Protein AF-A0AAV9SSV3-F1 (afdb_monomer_lite)

Foldseek 3Di:
DDDDDPDDPPPVPLFFKWQQDKPPPHGQAQWQGAQDRFFDLPLQDLCLFAHDPVGDDTDAHQHAAEDEAQDKMKTAMFSGNPQDDDDPPDDQGGGDPLQFFKKWKKKFDDPFLSPPPVRRFWKGIATFDMFGDDPQGGNVNVCVVVSRIDMGGRHQAADWFKMKMKIKRWGCSQQQAQRRIGIHIHIGIYTYDNRNNNDDDDMDGRSPQDDSPDCRRRDDQQDPQRDSHDPDHDHTGDDRDHDPPPDDPDDDDDDDDDDDDDDDDDDDDDDDDDPDDDDDDDAAEAPEDPPFCVNVLVQQVVCVVVVNNVVSVVVVCVVSVDQWYWYGHPNDIDIHGPPVVVVCCCPPDVVLVDDPDDLNLVLCCLQQNAFCRRDDDPLVVVLCVLCVVLVPPVNVPPVVLLVVLVVLLVVLQDDDPVRHGDDDDCVVSVVLSCQQSVCCSALVGGPSQSCVVVVVPPVVLVVLLVVLVVVLVSLSVSLVSNRVNSVVRDDPSNNVSSVSNQVVLLVSLVVLVVCVVVPPPCPPPDVHDHSSNSLVVQDDDPVLNVVCNVGSSSSSPDDD

Radius of gyration: 28.9 Å; chains: 1; bounding box: 74×70×73 Å

Organism: NCBI:txid1209068

Secondary structure (DSSP, 8-state):
----SSS----------EEEEETTPSTTTTB-B-SS-PPB--TTSTHHHH--TTS--PBP----EEEETTSEEEEEEESSTT---S-TT-SSSS--TT----EEEEEEE-S-GGGTTTTSSEEEEEEEEEE-EETTEEHHHHHHHTTTEEEEEPPTTSPSEEEEEEEEEEE-TT-SSTT--EEEEEEEEEEEES---------EEETTS--TT-TTTS-----TTS-S--S----SSPPPP--TT--PPP--------------PPPP-PPP-------PPP-EEP---TTTTHHHHHHHHHHHHTT-HHHHHHHHHHHHTSSEEEEEETTEEEEEE--HHHHHIIIIITGGG---HHHHHHHHHHHH-SSTTT--HHHHHHHHHHHGGGGSHHHHT-HHHHHHHHHHHHHTS---TTSPPPS---HHHHHHHHHHHHHHHHHS----TTTHHHHSSSHHHHHHHHHHHHHHHHHHHHHHHHGGGGGG---HHHHHHHHHHHHHHHHHHHHHHHHHHTT-----SS----HHHHHHHH---HHHHHHTTT-GGGGGG---

InterPro domains:
  IPR001128 Cytochrome P450 [PF00067] (307-539)
  IPR002402 Cytochrome P450, E-class, group II [PR00464] (377-397)
  IPR002402 Cytochrome P450, E-class, group II [PR00464] (432-450)
  IPR002974 Cytochrome P450, E-class, CYP52, ascomycetes [PR01239] (351-373)
  IPR002974 Cytochrome P450, E-class, CYP52, ascomycetes [PR01239] (389-407)
  IPR002974 Cytochrome P450, E-class, CYP52, ascomycetes [PR01239] (501-521)
  IPR005103 Auxiliary Activity family 9, catalytic domain [PF03443] (35-224)
  IPR005103 Auxiliary Activity family 9, catalytic domain [cd21175] (16-241)
  IPR036396 Cytochrome P450 superfamily [G3DSA:1.10.630.10] (296-554)
  IPR036396 Cytochrome P450 superfamily [SSF48264] (311-540)
  IPR049892 Auxiliary Activity family 9 [PTHR33353] (4-287)

pLDDT: mean 76.77, std 21.65, range [22.16, 98.88]

Sequence (560 aa):
MRLHLLLPLATVALAHTIMQSFNGHPQGSGIYMPADDSFISDVNSNSMACNGAPVGYFTSSSDVHTVEAGSEVTGAWLHTLTSTGPDEFADNKVIDSSHKGPVSVWMKKVSDATKNPSSGPGDGWFKISEDGYTNGKWGVDNLIAAGGIQKATVPKCIANGDYLVRFEILALHSASKPGDAQFYMECAQVRVTGGTGAETPTTVSIPGVYKANDPGVTVMIWNNFGKPYPSSYSVPGPRPFQCSGSSSEGNNTVVTSTPVKTNTPVKTNTPVKTNNPVKSGACSSSKGGKNGGIDHIARLLRADRKGQVPTEYLKIYKEQKDHTYEQTILGTKQIMTIDPLNIQAILAVQFHDFEIGSIRRDNFAPLLGGGIFTADGKFWEHSRALLRPQFARAQVADLELEEAHFKLMMQSLRTDSSGWTPVIDMKPLFFRFTIDTATEFLFGTSVHSQTQTSSGTGDSDLRSIVDAFDRCTAVLGIRTRLSGLYWLYNPKSFQEDILEIHKFVDRFVQDALQRKDTQDTTRNARNTYVFLYELVESMTDPIQRHHSRLTGLGILESVP

Structure (mmCIF, N/CA/C/O backbone):
data_AF-A0AAV9SSV3-F1
#
_entry.id   AF-A0AAV9SSV3-F1
#
loop_
_atom_site.group_PDB
_atom_site.id
_atom_site.type_symbol
_atom_site.label_atom_id
_atom_site.label_alt_id
_atom_site.label_comp_id
_atom_site.label_asym_id
_atom_site.label_entity_id
_atom_site.label_seq_id
_atom_site.pdbx_PDB_ins_code
_atom_site.Cartn_x
_atom_site.Cartn_y
_atom_site.Cartn_z
_atom_site.occupancy
_atom_site.B_iso_or_equiv
_atom_site.auth_seq_id
_atom_site.auth_comp_id
_atom_site.auth_asym_id
_atom_site.auth_atom_id
_atom_site.pdbx_PDB_model_num
ATOM 1 N N . MET A 1 1 ? 11.813 16.697 -15.314 1.00 24.39 1 MET A N 1
ATOM 2 C CA . MET A 1 1 ? 10.993 15.592 -14.775 1.00 24.39 1 MET A CA 1
ATOM 3 C C . MET A 1 1 ? 10.953 14.444 -15.786 1.00 24.39 1 MET A C 1
ATOM 5 O O . MET A 1 1 ? 10.009 14.349 -16.558 1.00 24.39 1 MET A O 1
ATOM 9 N N . ARG A 1 2 ? 12.033 13.654 -15.871 1.00 27.50 2 ARG A N 1
ATOM 10 C CA . ARG A 1 2 ? 12.154 12.434 -16.693 1.00 27.50 2 ARG A CA 1
ATOM 11 C C . ARG A 1 2 ? 13.234 11.557 -16.064 1.00 27.50 2 ARG A C 1
ATOM 13 O O . ARG A 1 2 ? 14.402 11.899 -16.176 1.00 27.50 2 ARG A O 1
ATOM 20 N N . LEU A 1 3 ? 12.811 10.527 -15.334 1.00 24.17 3 LEU A N 1
ATOM 21 C CA . LEU A 1 3 ? 13.626 9.406 -14.855 1.00 24.17 3 LEU A CA 1
ATOM 22 C C . LEU A 1 3 ? 12.663 8.286 -14.409 1.00 24.17 3 LEU A C 1
ATOM 24 O O . LEU A 1 3 ? 12.522 8.005 -13.229 1.00 24.17 3 LEU A O 1
ATOM 28 N N . HIS A 1 4 ? 11.896 7.727 -15.349 1.00 24.38 4 HIS A N 1
ATOM 29 C CA . HIS A 1 4 ? 10.888 6.692 -15.048 1.00 24.38 4 HIS A CA 1
ATOM 30 C C . HIS A 1 4 ? 10.957 5.480 -15.986 1.00 24.38 4 HIS A C 1
ATOM 32 O O . HIS A 1 4 ? 9.967 4.779 -16.139 1.00 24.38 4 HIS A O 1
ATOM 38 N N . LEU A 1 5 ? 12.087 5.227 -16.654 1.00 27.81 5 LEU A N 1
ATOM 39 C CA . LEU A 1 5 ? 12.136 4.179 -17.684 1.00 27.81 5 LEU A CA 1
ATOM 40 C C . LEU A 1 5 ? 13.244 3.130 -17.535 1.00 27.81 5 LEU A C 1
ATOM 42 O O . LEU A 1 5 ? 13.359 2.296 -18.423 1.00 27.81 5 LEU A O 1
ATOM 46 N N . LEU A 1 6 ? 13.993 3.104 -16.426 1.00 27.55 6 LEU A N 1
ATOM 47 C CA . LEU A 1 6 ? 14.966 2.028 -16.159 1.00 27.55 6 LEU A CA 1
ATOM 48 C C . LEU A 1 6 ? 15.117 1.606 -14.687 1.00 27.55 6 LEU A C 1
ATOM 50 O O . LEU A 1 6 ? 16.083 0.936 -14.340 1.00 27.55 6 LEU A O 1
ATOM 54 N N . LEU A 1 7 ? 14.145 1.903 -13.823 1.00 25.34 7 LEU A N 1
ATOM 55 C CA . LEU A 1 7 ? 13.961 1.018 -12.674 1.00 25.34 7 LEU A CA 1
ATOM 56 C C . LEU A 1 7 ? 13.293 -0.268 -13.200 1.00 25.34 7 LEU A C 1
ATOM 58 O O . LEU A 1 7 ? 12.428 -0.161 -14.081 1.00 25.34 7 LEU A O 1
ATOM 62 N N . PRO A 1 8 ? 13.606 -1.472 -12.672 1.00 28.91 8 PRO A N 1
ATOM 63 C CA . PRO A 1 8 ? 12.595 -2.523 -12.715 1.00 28.91 8 PRO A CA 1
ATOM 64 C C . PRO A 1 8 ? 11.314 -1.874 -12.189 1.00 28.91 8 PRO A C 1
ATOM 66 O O . PRO A 1 8 ? 11.383 -1.038 -11.292 1.00 28.91 8 PRO A O 1
ATOM 69 N N . LEU A 1 9 ? 10.152 -2.195 -12.742 1.00 28.88 9 LEU A N 1
ATOM 70 C CA . LEU A 1 9 ? 8.898 -1.874 -12.073 1.00 28.88 9 LEU A CA 1
ATOM 71 C C . LEU A 1 9 ? 8.865 -2.599 -10.705 1.00 28.88 9 LEU A C 1
ATOM 73 O O . LEU A 1 9 ? 8.118 -3.546 -10.518 1.00 28.88 9 LEU A O 1
ATOM 77 N N . ALA A 1 10 ? 9.624 -2.134 -9.712 1.00 26.14 10 ALA A N 1
ATOM 78 C CA . ALA A 1 10 ? 9.009 -1.694 -8.490 1.00 26.14 10 ALA A CA 1
ATOM 79 C C . ALA A 1 10 ? 8.110 -0.535 -8.921 1.00 26.14 10 ALA A C 1
ATOM 81 O O . ALA A 1 10 ? 8.480 0.638 -8.909 1.00 26.14 10 ALA A O 1
ATOM 82 N N . THR A 1 11 ? 6.906 -0.884 -9.374 1.00 25.81 11 THR A N 1
ATOM 83 C CA . THR A 1 11 ? 5.756 -0.085 -8.988 1.00 25.81 11 THR A CA 1
ATOM 84 C C . THR A 1 11 ? 5.996 0.249 -7.523 1.00 25.81 11 THR A C 1
ATOM 86 O O . THR A 1 11 ? 6.006 -0.662 -6.693 1.00 25.81 11 THR A O 1
ATOM 89 N N . VAL A 1 12 ? 6.292 1.511 -7.207 1.00 29.06 12 VAL A N 1
ATOM 90 C CA . VAL A 1 12 ? 6.030 2.008 -5.860 1.00 29.06 12 VAL A CA 1
ATOM 91 C C . VAL A 1 12 ? 4.559 1.678 -5.696 1.00 29.06 12 VAL A C 1
ATOM 93 O O . VAL A 1 12 ? 3.733 2.193 -6.452 1.00 29.06 12 VAL A O 1
ATOM 96 N N . ALA A 1 13 ? 4.273 0.626 -4.938 1.00 33.09 13 ALA A N 1
ATOM 97 C CA . ALA A 1 13 ? 2.957 0.037 -4.924 1.00 33.09 13 ALA A CA 1
ATOM 98 C C . ALA A 1 13 ? 2.034 1.110 -4.343 1.00 33.09 13 ALA A C 1
ATOM 100 O O . ALA A 1 13 ? 2.112 1.411 -3.154 1.00 33.09 13 ALA A O 1
ATOM 101 N N . LEU A 1 14 ? 1.221 1.727 -5.204 1.00 45.81 14 LEU A N 1
ATOM 102 C CA . LEU A 1 14 ? 0.109 2.605 -4.847 1.00 45.81 14 LEU A CA 1
ATOM 103 C C . LEU A 1 14 ? -0.955 1.742 -4.154 1.00 45.81 14 LEU A C 1
ATOM 105 O O . LEU A 1 14 ? -1.981 1.452 -4.748 1.00 45.81 14 LEU A O 1
ATOM 109 N N . ALA A 1 15 ? -0.641 1.146 -3.005 1.00 57.72 15 ALA A N 1
ATOM 110 C CA . ALA A 1 15 ? -1.302 -0.092 -2.588 1.00 57.72 15 ALA A CA 1
ATOM 111 C C . ALA A 1 15 ? -1.803 -0.123 -1.148 1.00 57.72 15 ALA A C 1
ATOM 113 O O . ALA A 1 15 ? -2.490 -1.063 -0.763 1.00 57.72 15 ALA A O 1
ATOM 114 N N . HIS A 1 16 ? -1.501 0.921 -0.394 1.00 85.69 16 HIS A N 1
ATOM 115 C CA . HIS A 1 16 ? -1.710 1.021 1.040 1.00 85.69 16 HIS A CA 1
ATOM 116 C C . HIS A 1 16 ? -2.937 1.902 1.350 1.00 85.69 16 HIS A C 1
ATOM 118 O O . HIS A 1 16 ? -3.529 2.465 0.430 1.00 85.69 16 HIS A O 1
ATOM 124 N N . THR A 1 17 ? -3.414 1.961 2.594 1.00 92.38 17 THR A N 1
ATOM 125 C CA . THR A 1 17 ? -4.696 2.620 2.910 1.00 92.38 17 THR A CA 1
ATOM 126 C C . THR A 1 17 ? -4.723 3.240 4.301 1.00 92.38 17 THR A C 1
ATOM 128 O O . THR A 1 17 ? -4.000 2.801 5.191 1.00 92.38 17 THR A O 1
ATOM 131 N N . ILE A 1 18 ? -5.587 4.241 4.486 1.00 94.06 18 ILE A N 1
ATOM 132 C CA . ILE A 1 18 ? -5.831 4.943 5.751 1.00 94.06 18 ILE A CA 1
ATOM 133 C C . ILE A 1 18 ? -7.342 5.091 5.944 1.00 94.06 18 ILE A C 1
ATOM 135 O O . ILE A 1 18 ? -8.046 5.496 5.011 1.00 94.06 18 ILE A O 1
ATOM 139 N N . MET A 1 19 ? -7.862 4.852 7.151 1.00 94.69 19 MET A N 1
ATOM 140 C CA . MET A 1 19 ? -9.213 5.294 7.496 1.00 94.69 19 MET A CA 1
ATOM 141 C C . MET A 1 19 ? -9.202 6.797 7.800 1.00 94.69 19 MET A C 1
ATOM 143 O O . MET A 1 19 ? -8.682 7.254 8.817 1.00 94.69 19 MET A O 1
ATOM 147 N N . GLN A 1 20 ? -9.799 7.588 6.915 1.00 91.56 20 GLN A N 1
ATOM 148 C CA . GLN A 1 20 ? -9.669 9.049 6.938 1.00 91.56 20 GLN A CA 1
ATOM 149 C C . GLN A 1 20 ? -10.809 9.743 7.666 1.00 91.56 20 GLN A C 1
ATOM 151 O O . GLN A 1 20 ? -10.625 10.831 8.211 1.00 91.56 20 GLN A O 1
ATOM 156 N N . SER A 1 21 ? -11.996 9.142 7.669 1.00 94.06 21 SER A N 1
ATOM 157 C CA . SER A 1 21 ? -13.168 9.711 8.324 1.00 94.06 21 SER A CA 1
ATOM 158 C C . SER A 1 21 ? -14.052 8.646 8.954 1.00 94.06 21 SER A C 1
ATOM 160 O O . SER A 1 21 ? -14.049 7.474 8.571 1.00 94.06 21 SER A O 1
ATOM 162 N N . PHE A 1 22 ? -14.815 9.090 9.948 1.00 96.88 22 PHE A N 1
ATOM 163 C CA . PHE A 1 22 ? -15.768 8.288 10.696 1.00 96.88 22 PHE A CA 1
ATOM 164 C C . PHE A 1 22 ? -17.156 8.917 10.559 1.00 96.88 22 PHE A C 1
ATOM 166 O O . PHE A 1 22 ? -17.295 10.124 10.743 1.00 96.88 22 PHE A O 1
ATOM 173 N N . ASN A 1 23 ? -18.183 8.131 10.229 1.00 95.56 23 ASN A N 1
ATOM 174 C CA . ASN A 1 23 ? -19.582 8.584 10.131 1.00 95.56 23 ASN A CA 1
ATOM 175 C C . ASN A 1 23 ? -19.820 9.831 9.255 1.00 95.56 23 ASN A C 1
ATOM 177 O O . ASN A 1 23 ? -20.743 10.604 9.499 1.00 95.56 23 ASN A O 1
ATOM 181 N N . GLY A 1 24 ? -18.993 10.036 8.226 1.00 90.50 24 GLY A N 1
ATOM 182 C CA . GLY A 1 24 ? -19.089 11.205 7.346 1.00 90.50 24 GLY A CA 1
ATOM 183 C C . GLY A 1 24 ? -18.653 12.528 7.990 1.00 90.50 24 GLY A C 1
ATOM 184 O O . GLY A 1 24 ? -18.830 13.582 7.379 1.00 90.50 24 GLY A O 1
ATOM 185 N N . HIS A 1 25 ? -18.075 12.499 9.195 1.00 94.75 25 HIS A N 1
ATOM 186 C CA . HIS A 1 25 ? -17.429 13.667 9.788 1.00 94.75 25 HIS A CA 1
ATOM 187 C C . HIS A 1 25 ? -16.198 14.093 8.970 1.00 94.75 25 HIS A C 1
ATOM 189 O O . HIS A 1 25 ? -15.658 13.292 8.200 1.00 94.75 25 HIS A O 1
ATOM 195 N N . PRO A 1 26 ? -15.732 15.349 9.116 1.00 94.00 26 PRO A N 1
ATOM 196 C CA . PRO A 1 26 ? -14.520 15.807 8.451 1.00 94.00 26 PRO A CA 1
ATOM 197 C C . PRO A 1 26 ? -13.325 14.889 8.722 1.00 94.00 26 PRO A C 1
ATOM 199 O O . PRO A 1 26 ? -13.216 14.282 9.788 1.00 94.00 26 PRO A O 1
ATOM 202 N N . GLN A 1 27 ? -12.418 14.824 7.753 1.00 92.62 27 GLN A N 1
ATOM 203 C CA . GLN A 1 27 ? -11.211 14.010 7.826 1.00 92.62 27 GLN A CA 1
ATOM 204 C C . GLN A 1 27 ? -10.435 14.241 9.135 1.00 92.62 27 GLN A C 1
ATOM 206 O O . GLN A 1 27 ? -10.192 15.381 9.530 1.00 92.62 27 GLN A O 1
ATOM 211 N N . GLY A 1 28 ? -10.070 13.151 9.812 1.00 93.06 28 GLY A N 1
ATOM 212 C CA . GLY A 1 28 ? -9.358 13.153 11.094 1.00 93.06 28 GLY A CA 1
ATOM 213 C C . GLY A 1 28 ? -10.202 13.506 12.326 1.00 93.06 28 GLY A C 1
ATOM 214 O O . GLY A 1 28 ? -9.727 13.342 13.449 1.00 93.06 28 GLY A O 1
ATOM 215 N N . SER A 1 29 ? -11.451 13.957 12.174 1.00 96.94 29 SER A N 1
ATOM 216 C CA . SER A 1 29 ? -12.308 14.292 13.317 1.00 96.94 29 SER A CA 1
ATOM 217 C C . SER A 1 29 ? -12.652 13.037 14.123 1.00 96.94 29 SER A C 1
ATOM 219 O O . SER A 1 29 ? -13.316 12.123 13.633 1.00 96.94 29 SER A O 1
ATOM 221 N N . GLY A 1 30 ? -12.209 13.000 15.378 1.00 96.75 30 GLY A N 1
ATOM 222 C CA . GLY A 1 30 ? -12.384 11.881 16.297 1.00 96.75 30 GLY A CA 1
ATOM 223 C C . GLY A 1 30 ? -11.491 10.678 15.998 1.00 96.75 30 GLY A C 1
ATOM 224 O O . GLY A 1 30 ? -11.776 9.602 16.508 1.00 96.75 30 GLY A O 1
ATOM 225 N N . ILE A 1 31 ? -10.437 10.820 15.190 1.00 96.62 31 ILE A N 1
ATOM 226 C CA . ILE A 1 31 ? -9.512 9.733 14.831 1.00 96.62 31 ILE A CA 1
ATOM 227 C C . ILE A 1 31 ? -8.084 10.156 15.190 1.00 96.62 31 ILE A C 1
ATOM 229 O O . ILE A 1 31 ? -7.697 11.302 14.968 1.00 96.62 31 ILE A O 1
ATOM 233 N N . TYR A 1 32 ? -7.283 9.233 15.728 1.00 93.00 32 TYR A N 1
ATOM 234 C CA . TYR A 1 32 ? -5.828 9.402 15.788 1.00 93.00 32 TYR A CA 1
ATOM 235 C C . TYR A 1 32 ? -5.250 9.027 14.420 1.00 93.00 32 TYR A C 1
ATOM 237 O O . TYR A 1 32 ? -4.993 7.858 14.147 1.00 93.00 32 TYR A O 1
ATOM 245 N N . MET A 1 33 ? -5.179 10.007 13.520 1.00 92.69 33 MET A N 1
ATOM 246 C CA . MET A 1 33 ? -5.033 9.760 12.082 1.00 92.69 33 MET A CA 1
ATOM 247 C C . MET A 1 33 ? -3.560 9.824 11.649 1.00 92.69 33 MET A C 1
ATOM 249 O O . MET A 1 33 ? -2.920 10.847 11.917 1.00 92.69 33 MET A O 1
ATOM 253 N N . PRO A 1 34 ? -3.012 8.793 10.979 1.00 91.88 34 PRO A N 1
ATOM 254 C CA . PRO A 1 34 ? -1.652 8.834 10.443 1.00 91.88 34 PRO A CA 1
ATOM 255 C C . PRO A 1 34 ? -1.567 9.734 9.201 1.00 91.88 34 PRO A C 1
ATOM 257 O O . PRO A 1 34 ? -2.560 9.932 8.501 1.00 91.88 34 PRO A O 1
ATOM 260 N N . ALA A 1 35 ? -0.377 10.262 8.900 1.00 83.31 35 ALA A N 1
ATOM 261 C CA . ALA A 1 35 ? -0.107 10.933 7.619 1.00 83.31 35 ALA A CA 1
ATOM 262 C C . ALA A 1 35 ? 0.516 10.010 6.559 1.00 83.31 35 ALA A C 1
ATOM 264 O O . ALA A 1 35 ? 0.705 10.430 5.418 1.00 83.31 35 ALA A O 1
ATOM 265 N N . ASP A 1 36 ? 0.832 8.779 6.949 1.00 83.62 36 ASP A N 1
ATOM 266 C CA . ASP A 1 36 ? 1.465 7.739 6.149 1.00 83.62 36 ASP A CA 1
ATOM 267 C C . ASP A 1 36 ? 0.558 6.503 6.125 1.00 83.62 36 ASP A C 1
ATOM 269 O O . ASP A 1 36 ? -0.111 6.208 7.114 1.00 83.62 36 ASP A O 1
ATOM 273 N N . ASP A 1 37 ? 0.501 5.812 4.991 1.00 87.75 37 ASP A N 1
ATOM 274 C CA . ASP A 1 37 ? -0.391 4.674 4.775 1.00 87.75 37 ASP A CA 1
ATOM 275 C C . ASP A 1 37 ? 0.270 3.321 5.096 1.00 87.75 37 ASP A C 1
ATOM 277 O O . ASP A 1 37 ? -0.309 2.273 4.821 1.00 87.75 37 ASP A O 1
ATOM 281 N N . SER A 1 38 ? 1.455 3.299 5.720 1.00 88.50 38 SER A N 1
ATOM 282 C CA . SER A 1 38 ? 2.131 2.052 6.093 1.00 88.50 38 SER A CA 1
ATOM 283 C C . SER A 1 38 ? 1.318 1.194 7.068 1.00 88.50 38 SER A C 1
ATOM 285 O O . SER A 1 38 ? 0.485 1.659 7.843 1.00 88.50 38 SER A O 1
ATOM 287 N N . PHE A 1 39 ? 1.614 -0.103 7.056 1.00 92.12 39 PHE A N 1
ATOM 288 C CA . PHE A 1 39 ? 0.969 -1.102 7.900 1.00 92.12 39 PHE A CA 1
ATOM 289 C C . PHE A 1 39 ? 1.753 -1.382 9.188 1.00 92.12 39 PHE A C 1
ATOM 291 O O . PHE A 1 39 ? 2.960 -1.149 9.292 1.00 92.12 39 PHE A O 1
ATOM 298 N N . ILE A 1 40 ? 1.075 -2.011 10.145 1.00 95.00 40 ILE A N 1
ATOM 299 C CA . ILE A 1 40 ? 1.692 -2.672 11.296 1.00 95.00 40 ILE A CA 1
ATOM 300 C C . ILE A 1 40 ? 1.807 -4.170 11.001 1.00 95.00 40 ILE A C 1
ATOM 302 O O . ILE A 1 40 ? 0.845 -4.794 10.558 1.00 95.00 40 ILE A O 1
ATOM 306 N N . SER A 1 41 ? 2.968 -4.771 11.264 1.00 93.38 41 SER A N 1
ATOM 307 C CA . SER A 1 41 ? 3.176 -6.226 11.139 1.00 93.38 41 SER A CA 1
ATOM 308 C C . SER A 1 41 ? 3.503 -6.927 12.459 1.00 93.38 41 SER A C 1
ATOM 310 O O . SER A 1 41 ? 3.236 -8.121 12.609 1.00 93.38 41 SER A O 1
ATOM 312 N N . ASP A 1 42 ? 4.046 -6.204 13.445 1.00 95.94 42 ASP A N 1
ATOM 313 C CA . ASP A 1 42 ? 4.306 -6.759 14.774 1.00 95.94 42 ASP A CA 1
ATOM 314 C C . ASP A 1 42 ? 3.021 -6.812 15.609 1.00 95.94 42 ASP A C 1
ATOM 316 O O . ASP A 1 42 ? 2.594 -5.830 16.221 1.00 95.94 42 ASP A O 1
ATOM 320 N N . VAL A 1 43 ? 2.422 -8.001 15.664 1.00 97.19 43 VAL A N 1
ATOM 321 C CA . VAL A 1 43 ? 1.210 -8.291 16.446 1.00 97.19 43 VAL A CA 1
ATOM 322 C C . VAL A 1 43 ? 1.382 -8.132 17.961 1.00 97.19 43 VAL A C 1
ATOM 324 O O . VAL A 1 43 ? 0.379 -8.086 18.675 1.00 97.19 43 VAL A O 1
ATOM 327 N N . ASN A 1 44 ? 2.618 -8.037 18.464 1.00 97.31 44 ASN A N 1
ATOM 328 C CA . ASN A 1 44 ? 2.898 -7.836 19.888 1.00 97.31 44 ASN A CA 1
ATOM 329 C C . ASN A 1 44 ? 3.051 -6.356 20.267 1.00 97.31 44 ASN A C 1
ATOM 331 O O . ASN A 1 44 ? 3.138 -6.039 21.454 1.00 97.31 44 ASN A O 1
ATOM 335 N N . SER A 1 45 ? 3.076 -5.447 19.289 1.00 96.88 45 SER A N 1
ATOM 336 C CA . SER A 1 45 ? 3.221 -4.014 19.535 1.00 96.88 45 SER A CA 1
ATOM 337 C C . SER A 1 45 ? 1.932 -3.391 20.076 1.00 96.88 45 SER A C 1
ATOM 339 O O . SER A 1 45 ? 0.826 -3.720 19.644 1.00 96.88 45 SER A O 1
ATOM 341 N N . ASN A 1 46 ? 2.068 -2.398 20.958 1.00 97.56 46 ASN A N 1
ATOM 342 C CA . ASN A 1 46 ? 0.944 -1.554 21.379 1.00 97.56 46 ASN A CA 1
ATOM 343 C C . ASN A 1 46 ? 0.298 -0.810 20.196 1.00 97.56 46 ASN A C 1
ATOM 345 O O . ASN A 1 46 ? -0.907 -0.557 20.228 1.00 97.56 46 ASN A O 1
ATOM 349 N N . SER A 1 47 ? 1.060 -0.526 19.133 1.00 96.44 47 SER A N 1
ATOM 350 C CA . SER A 1 47 ? 0.547 0.079 17.896 1.00 96.44 47 SER A CA 1
ATOM 351 C C . SER A 1 47 ? -0.516 -0.786 17.206 1.00 96.44 47 SER A C 1
ATOM 353 O O . SER A 1 47 ? -1.317 -0.266 16.442 1.00 96.44 47 SER A O 1
ATOM 355 N N . MET A 1 48 ? -0.596 -2.090 17.505 1.00 97.94 48 MET A N 1
ATOM 356 C CA . MET A 1 48 ? -1.610 -2.987 16.932 1.00 97.94 48 MET A CA 1
ATOM 357 C C . MET A 1 48 ? -3.050 -2.607 17.333 1.00 97.94 48 MET A C 1
ATOM 359 O O . MET A 1 48 ? -4.010 -2.957 16.640 1.00 97.94 48 MET A O 1
ATOM 363 N N . ALA A 1 49 ? -3.219 -1.891 18.453 1.00 98.25 49 ALA A N 1
ATOM 364 C CA . ALA A 1 49 ? -4.531 -1.474 18.934 1.00 98.25 49 ALA A CA 1
ATOM 365 C C . ALA A 1 49 ? -5.142 -0.365 18.066 1.00 98.25 49 ALA A C 1
ATOM 367 O O . ALA A 1 49 ? -6.222 -0.559 17.522 1.00 98.25 49 ALA A O 1
ATOM 368 N N . CYS A 1 50 ? -4.462 0.773 17.923 1.00 97.44 50 CYS A N 1
ATOM 369 C CA . CYS A 1 50 ? -5.020 1.979 17.296 1.00 97.44 50 CYS A CA 1
ATOM 370 C C . CYS A 1 50 ? -4.010 2.696 16.388 1.00 97.44 50 CYS A C 1
ATOM 372 O O . CYS A 1 50 ? -4.032 3.923 16.304 1.00 97.44 50 CYS A O 1
ATOM 374 N N . ASN A 1 51 ? -3.135 1.927 15.734 1.00 95.94 51 ASN A N 1
ATOM 375 C CA . ASN A 1 51 ? -1.981 2.409 14.979 1.00 95.94 51 ASN A CA 1
ATOM 376 C C . ASN A 1 51 ? -0.911 3.084 15.865 1.00 95.94 51 ASN A C 1
ATOM 378 O O . ASN A 1 51 ? -1.102 3.323 17.062 1.00 95.94 51 ASN A O 1
ATOM 382 N N . GLY A 1 52 ? 0.263 3.334 15.292 1.00 89.56 52 GLY A N 1
ATOM 383 C CA . GLY A 1 52 ? 1.415 3.928 15.968 1.00 89.56 52 GLY A CA 1
ATOM 384 C C . GLY A 1 52 ? 2.727 3.552 15.285 1.00 89.56 52 GLY A C 1
ATOM 385 O O . GLY A 1 52 ? 2.729 2.995 14.193 1.00 89.56 52 GLY A O 1
ATOM 386 N N . ALA A 1 53 ? 3.860 3.800 15.947 1.00 79.31 53 ALA A N 1
ATOM 387 C CA . ALA A 1 53 ? 5.176 3.451 15.404 1.00 79.31 53 ALA A CA 1
ATOM 388 C C . ALA A 1 53 ? 5.229 1.973 14.929 1.00 79.31 53 ALA A C 1
ATOM 390 O O . ALA A 1 53 ? 4.704 1.101 15.633 1.00 79.31 53 ALA A O 1
ATOM 391 N N . PRO A 1 54 ? 5.858 1.667 13.776 1.00 79.38 54 PRO A N 1
ATOM 392 C CA . PRO A 1 54 ? 6.721 2.547 12.980 1.00 79.38 54 PRO A CA 1
ATOM 393 C C . PRO A 1 54 ? 5.984 3.545 12.073 1.00 79.38 54 PRO A C 1
ATOM 395 O O . PRO A 1 54 ? 6.644 4.431 11.534 1.00 79.38 54 PRO A O 1
ATOM 398 N N . VAL A 1 55 ? 4.655 3.453 11.937 1.00 81.94 55 VAL A N 1
ATOM 399 C CA . VAL A 1 55 ? 3.862 4.481 11.243 1.00 81.94 55 VAL A CA 1
ATOM 400 C C . VAL A 1 55 ? 4.063 5.810 11.976 1.00 81.94 55 VAL A C 1
ATOM 402 O O . VAL A 1 55 ? 4.142 5.853 13.208 1.00 81.94 55 VAL A O 1
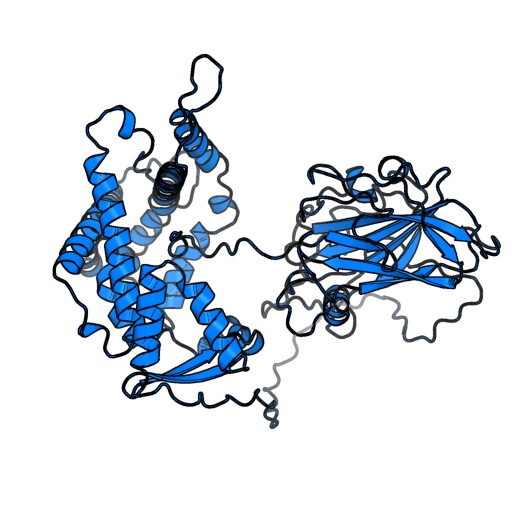ATOM 405 N N . GLY A 1 56 ? 4.245 6.893 11.225 1.00 80.00 56 GLY A N 1
ATOM 406 C CA . GLY A 1 56 ? 4.645 8.195 11.756 1.00 80.00 56 GLY A CA 1
ATOM 407 C C . GLY A 1 56 ? 3.620 9.301 11.515 1.00 80.00 56 GLY A C 1
ATOM 408 O O . GLY A 1 56 ? 2.644 9.132 10.790 1.00 80.00 56 GLY A O 1
ATOM 409 N N . TYR A 1 57 ? 3.900 10.475 12.093 1.00 84.81 57 TYR A N 1
ATOM 410 C CA . TYR A 1 57 ? 3.228 11.744 11.767 1.00 84.81 57 TYR A CA 1
ATOM 411 C C . TYR A 1 57 ? 1.710 11.755 11.999 1.00 84.81 57 TYR A C 1
ATOM 413 O O . TYR A 1 57 ? 0.926 12.113 11.125 1.00 84.81 57 TYR A O 1
ATOM 421 N N . PHE A 1 58 ? 1.292 11.389 13.208 1.00 90.12 58 PHE A N 1
ATOM 422 C CA . PHE A 1 58 ? -0.120 11.369 13.566 1.00 90.12 58 PHE A CA 1
ATOM 423 C C . PHE A 1 58 ? -0.680 12.744 13.922 1.00 90.12 58 PHE A C 1
ATOM 425 O O . PHE A 1 58 ? -0.036 13.547 14.602 1.00 90.12 58 PHE A O 1
ATOM 432 N N . THR A 1 59 ? -1.936 12.958 13.543 1.00 89.56 59 THR A N 1
ATOM 433 C CA . THR A 1 59 ? -2.761 14.072 14.010 1.00 89.56 59 THR A CA 1
ATOM 434 C C . THR A 1 59 ? -3.735 13.567 15.070 1.00 89.56 59 THR A C 1
ATOM 436 O O . THR A 1 59 ? -4.547 12.681 14.809 1.00 89.56 59 THR A O 1
ATOM 439 N N . SER A 1 60 ? -3.658 14.135 16.274 1.00 90.69 60 SER A N 1
ATOM 440 C CA . SER A 1 60 ? -4.625 13.866 17.341 1.00 90.69 60 SER A CA 1
ATOM 441 C C . SER A 1 60 ? -5.914 14.661 17.141 1.00 90.69 60 SER A C 1
ATOM 443 O O . SER A 1 60 ? -5.888 15.787 16.647 1.00 90.69 60 SER A O 1
ATOM 445 N N . SER A 1 61 ? -7.029 14.115 17.622 1.00 94.00 61 SER A N 1
ATOM 446 C CA . SER A 1 61 ? -8.317 14.805 17.667 1.00 94.00 61 SER A CA 1
ATOM 447 C C . SER A 1 61 ? -8.913 14.748 19.071 1.00 94.00 61 SER A C 1
ATOM 449 O O . SER A 1 61 ? -8.874 13.716 19.733 1.00 94.00 61 SER A O 1
ATOM 451 N N . SER A 1 62 ? -9.491 15.857 19.531 1.00 94.75 62 SER A N 1
ATOM 452 C CA . SER A 1 62 ? -10.255 15.913 20.784 1.00 94.75 62 SER A CA 1
ATOM 453 C C . SER A 1 62 ? -11.740 15.590 20.605 1.00 94.75 62 SER A C 1
ATOM 455 O O . SER A 1 62 ? -12.472 15.549 21.593 1.00 94.75 62 SER A O 1
ATOM 457 N N . ASP A 1 63 ? -12.204 15.406 19.368 1.00 98.12 63 ASP A N 1
ATOM 458 C CA . ASP A 1 63 ? -13.627 15.237 19.079 1.00 98.12 63 ASP A CA 1
ATOM 459 C C . ASP A 1 63 ? -14.117 13.863 19.542 1.00 98.12 63 ASP A C 1
ATOM 461 O O . ASP A 1 63 ? -13.465 12.847 19.312 1.00 98.12 63 ASP A O 1
ATOM 465 N N . VAL A 1 64 ? -15.291 13.815 20.168 1.00 98.50 64 VAL A N 1
ATOM 466 C CA . VAL A 1 64 ? -15.960 12.562 20.539 1.00 98.50 64 VAL A CA 1
ATOM 467 C C . VAL A 1 64 ? -17.334 12.551 19.896 1.00 98.50 64 VAL A C 1
ATOM 469 O O . VAL A 1 64 ? -18.197 13.360 20.246 1.00 98.50 64 VAL A O 1
ATOM 472 N N . HIS A 1 65 ? -17.549 11.621 18.971 1.00 98.44 65 HIS A N 1
ATOM 473 C CA . HIS A 1 65 ? -18.786 11.558 18.198 1.00 98.44 65 HIS A CA 1
ATOM 474 C C . HIS A 1 65 ? -19.840 10.729 18.923 1.00 98.44 65 HIS A C 1
ATOM 476 O O . HIS A 1 65 ? -19.575 9.623 19.392 1.00 98.44 65 HIS A O 1
ATOM 482 N N . THR A 1 66 ? -21.055 11.261 19.044 1.00 98.56 66 THR A N 1
ATOM 483 C CA . THR A 1 66 ? -22.156 10.526 19.681 1.00 98.56 66 THR A CA 1
ATOM 484 C C . THR A 1 66 ? -22.743 9.519 18.698 1.00 98.56 66 THR A C 1
ATOM 486 O O . THR A 1 66 ? -23.061 9.882 17.568 1.00 98.56 66 THR A O 1
ATOM 489 N N . VAL A 1 67 ? -22.908 8.269 19.131 1.00 98.25 67 VAL A N 1
ATOM 490 C CA . VAL A 1 67 ? -23.525 7.194 18.340 1.00 98.25 67 VAL A CA 1
ATOM 491 C C . VAL A 1 67 ? -24.619 6.515 19.155 1.00 98.25 67 VAL A C 1
ATOM 493 O O . VAL A 1 67 ? -24.461 6.297 20.357 1.00 98.25 67 VAL A O 1
ATOM 496 N N . GLU A 1 68 ? -25.738 6.186 18.520 1.00 98.44 68 GLU A N 1
ATOM 497 C CA . GLU A 1 68 ? -26.840 5.495 19.187 1.00 98.44 68 GLU A CA 1
ATOM 498 C C . GLU A 1 68 ? -26.631 3.978 19.102 1.00 98.44 68 GLU A C 1
ATOM 500 O O . GLU A 1 68 ? -26.300 3.428 18.053 1.00 98.44 68 GLU A O 1
ATOM 505 N N . ALA A 1 69 ? -26.822 3.265 20.206 1.00 98.25 69 ALA A N 1
ATOM 506 C CA . ALA A 1 69 ? -26.758 1.814 20.205 1.00 98.25 69 ALA A CA 1
ATOM 507 C C . ALA A 1 69 ? -27.867 1.241 19.303 1.00 98.25 69 ALA A C 1
ATOM 509 O O . ALA A 1 69 ? -29.045 1.568 19.438 1.00 98.25 69 ALA A O 1
ATOM 510 N N . GLY A 1 70 ? -27.492 0.357 18.384 1.00 97.19 70 GLY A N 1
ATOM 511 C CA . GLY A 1 70 ? -28.344 -0.148 17.309 1.00 97.19 70 GLY A CA 1
ATOM 512 C C . GLY A 1 70 ? -28.184 0.596 15.981 1.00 97.19 70 GLY A C 1
ATOM 513 O O . GLY A 1 70 ? -28.671 0.093 14.970 1.00 97.19 70 GLY A O 1
ATOM 514 N N . SER A 1 71 ? -27.501 1.747 15.945 1.00 97.88 71 SER A N 1
ATOM 515 C CA . SER A 1 71 ? -27.218 2.455 14.694 1.00 97.88 71 SER A CA 1
ATOM 516 C C . SER A 1 71 ? -26.047 1.829 13.932 1.00 97.88 71 SER A C 1
ATOM 518 O O . SER A 1 71 ? -25.201 1.126 14.494 1.00 97.88 71 SER A O 1
ATOM 520 N N . GLU A 1 72 ? -25.979 2.115 12.633 1.00 98.38 72 GLU A N 1
ATOM 521 C CA . GLU A 1 72 ? -24.795 1.836 11.820 1.00 98.38 72 GLU A CA 1
ATOM 522 C C . GLU A 1 72 ? -23.705 2.881 12.102 1.00 98.38 72 GLU A C 1
ATOM 524 O O . GLU A 1 72 ? -23.995 4.063 12.308 1.00 98.38 72 GLU A O 1
ATOM 529 N N . VAL A 1 73 ? -22.453 2.435 12.109 1.00 98.31 73 VAL A N 1
ATOM 530 C CA . VAL A 1 73 ? -21.259 3.276 12.070 1.00 98.31 73 VAL A CA 1
ATOM 531 C C . VAL A 1 73 ? -20.415 2.915 10.854 1.00 98.31 73 VAL A C 1
ATOM 533 O O . VAL A 1 73 ? -20.420 1.771 10.392 1.00 98.31 73 VAL A O 1
ATOM 536 N N . THR A 1 74 ? -19.686 3.897 10.336 1.00 98.06 74 THR A N 1
ATOM 537 C CA . THR A 1 74 ? -18.926 3.793 9.094 1.00 98.06 74 THR A CA 1
ATOM 538 C C . THR A 1 74 ? -17.518 4.350 9.253 1.00 98.06 74 THR A C 1
ATOM 540 O O . THR A 1 74 ? -17.327 5.390 9.884 1.00 98.06 74 THR A O 1
ATOM 543 N N . GLY A 1 75 ? -16.545 3.659 8.666 1.00 96.75 75 GLY A N 1
ATOM 544 C CA . GLY A 1 75 ? -15.171 4.120 8.489 1.00 96.75 75 GLY A CA 1
ATOM 545 C C . GLY A 1 75 ? -14.863 4.214 6.999 1.00 96.75 75 GLY A C 1
ATOM 546 O O . GLY A 1 75 ? -15.122 3.258 6.264 1.00 96.75 75 GLY A O 1
ATOM 547 N N . ALA A 1 76 ? -14.367 5.363 6.542 1.00 94.19 76 ALA A N 1
ATOM 548 C CA . ALA A 1 76 ? -14.028 5.582 5.138 1.00 94.19 76 ALA A CA 1
ATOM 549 C C . ALA A 1 76 ? -12.530 5.366 4.905 1.00 94.19 76 ALA A C 1
ATOM 551 O O . ALA A 1 76 ? -11.704 6.152 5.373 1.00 94.19 76 ALA A O 1
ATOM 552 N N . TRP A 1 77 ? -12.206 4.308 4.169 1.00 93.75 77 TRP A N 1
ATOM 553 C CA . TRP A 1 77 ? -10.854 3.913 3.794 1.00 93.75 77 TRP A CA 1
ATOM 554 C C . TRP A 1 77 ? -10.480 4.475 2.434 1.00 93.75 77 TRP A C 1
ATOM 556 O O . TRP A 1 77 ? -11.175 4.241 1.443 1.00 93.75 77 TRP A O 1
ATOM 566 N N . LEU A 1 78 ? -9.366 5.195 2.391 1.00 90.00 78 LEU A N 1
ATOM 567 C CA . LEU A 1 78 ? -8.815 5.756 1.169 1.00 90.00 78 LEU A CA 1
ATOM 568 C C . LEU A 1 78 ? -7.283 5.676 1.193 1.00 90.00 78 LEU A C 1
ATOM 570 O O . LEU A 1 78 ? -6.667 5.747 2.253 1.00 90.00 78 LEU A O 1
ATOM 574 N N . HIS A 1 79 ? -6.676 5.564 0.014 1.00 85.31 79 HIS A N 1
ATOM 575 C CA . HIS A 1 79 ? -5.263 5.257 -0.187 1.00 85.31 79 HIS A CA 1
ATOM 576 C C . HIS A 1 79 ? -4.355 6.266 0.522 1.00 85.31 79 HIS A C 1
ATOM 578 O O . HIS A 1 79 ? -3.520 5.888 1.330 1.00 85.31 79 HIS A O 1
ATOM 584 N N . THR A 1 80 ? -4.562 7.560 0.270 1.00 84.69 80 THR A N 1
ATOM 585 C CA . THR A 1 80 ? -3.766 8.643 0.868 1.00 84.69 80 THR A CA 1
ATOM 586 C C . THR A 1 80 ? -4.658 9.771 1.349 1.00 84.69 80 THR A C 1
ATOM 588 O O . THR A 1 80 ? -5.736 9.973 0.789 1.00 84.69 80 THR A O 1
ATOM 591 N N . LEU A 1 81 ? -4.191 10.580 2.304 1.00 83.56 81 LEU A N 1
ATOM 592 C CA . LEU A 1 81 ? -4.949 11.709 2.869 1.00 83.56 81 LEU A CA 1
ATOM 593 C C . LEU A 1 81 ? -5.430 12.763 1.849 1.00 83.56 81 LEU A C 1
ATOM 595 O O . LEU A 1 81 ? -6.226 13.623 2.211 1.00 83.56 81 LEU A O 1
ATOM 599 N N . THR A 1 82 ? -4.934 12.744 0.606 1.00 80.44 82 THR A N 1
ATOM 600 C CA . THR A 1 82 ? -5.368 13.646 -0.480 1.00 80.44 82 THR A CA 1
ATOM 601 C C . THR A 1 82 ? -6.357 12.995 -1.449 1.00 80.44 82 THR A C 1
ATOM 603 O O . THR A 1 82 ? -6.840 13.647 -2.379 1.00 80.44 82 THR A O 1
ATOM 606 N N . SER A 1 83 ? -6.665 11.715 -1.249 1.00 78.56 83 SER A N 1
ATOM 607 C CA . SER A 1 83 ? -7.631 10.971 -2.048 1.00 78.56 83 SER A CA 1
ATOM 608 C C . SER A 1 83 ? -9.040 11.513 -1.805 1.00 78.56 83 SER A C 1
ATOM 610 O O . SER A 1 83 ? -9.465 11.690 -0.670 1.00 78.56 83 SER A O 1
ATOM 612 N N . THR A 1 84 ? -9.781 11.776 -2.880 1.00 67.44 84 THR A N 1
ATOM 613 C CA . THR A 1 84 ? -11.177 12.238 -2.823 1.00 67.44 84 THR A CA 1
ATOM 614 C C . THR A 1 84 ? -12.115 11.166 -3.380 1.00 67.44 84 THR A C 1
ATOM 616 O O . THR A 1 84 ? -11.791 10.532 -4.383 1.00 67.44 84 THR A O 1
ATOM 619 N N . GLY A 1 85 ? -13.269 10.936 -2.751 1.00 58.56 85 GLY A N 1
ATOM 620 C CA . GLY A 1 85 ? -14.251 9.922 -3.169 1.00 58.56 85 GLY A CA 1
ATOM 621 C C . GLY A 1 85 ? -15.357 9.698 -2.122 1.00 58.56 85 GLY A C 1
ATOM 622 O O . GLY A 1 85 ? -15.285 10.319 -1.058 1.00 58.56 85 GLY A O 1
ATOM 623 N N . PRO A 1 86 ? -16.374 8.846 -2.396 1.00 48.97 86 PRO A N 1
ATOM 624 C CA . PRO A 1 86 ? -16.467 7.913 -3.528 1.00 48.97 86 PRO A CA 1
ATOM 625 C C . PRO A 1 86 ? -16.943 8.580 -4.835 1.00 48.97 86 PRO A C 1
ATOM 627 O O . PRO A 1 86 ? -17.946 9.289 -4.848 1.00 48.97 86 PRO A O 1
ATOM 630 N N . ASP A 1 87 ? -16.233 8.337 -5.943 1.00 49.38 87 ASP A N 1
ATOM 631 C CA . ASP A 1 87 ? -16.633 8.725 -7.304 1.00 49.38 87 ASP A CA 1
ATOM 632 C C . ASP A 1 87 ? -16.387 7.577 -8.305 1.00 49.38 87 ASP A C 1
ATOM 634 O O . ASP A 1 87 ? -15.590 6.674 -8.055 1.00 49.38 87 ASP A O 1
ATOM 638 N N . GLU A 1 88 ? -17.113 7.583 -9.427 1.00 41.09 88 GLU A N 1
ATOM 639 C CA . GLU A 1 88 ? -17.174 6.487 -10.413 1.00 41.09 88 GLU A CA 1
ATOM 640 C C . GLU A 1 88 ? -15.927 6.354 -11.320 1.00 41.09 88 GLU A C 1
ATOM 642 O O . GLU A 1 88 ? -15.890 5.485 -12.190 1.00 41.09 88 GLU A O 1
ATOM 647 N N . PHE A 1 89 ? -14.897 7.191 -11.127 1.00 44.47 89 PHE A N 1
ATOM 648 C CA . PHE A 1 89 ? -13.720 7.286 -12.010 1.00 44.47 89 PHE A CA 1
ATOM 649 C C . PHE A 1 89 ? -12.384 6.977 -11.311 1.00 44.47 89 PHE A C 1
ATOM 651 O O . PHE A 1 89 ? -11.312 7.225 -11.868 1.00 44.47 89 PHE A O 1
ATOM 658 N N . ALA A 1 90 ? -12.421 6.471 -10.081 1.00 46.94 90 ALA A N 1
ATOM 659 C CA . ALA A 1 90 ? -11.247 6.269 -9.246 1.00 46.94 90 ALA A CA 1
ATOM 660 C C . ALA A 1 90 ? -10.604 4.879 -9.424 1.00 46.94 90 ALA A C 1
ATOM 662 O O . ALA A 1 90 ? -11.044 3.908 -8.814 1.00 46.94 90 ALA A O 1
ATOM 663 N N . ASP A 1 91 ? -9.516 4.790 -10.193 1.00 45.06 91 ASP A N 1
ATOM 664 C CA . ASP A 1 91 ? -8.588 3.654 -10.104 1.00 45.06 91 ASP A CA 1
ATOM 665 C C . ASP A 1 91 ? -7.846 3.715 -8.752 1.00 45.06 91 ASP A C 1
ATOM 667 O O . ASP A 1 91 ? -7.235 4.732 -8.419 1.00 45.06 91 ASP A O 1
ATOM 671 N N . ASN A 1 92 ? -7.959 2.651 -7.952 1.00 56.84 92 ASN A N 1
ATOM 672 C CA . ASN A 1 92 ? -7.162 2.380 -6.750 1.00 56.84 92 ASN A CA 1
ATOM 673 C C . ASN A 1 92 ? -7.105 3.474 -5.643 1.00 56.84 92 ASN A C 1
ATOM 675 O O . ASN A 1 92 ? -6.064 3.716 -5.036 1.00 56.84 92 ASN A O 1
ATOM 679 N N . LYS A 1 93 ? -8.228 4.149 -5.344 1.00 71.25 93 LYS A N 1
ATOM 680 C CA . LYS A 1 93 ? -8.306 5.145 -4.247 1.00 71.25 93 LYS A CA 1
ATOM 681 C C . LYS A 1 93 ? -8.617 4.571 -2.861 1.00 71.25 93 LYS A C 1
ATOM 683 O O . LYS A 1 93 ? -8.586 5.346 -1.919 1.00 71.25 93 LYS A O 1
ATOM 688 N N . VAL A 1 94 ? -8.960 3.288 -2.718 1.00 85.69 94 VAL A N 1
ATOM 689 C CA . VAL A 1 94 ? -9.297 2.668 -1.415 1.00 85.69 94 VAL A CA 1
ATOM 690 C C . VAL A 1 94 ? -8.084 1.927 -0.870 1.00 85.69 94 VAL A C 1
ATOM 692 O O . VAL A 1 94 ? -7.481 2.360 0.104 1.00 85.69 94 VAL A O 1
ATOM 695 N N . ILE A 1 95 ? -7.742 0.821 -1.525 1.00 87.69 95 ILE A N 1
ATOM 696 C CA . ILE A 1 95 ? -6.592 -0.049 -1.289 1.00 87.69 95 ILE A CA 1
ATOM 697 C C . ILE A 1 95 ? -6.389 -0.864 -2.574 1.00 87.69 95 ILE A C 1
ATOM 699 O O . ILE A 1 95 ? -7.368 -1.114 -3.292 1.00 87.69 95 ILE A O 1
ATOM 703 N N . ASP A 1 96 ? -5.164 -1.305 -2.867 1.00 84.44 96 ASP A N 1
ATOM 704 C CA . ASP A 1 96 ? -4.930 -2.091 -4.080 1.00 84.44 96 ASP A CA 1
ATOM 705 C C . ASP A 1 96 ? -5.643 -3.439 -4.013 1.00 84.44 96 ASP A C 1
ATOM 707 O O . ASP A 1 96 ? -5.669 -4.130 -2.993 1.00 84.44 96 ASP A O 1
ATOM 711 N N . SER A 1 97 ? -6.203 -3.850 -5.149 1.00 84.50 97 SER A N 1
ATOM 712 C CA . SER A 1 97 ? -6.982 -5.082 -5.234 1.00 84.50 97 SER A CA 1
ATOM 713 C C . SER A 1 97 ? -6.172 -6.341 -4.900 1.00 84.50 97 SER A C 1
ATOM 715 O O . SER A 1 97 ? -6.774 -7.379 -4.618 1.00 84.50 97 SER A O 1
ATOM 717 N N . SER A 1 98 ? -4.835 -6.294 -4.899 1.00 81.94 98 SER A N 1
ATOM 718 C CA . SER A 1 98 ? -3.998 -7.401 -4.430 1.00 81.94 98 SER A CA 1
ATOM 719 C C . SER A 1 98 ? -4.108 -7.642 -2.929 1.00 81.94 98 SER A C 1
ATOM 721 O O . SER A 1 98 ? -3.879 -8.779 -2.525 1.00 81.94 98 SER A O 1
ATOM 723 N N . HIS A 1 99 ? -4.500 -6.648 -2.118 1.00 92.19 99 HIS A N 1
ATOM 724 C CA . HIS A 1 99 ? -4.539 -6.689 -0.647 1.00 92.19 99 HIS A CA 1
ATOM 725 C C . HIS A 1 99 ? -5.704 -7.527 -0.108 1.00 92.19 99 HIS A C 1
ATOM 727 O O . HIS A 1 99 ? -6.433 -7.132 0.794 1.00 92.19 99 HIS A O 1
ATOM 733 N N . LYS A 1 100 ? -5.884 -8.724 -0.665 1.00 94.12 100 LYS A N 1
ATOM 734 C CA . LYS A 1 100 ? -6.897 -9.682 -0.246 1.00 94.12 100 LYS A CA 1
ATOM 735 C C . LYS A 1 100 ? -6.750 -10.004 1.231 1.00 94.12 100 LYS A C 1
ATOM 737 O O . LYS A 1 100 ? -5.644 -10.255 1.709 1.00 94.12 100 LYS A O 1
ATOM 742 N N . GLY A 1 101 ? -7.882 -10.066 1.911 1.00 97.50 101 GLY A N 1
ATOM 743 C CA . GLY A 1 101 ? -7.953 -10.418 3.314 1.00 97.50 101 GLY A CA 1
ATOM 744 C C . GLY A 1 101 ? -9.256 -9.949 3.951 1.00 97.50 101 GLY A C 1
ATOM 745 O O . GLY A 1 101 ? -10.127 -9.414 3.250 1.00 97.50 101 GLY A O 1
ATOM 746 N N . PRO A 1 102 ? -9.446 -10.226 5.249 1.00 98.50 102 PRO A N 1
ATOM 747 C CA . PRO A 1 102 ? -10.654 -9.836 5.942 1.00 98.50 102 PRO A CA 1
ATOM 748 C C . PRO A 1 102 ? -10.643 -8.354 6.317 1.00 98.50 102 PRO A C 1
ATOM 750 O O . PRO A 1 102 ? -9.592 -7.723 6.449 1.00 98.50 102 PRO A O 1
ATOM 753 N N . VAL A 1 103 ? -11.837 -7.842 6.595 1.00 98.69 103 VAL A N 1
ATOM 754 C CA . VAL A 1 103 ? -12.037 -6.561 7.274 1.00 98.69 103 VAL A CA 1
ATOM 755 C C . VAL A 1 103 ? -12.834 -6.799 8.554 1.00 98.69 103 VAL A C 1
ATOM 757 O O . VAL A 1 103 ? -13.731 -7.642 8.585 1.00 98.69 103 VAL A O 1
ATOM 760 N N . SER A 1 104 ? -12.492 -6.117 9.644 1.00 98.69 104 SER A N 1
ATOM 761 C CA . SER A 1 104 ? -13.154 -6.287 10.948 1.00 98.69 104 SER A CA 1
ATOM 762 C C . SER A 1 104 ? -13.399 -4.949 11.633 1.00 98.69 104 SER A C 1
ATOM 764 O O . SER A 1 104 ? -12.666 -3.987 11.412 1.00 98.69 104 SER A O 1
ATOM 766 N N . VAL A 1 105 ? -14.432 -4.891 12.475 1.00 98.88 105 VAL A N 1
ATOM 767 C CA . VAL A 1 105 ? -14.713 -3.734 13.336 1.00 98.88 105 VAL A CA 1
ATOM 768 C C . VAL A 1 105 ? -14.838 -4.202 14.777 1.00 98.88 105 VAL A C 1
ATOM 770 O O . VAL A 1 105 ? -15.530 -5.181 15.068 1.00 98.88 105 VAL A O 1
ATOM 773 N N . TRP A 1 106 ? -14.175 -3.490 15.680 1.00 98.88 106 TRP A N 1
ATOM 774 C CA . TRP A 1 106 ? -14.108 -3.788 17.104 1.00 98.88 106 TRP A CA 1
ATOM 775 C C . TRP A 1 106 ? -14.538 -2.583 17.928 1.00 98.88 106 TRP A C 1
ATOM 777 O O . TRP A 1 106 ? -14.422 -1.441 17.487 1.00 98.88 106 TRP A O 1
ATOM 787 N N . MET A 1 107 ? -14.974 -2.830 19.156 1.00 98.81 107 MET A N 1
ATOM 788 C CA . MET A 1 107 ? -15.219 -1.787 20.143 1.00 98.81 107 MET A CA 1
ATOM 789 C C . MET A 1 107 ? -14.491 -2.101 21.446 1.00 98.81 107 MET A C 1
ATOM 791 O O . MET A 1 107 ? -14.331 -3.266 21.812 1.00 98.81 107 MET A O 1
ATOM 795 N N . LYS A 1 108 ? -14.080 -1.053 22.161 1.00 98.81 108 LYS A N 1
ATOM 796 C CA . LYS A 1 108 ? -13.541 -1.140 23.521 1.00 98.81 108 LYS A CA 1
ATOM 797 C C . LYS A 1 108 ? -14.120 -0.036 24.380 1.00 98.81 108 LYS A C 1
ATOM 799 O O . LYS A 1 108 ? -14.024 1.134 24.021 1.00 98.81 108 LYS A O 1
ATOM 804 N N . LYS A 1 109 ? -14.708 -0.405 25.518 1.00 98.62 109 LYS A N 1
ATOM 805 C CA . LYS A 1 109 ? -15.178 0.570 26.506 1.00 98.62 109 LYS A CA 1
ATOM 806 C C . LYS A 1 109 ? -13.978 1.232 27.173 1.00 98.62 109 LYS A C 1
ATOM 808 O O . LYS A 1 109 ? -13.067 0.536 27.615 1.00 98.62 109 LYS A O 1
ATOM 813 N N . VAL A 1 110 ? -13.990 2.556 27.276 1.00 98.50 110 VAL A N 1
ATOM 814 C CA . VAL A 1 110 ? -12.920 3.337 27.913 1.00 98.50 110 VAL A CA 1
ATOM 815 C C . VAL A 1 110 ? -13.507 4.347 28.892 1.00 98.50 110 VAL A C 1
ATOM 817 O O . VAL A 1 110 ? -14.690 4.677 28.835 1.00 98.50 110 VAL A O 1
ATOM 820 N N . SER A 1 111 ? -12.688 4.827 29.825 1.00 97.88 111 SER A N 1
ATOM 821 C CA . SER A 1 111 ? -13.096 5.888 30.752 1.00 97.88 111 SER A CA 1
ATOM 822 C C . SER A 1 111 ? -13.142 7.267 30.090 1.00 97.88 111 SER A C 1
ATOM 824 O O . SER A 1 111 ? -13.880 8.129 30.552 1.00 97.88 111 SER A O 1
ATOM 826 N N . ASP A 1 112 ? -12.336 7.476 29.046 1.00 97.56 112 ASP A N 1
ATOM 827 C CA . ASP A 1 112 ? -12.227 8.732 28.304 1.00 97.56 112 ASP A CA 1
ATOM 828 C C . ASP A 1 112 ? -11.795 8.435 26.862 1.00 97.56 112 ASP A C 1
ATOM 830 O O . ASP A 1 112 ? -10.666 7.996 26.622 1.00 97.56 112 ASP A O 1
ATOM 834 N N . ALA A 1 113 ? -12.693 8.652 25.898 1.00 97.75 113 ALA A N 1
ATOM 835 C CA . ALA A 1 113 ? -12.401 8.398 24.487 1.00 97.75 113 ALA A CA 1
ATOM 836 C C . ALA A 1 113 ? -11.350 9.360 23.905 1.00 97.75 113 ALA A C 1
ATOM 838 O O . ALA A 1 113 ? -10.680 9.002 22.941 1.00 97.75 113 ALA A O 1
ATOM 839 N N . THR A 1 114 ? -11.138 10.539 24.502 1.00 96.94 114 THR A N 1
ATOM 840 C CA . THR A 1 114 ? -10.159 11.534 24.012 1.00 96.94 114 THR A CA 1
ATOM 841 C C . THR A 1 114 ? -8.703 11.121 24.237 1.00 96.94 114 THR A C 1
ATOM 843 O O . THR A 1 114 ? -7.777 11.792 23.783 1.00 96.94 114 THR A O 1
ATOM 846 N N . LYS A 1 115 ? -8.473 10.017 24.955 1.00 96.50 115 LYS A N 1
ATOM 847 C CA . LYS A 1 115 ? -7.145 9.447 25.212 1.00 96.50 115 LYS A CA 1
ATOM 848 C C . LYS A 1 115 ? -6.711 8.443 24.140 1.00 96.50 115 LYS A C 1
ATOM 850 O O . LYS A 1 115 ? -5.820 7.636 24.379 1.00 96.50 115 LYS A O 1
ATOM 855 N N . ASN A 1 116 ? -7.304 8.470 22.952 1.00 94.06 116 ASN A N 1
ATOM 856 C CA . ASN A 1 116 ? -6.780 7.746 21.795 1.00 94.06 116 ASN A CA 1
ATOM 857 C C . ASN A 1 116 ? -5.402 8.334 21.393 1.00 94.06 116 ASN A C 1
ATOM 859 O O . ASN A 1 116 ? -5.273 9.558 21.322 1.00 94.06 116 ASN A O 1
ATOM 863 N N . PRO A 1 117 ? -4.356 7.520 21.153 1.00 94.50 117 PRO A N 1
ATOM 864 C CA . PRO A 1 117 ? -4.338 6.055 21.124 1.00 94.50 117 PRO A CA 1
ATOM 865 C C . PRO A 1 117 ? -3.974 5.388 22.456 1.00 94.50 117 PRO A C 1
ATOM 867 O O . PRO A 1 117 ? -4.048 4.167 22.554 1.00 94.50 117 PRO A O 1
ATOM 870 N N . SER A 1 118 ? -3.579 6.133 23.493 1.00 95.81 118 SER A N 1
ATOM 871 C CA . SER A 1 118 ? -3.043 5.555 24.736 1.00 95.81 118 SER A CA 1
ATOM 872 C C . SER A 1 118 ? -4.046 4.703 25.524 1.00 95.81 118 SER A C 1
ATOM 874 O O . SER A 1 118 ? -3.630 3.795 26.241 1.00 95.81 118 SER A O 1
ATOM 876 N N . SER A 1 119 ? -5.353 4.920 25.355 1.00 96.50 119 SER A N 1
ATOM 877 C CA . SER A 1 119 ? -6.406 4.047 25.904 1.00 96.50 119 SER A CA 1
ATOM 878 C C . SER A 1 119 ? -6.709 2.797 25.066 1.00 96.50 119 SER A C 1
ATOM 880 O O . SER A 1 119 ? -7.487 1.947 25.504 1.00 96.50 119 SER A O 1
ATOM 882 N N . GLY A 1 120 ? -6.110 2.661 23.882 1.00 97.75 120 GLY A N 1
ATOM 883 C CA . GLY A 1 120 ? -6.307 1.523 22.984 1.00 97.75 120 GLY A CA 1
ATOM 884 C C . GLY A 1 120 ? -5.693 0.215 23.500 1.00 97.75 120 GLY A C 1
ATOM 885 O O . GLY A 1 120 ? -6.434 -0.762 23.651 1.00 97.75 120 GLY A O 1
ATOM 886 N N . PRO A 1 121 ? -4.381 0.165 23.799 1.00 98.56 121 PRO A N 1
ATOM 887 C CA . PRO A 1 121 ? -3.698 -1.069 24.182 1.00 98.56 121 PRO A CA 1
ATOM 888 C C . PRO A 1 121 ? -4.293 -1.792 25.402 1.00 98.56 121 PRO A C 1
ATOM 890 O O . PRO A 1 121 ? -4.838 -1.171 26.319 1.00 98.56 121 PRO A O 1
ATOM 893 N N . GLY A 1 122 ? -4.165 -3.119 25.421 1.00 98.56 122 GLY A N 1
ATOM 894 C CA . GLY A 1 122 ? -4.608 -3.999 26.507 1.00 98.56 122 GLY A CA 1
ATOM 895 C C . GLY A 1 122 ? -6.012 -4.578 26.313 1.00 98.56 122 GLY A C 1
ATOM 896 O O . GLY A 1 122 ? -6.584 -4.500 25.226 1.00 98.56 122 GLY A O 1
ATOM 897 N N . ASP A 1 123 ? -6.550 -5.176 27.377 1.00 98.56 123 ASP A N 1
ATOM 898 C CA . ASP A 1 123 ? -7.867 -5.829 27.396 1.00 98.56 123 ASP A CA 1
ATOM 899 C C . ASP A 1 123 ? -9.025 -4.841 27.169 1.00 98.56 123 ASP A C 1
ATOM 901 O O . ASP A 1 123 ? -8.863 -3.618 27.278 1.00 98.56 123 ASP A O 1
ATOM 905 N N . GLY A 1 124 ? -10.197 -5.379 26.838 1.00 98.50 124 GLY A N 1
ATOM 906 C CA . GLY A 1 124 ? -11.450 -4.641 26.697 1.00 98.50 124 GLY A CA 1
ATOM 907 C C . GLY A 1 124 ? -12.034 -4.647 25.285 1.00 98.50 124 GLY A C 1
ATOM 908 O O . GLY A 1 124 ? -13.121 -4.106 25.088 1.00 98.50 124 GLY A O 1
ATOM 909 N N . TRP A 1 125 ? -11.344 -5.244 24.309 1.00 98.88 125 TRP A N 1
ATOM 910 C CA . TRP A 1 125 ? -11.802 -5.292 22.921 1.00 98.88 125 TRP A CA 1
ATOM 911 C C . TRP A 1 125 ? -12.787 -6.432 22.688 1.00 98.88 125 TRP A C 1
ATOM 913 O O . TRP A 1 125 ? -12.533 -7.569 23.078 1.00 98.88 125 TRP A O 1
ATOM 923 N N . PHE A 1 126 ? -13.875 -6.152 21.979 1.00 98.88 126 PHE A N 1
ATOM 924 C CA . PHE A 1 126 ? -14.795 -7.155 21.448 1.00 98.88 126 PHE A CA 1
ATOM 925 C C . PHE A 1 126 ? -15.124 -6.830 19.990 1.00 98.88 126 PHE A C 1
ATOM 927 O O . PHE A 1 126 ? -15.279 -5.665 19.614 1.00 98.88 126 PHE A O 1
ATOM 934 N N . LYS A 1 127 ? -15.193 -7.859 19.143 1.00 98.75 127 LYS A N 1
ATOM 935 C CA . LYS A 1 127 ? -15.498 -7.692 17.718 1.00 98.75 127 LYS A CA 1
ATOM 936 C C . LYS A 1 127 ? -16.997 -7.449 17.548 1.00 98.75 127 LYS A C 1
ATOM 938 O O . LYS A 1 127 ? -17.784 -8.109 18.217 1.00 98.75 127 LYS A O 1
ATOM 943 N N . ILE A 1 128 ? -17.403 -6.544 16.664 1.00 98.62 128 ILE A N 1
ATOM 944 C CA . ILE A 1 128 ? -18.820 -6.276 16.344 1.00 98.62 128 ILE A CA 1
ATOM 945 C C . ILE A 1 128 ? -19.172 -6.591 14.886 1.00 98.62 128 ILE A C 1
ATOM 947 O O . ILE A 1 128 ? -20.343 -6.748 14.558 1.00 98.62 128 ILE A O 1
ATOM 951 N N . SER A 1 129 ? -18.170 -6.719 14.013 1.00 98.56 129 SER A N 1
ATOM 952 C CA . SER A 1 129 ? -18.345 -7.114 12.613 1.00 98.56 129 SER A CA 1
ATOM 953 C C . SER A 1 129 ? -17.079 -7.784 12.082 1.00 98.56 129 SER A C 1
ATOM 955 O O . SER A 1 129 ? -15.970 -7.402 12.463 1.00 98.56 129 SER A O 1
ATOM 957 N N . GLU A 1 130 ? -17.245 -8.766 11.198 1.00 98.19 130 GLU A N 1
ATOM 958 C CA . GLU A 1 130 ? -16.174 -9.325 10.372 1.00 98.19 130 GLU A CA 1
ATOM 959 C C . GLU A 1 130 ? -16.708 -9.674 8.984 1.00 98.19 130 GLU A C 1
ATOM 961 O O . GLU A 1 130 ? -17.808 -10.212 8.857 1.00 98.19 130 GLU A O 1
ATOM 966 N N . ASP A 1 131 ? -15.907 -9.414 7.957 1.00 98.06 131 ASP A N 1
ATOM 967 C CA . ASP A 1 131 ? -16.113 -9.933 6.608 1.00 98.06 131 ASP A CA 1
ATOM 968 C C . ASP A 1 131 ? -14.813 -10.597 6.145 1.00 98.06 131 ASP A C 1
ATOM 970 O O . ASP A 1 131 ? -13.766 -9.957 6.052 1.00 98.06 131 ASP A O 1
ATOM 974 N N . GLY A 1 132 ? -14.873 -11.917 5.966 1.00 96.75 132 GLY A N 1
ATOM 975 C CA . GLY A 1 132 ? -13.725 -12.789 5.739 1.00 96.75 132 GLY A CA 1
ATOM 976 C C . GLY A 1 132 ? -13.530 -13.162 4.275 1.00 96.75 132 GLY A C 1
ATOM 977 O O . GLY A 1 132 ? -13.370 -12.305 3.414 1.00 96.75 132 GLY A O 1
ATOM 978 N N . TYR A 1 133 ? -13.513 -14.465 3.996 1.00 95.62 133 TYR A N 1
ATOM 979 C CA . TYR A 1 133 ? -13.518 -15.002 2.637 1.00 95.62 133 TYR A CA 1
ATOM 980 C C . TYR A 1 133 ? -14.745 -15.886 2.451 1.00 95.62 133 TYR A C 1
ATOM 982 O O . TYR A 1 133 ? -14.857 -16.939 3.084 1.00 95.62 133 TYR A O 1
ATOM 990 N N . THR A 1 134 ? -15.652 -15.466 1.574 1.00 91.31 134 THR A N 1
ATOM 991 C CA . THR A 1 134 ? -16.919 -16.160 1.327 1.00 91.31 134 THR A CA 1
ATOM 992 C C . THR A 1 134 ? -17.216 -16.158 -0.169 1.00 91.31 134 THR A C 1
ATOM 994 O O . THR A 1 134 ? -17.121 -15.127 -0.828 1.00 91.31 134 THR A O 1
ATOM 997 N N . ASN A 1 135 ? -17.592 -17.314 -0.729 1.00 88.06 135 ASN A N 1
ATOM 998 C CA . ASN A 1 135 ? -18.030 -17.453 -2.127 1.00 88.06 135 ASN A CA 1
ATOM 999 C C . ASN A 1 135 ? -17.072 -16.839 -3.170 1.00 88.06 135 ASN A C 1
ATOM 1001 O O . ASN A 1 135 ? -17.509 -16.218 -4.138 1.00 88.06 135 ASN A O 1
ATOM 1005 N N . GLY A 1 136 ? -15.760 -17.003 -2.984 1.00 86.75 136 GLY A N 1
ATOM 1006 C CA . GLY A 1 136 ? -14.778 -16.501 -3.946 1.00 86.75 136 GLY A CA 1
ATOM 1007 C C . GLY A 1 136 ? -14.411 -15.025 -3.790 1.00 86.75 136 GLY A C 1
ATOM 1008 O O . GLY A 1 136 ? -13.634 -14.535 -4.605 1.00 86.75 136 GLY A O 1
ATOM 1009 N N . LYS A 1 137 ? -14.933 -14.328 -2.775 1.00 91.56 137 LYS A N 1
ATOM 1010 C CA . LYS A 1 137 ? -14.656 -12.912 -2.508 1.00 91.56 137 LYS A CA 1
ATOM 1011 C C . LYS A 1 137 ? -14.122 -12.699 -1.100 1.00 91.56 137 LYS A C 1
ATOM 1013 O O . LYS A 1 137 ? -14.557 -13.363 -0.159 1.00 91.56 137 LYS A O 1
ATOM 1018 N N . TRP A 1 138 ? -13.192 -11.764 -0.978 1.00 96.69 138 TRP A N 1
ATOM 1019 C CA . TRP A 1 138 ? -12.662 -11.284 0.292 1.00 96.69 138 TRP A CA 1
ATOM 1020 C C . TRP A 1 138 ? -13.434 -10.067 0.799 1.00 96.69 138 TRP A C 1
ATOM 1022 O O . TRP A 1 138 ? -13.990 -9.312 0.002 1.00 96.69 138 TRP A O 1
ATOM 1032 N N . GLY A 1 139 ? -13.380 -9.813 2.105 1.00 96.75 139 GLY A N 1
ATOM 1033 C CA . GLY A 1 139 ? -13.921 -8.590 2.697 1.00 96.75 139 GLY A CA 1
ATOM 1034 C C . GLY A 1 139 ? -13.349 -7.325 2.056 1.00 96.75 139 GLY A C 1
ATOM 1035 O O . GLY A 1 139 ? -14.089 -6.385 1.783 1.00 96.75 139 GLY A O 1
ATOM 1036 N N . VAL A 1 140 ? -12.064 -7.333 1.688 1.00 95.88 140 VAL A N 1
ATOM 1037 C CA . VAL A 1 140 ? -11.450 -6.233 0.923 1.00 95.88 140 VAL A CA 1
ATOM 1038 C C . VAL A 1 140 ? -12.084 -6.042 -0.463 1.00 95.88 140 VAL A C 1
ATOM 1040 O O . VAL A 1 140 ? -12.253 -4.905 -0.897 1.00 95.88 140 VAL A O 1
ATOM 1043 N N . ASP A 1 141 ? -12.512 -7.109 -1.147 1.00 93.06 141 ASP A N 1
ATOM 1044 C CA . ASP A 1 141 ? -13.218 -6.973 -2.433 1.00 93.06 141 ASP A CA 1
ATOM 1045 C C . ASP A 1 141 ? -14.550 -6.242 -2.254 1.00 93.06 141 ASP A C 1
ATOM 1047 O O . ASP A 1 141 ? -14.914 -5.378 -3.054 1.00 93.06 141 ASP A O 1
ATOM 1051 N N . ASN A 1 142 ? -15.270 -6.580 -1.183 1.00 94.44 142 ASN A N 1
ATOM 1052 C CA . ASN A 1 142 ? -16.533 -5.940 -0.841 1.00 94.44 142 ASN A CA 1
ATOM 1053 C C . ASN A 1 142 ? -16.317 -4.486 -0.399 1.00 94.44 142 ASN A C 1
ATOM 1055 O O . ASN A 1 142 ? -17.096 -3.618 -0.787 1.00 94.44 142 ASN A O 1
ATOM 1059 N N . LEU A 1 143 ? -15.239 -4.200 0.339 1.00 93.88 143 LEU A N 1
ATOM 1060 C CA . LEU A 1 143 ? -14.857 -2.846 0.741 1.00 93.88 143 LEU A CA 1
ATOM 1061 C C . LEU A 1 143 ? -14.572 -1.952 -0.471 1.00 93.88 143 LEU A C 1
ATOM 1063 O O . LEU A 1 143 ? -15.099 -0.842 -0.555 1.00 93.88 143 LEU A O 1
ATOM 1067 N N . ILE A 1 144 ? -13.777 -2.442 -1.427 1.00 90.06 144 ILE A N 1
ATOM 1068 C CA . ILE A 1 144 ? -13.480 -1.722 -2.673 1.00 90.06 144 ILE A CA 1
ATOM 1069 C C . ILE A 1 144 ? -14.778 -1.474 -3.453 1.00 90.06 144 ILE A C 1
ATOM 1071 O O . ILE A 1 144 ? -15.035 -0.349 -3.878 1.00 90.06 144 ILE A O 1
ATOM 1075 N N . ALA A 1 145 ? -15.635 -2.492 -3.586 1.00 88.94 145 ALA A N 1
ATOM 1076 C CA . ALA A 1 145 ? -16.924 -2.360 -4.267 1.00 88.94 145 ALA A CA 1
ATOM 1077 C C . ALA A 1 145 ? -17.883 -1.374 -3.570 1.00 88.94 145 ALA A C 1
ATOM 1079 O O . ALA A 1 145 ? -18.717 -0.761 -4.234 1.00 88.94 145 ALA A O 1
ATOM 1080 N N . ALA A 1 146 ? -17.753 -1.196 -2.253 1.00 89.69 146 ALA A N 1
ATOM 1081 C CA . ALA A 1 146 ? -18.495 -0.217 -1.460 1.00 89.69 146 ALA A CA 1
ATOM 1082 C C . ALA A 1 146 ? -17.863 1.191 -1.469 1.00 89.69 146 ALA A C 1
ATOM 1084 O O . ALA A 1 146 ? -18.288 2.057 -0.703 1.00 89.69 146 ALA A O 1
ATOM 1085 N N . GLY A 1 147 ? -16.841 1.432 -2.298 1.00 86.38 147 GLY A N 1
ATOM 1086 C CA . GLY A 1 147 ? -16.157 2.723 -2.382 1.00 86.38 147 GLY A CA 1
ATOM 1087 C C . GLY A 1 147 ? -15.327 3.065 -1.142 1.00 86.38 147 GLY A C 1
ATOM 1088 O O . GLY A 1 147 ? -15.151 4.242 -0.845 1.00 86.38 147 GLY A O 1
ATOM 1089 N N . GLY A 1 148 ? -14.855 2.055 -0.400 1.00 90.69 148 GLY A N 1
ATOM 1090 C CA . GLY A 1 148 ? -14.033 2.228 0.803 1.00 90.69 148 GLY A CA 1
ATOM 1091 C C . GLY A 1 148 ? -14.821 2.407 2.097 1.00 90.69 148 GLY A C 1
ATOM 1092 O O . GLY A 1 148 ? -14.225 2.613 3.150 1.00 90.69 148 GLY A O 1
ATOM 1093 N N . ILE A 1 149 ? -16.152 2.307 2.060 1.00 93.94 149 ILE A N 1
ATOM 1094 C CA . ILE A 1 149 ? -16.984 2.450 3.257 1.00 93.94 149 ILE A CA 1
ATOM 1095 C C . ILE A 1 149 ? -17.120 1.104 3.974 1.00 93.94 149 ILE A C 1
ATOM 1097 O O . ILE A 1 149 ? -17.897 0.239 3.565 1.00 93.94 149 ILE A O 1
ATOM 1101 N N . GLN A 1 150 ? -16.397 0.943 5.081 1.00 96.75 150 GLN A N 1
ATOM 1102 C CA . GLN A 1 150 ? -16.564 -0.185 5.995 1.00 96.75 150 GLN A CA 1
ATOM 1103 C C . GLN A 1 150 ? -17.680 0.120 6.997 1.00 96.75 150 GLN A C 1
ATOM 1105 O O . GLN A 1 150 ? -17.726 1.214 7.556 1.00 96.75 150 GLN A O 1
ATOM 1110 N N . LYS A 1 151 ? -18.568 -0.846 7.252 1.00 97.25 151 LYS A N 1
ATOM 1111 C CA . LYS A 1 151 ? -19.777 -0.662 8.071 1.00 97.25 151 LYS A CA 1
ATOM 1112 C C . LYS A 1 151 ? -19.855 -1.663 9.220 1.00 97.25 151 LYS A C 1
ATOM 1114 O O . LYS A 1 151 ? -19.445 -2.816 9.075 1.00 97.25 151 LYS A O 1
ATOM 1119 N N . ALA A 1 152 ? -20.430 -1.240 10.341 1.00 98.25 152 ALA A N 1
ATOM 1120 C CA . ALA A 1 152 ? -20.809 -2.122 11.442 1.00 98.25 152 ALA A CA 1
ATOM 1121 C C . ALA A 1 152 ? -21.992 -1.550 12.231 1.00 98.25 152 ALA A C 1
ATOM 1123 O O . ALA A 1 152 ? -22.185 -0.339 12.277 1.00 98.25 152 ALA A O 1
ATOM 1124 N N . THR A 1 153 ? -22.767 -2.411 12.887 1.00 98.56 153 THR A N 1
ATOM 1125 C CA . THR A 1 153 ? -23.863 -1.991 13.770 1.00 98.56 153 THR A CA 1
ATOM 1126 C C . THR A 1 153 ? -23.392 -1.982 15.217 1.00 98.56 153 THR A C 1
ATOM 1128 O O . THR A 1 153 ? -22.847 -2.976 15.699 1.00 98.56 153 THR A O 1
ATOM 1131 N N . VAL A 1 154 ? -23.629 -0.883 15.934 1.00 98.50 154 VAL A N 1
ATOM 1132 C CA . VAL A 1 154 ? -23.348 -0.803 17.374 1.00 98.50 154 VAL A CA 1
ATOM 1133 C C . VAL A 1 154 ? -24.339 -1.717 18.105 1.00 98.50 154 VAL A C 1
ATOM 1135 O O . VAL A 1 154 ? -25.544 -1.521 17.954 1.00 98.50 154 VAL A O 1
ATOM 1138 N N . PRO A 1 155 ? -23.911 -2.711 18.903 1.00 98.38 155 PRO A N 1
ATOM 1139 C CA . PRO A 1 155 ? -24.860 -3.621 19.542 1.00 98.38 155 PRO A CA 1
ATOM 1140 C C . PRO A 1 155 ? -25.759 -2.891 20.552 1.00 98.38 155 PRO A C 1
ATOM 1142 O O . PRO A 1 155 ? -25.276 -2.205 21.446 1.00 98.38 155 PRO A O 1
ATOM 1145 N N . LYS A 1 156 ? -27.083 -3.058 20.450 1.00 97.62 156 LYS A N 1
ATOM 1146 C CA . LYS A 1 156 ? -28.064 -2.331 21.286 1.00 97.62 156 LYS A CA 1
ATOM 1147 C C . LYS A 1 156 ? -27.977 -2.659 22.785 1.00 97.62 156 LYS A C 1
ATOM 1149 O O . LYS A 1 156 ? -28.387 -1.864 23.627 1.00 97.62 156 LYS A O 1
ATOM 1154 N N . CYS A 1 157 ? -27.460 -3.837 23.119 1.00 97.62 157 CYS A N 1
ATOM 1155 C CA . CYS A 1 157 ? -27.417 -4.365 24.479 1.00 97.62 157 CYS A CA 1
ATOM 1156 C C . CYS A 1 157 ? -26.215 -3.897 25.317 1.00 97.62 157 CYS A C 1
ATOM 1158 O O . CYS A 1 157 ? -26.187 -4.174 26.516 1.00 97.62 157 CYS A O 1
ATOM 1160 N N . ILE A 1 158 ? -25.240 -3.189 24.731 1.00 98.31 158 ILE A N 1
ATOM 1161 C CA . ILE A 1 158 ? -24.063 -2.711 25.476 1.00 98.31 158 ILE A CA 1
ATOM 1162 C C . ILE A 1 158 ? -24.406 -1.502 26.349 1.00 98.31 158 ILE A C 1
ATOM 1164 O O . ILE A 1 158 ? -25.407 -0.814 26.144 1.00 98.31 158 ILE A O 1
ATOM 1168 N N . ALA A 1 159 ? -23.561 -1.226 27.340 1.00 98.31 159 ALA A N 1
ATOM 1169 C CA . ALA A 1 159 ? -23.718 -0.065 28.208 1.00 98.31 159 ALA A CA 1
ATOM 1170 C C . ALA A 1 159 ? -23.387 1.251 27.482 1.00 98.31 159 ALA A C 1
ATOM 1172 O O . ALA A 1 159 ? -22.448 1.309 26.688 1.00 98.31 159 ALA A O 1
ATOM 1173 N N . ASN A 1 160 ? -24.067 2.337 27.845 1.00 98.69 160 ASN A N 1
ATOM 1174 C CA . ASN A 1 160 ? -23.720 3.694 27.405 1.00 98.69 160 ASN A CA 1
ATOM 1175 C C . ASN A 1 160 ? -22.330 4.136 27.892 1.00 98.69 160 ASN A C 1
ATOM 1177 O O . ASN A 1 160 ? -21.780 3.575 28.846 1.00 98.69 160 ASN A O 1
ATOM 1181 N N . GLY A 1 161 ? -21.779 5.178 27.274 1.00 98.56 161 GLY A N 1
ATOM 1182 C CA . GLY A 1 161 ? -20.533 5.835 27.684 1.00 98.56 161 GLY A CA 1
ATOM 1183 C C . GLY A 1 161 ? -19.478 5.850 26.585 1.00 98.56 161 GLY A C 1
ATOM 1184 O O . GLY A 1 161 ? -19.802 5.686 25.412 1.00 98.56 161 GLY A O 1
ATOM 1185 N N . ASP A 1 162 ? -18.224 6.048 26.972 1.00 98.75 162 ASP A N 1
ATOM 1186 C CA . ASP A 1 162 ? -17.122 6.236 26.029 1.00 98.75 162 ASP A CA 1
ATOM 1187 C C . ASP A 1 162 ? -16.579 4.906 25.509 1.00 98.75 162 ASP A C 1
ATOM 1189 O O . ASP A 1 162 ? -16.385 3.945 26.264 1.00 98.75 162 ASP A O 1
ATOM 1193 N N . TYR A 1 163 ? -16.334 4.865 24.201 1.00 98.88 163 TYR A N 1
ATOM 1194 C CA . TYR A 1 163 ? -15.735 3.735 23.508 1.00 98.88 163 TYR A CA 1
ATOM 1195 C C . TYR A 1 163 ? -14.712 4.213 22.476 1.00 98.88 163 TYR A C 1
ATOM 1197 O O . TYR A 1 163 ? -14.819 5.306 21.917 1.00 98.88 163 TYR A O 1
ATOM 1205 N N . LEU A 1 164 ? -13.749 3.343 22.184 1.00 98.88 164 LEU A N 1
ATOM 1206 C CA . LEU A 1 164 ? -12.995 3.376 20.936 1.00 98.88 164 LEU A CA 1
ATOM 1207 C C . LEU A 1 164 ? -13.629 2.385 19.956 1.00 98.88 164 LEU A C 1
ATOM 1209 O O . LEU A 1 164 ? -13.961 1.265 20.353 1.00 98.88 164 LEU A O 1
ATOM 1213 N N . VAL A 1 165 ? -13.786 2.784 18.694 1.00 98.81 165 VAL A N 1
ATOM 1214 C CA . VAL A 1 165 ? -14.231 1.910 17.596 1.00 98.81 165 VAL A CA 1
ATOM 1215 C C . VAL A 1 165 ? -13.069 1.710 16.638 1.00 98.81 165 VAL A C 1
ATOM 1217 O O . VAL A 1 165 ? -12.645 2.657 15.985 1.00 98.81 165 VAL A O 1
ATOM 1220 N N . ARG A 1 166 ? -12.544 0.490 16.566 1.00 98.75 166 ARG A N 1
ATOM 1221 C CA . ARG A 1 166 ? -11.382 0.135 15.748 1.00 98.75 166 ARG A CA 1
ATOM 1222 C C . ARG A 1 166 ? -11.843 -0.518 14.458 1.00 98.75 166 ARG A C 1
ATOM 1224 O O . ARG A 1 166 ? -12.401 -1.615 14.498 1.00 98.75 166 ARG A O 1
ATOM 1231 N N . PHE A 1 167 ? -11.582 0.137 13.339 1.00 98.75 167 PHE A N 1
ATOM 1232 C CA . PHE A 1 167 ? -11.748 -0.436 12.007 1.00 98.75 167 PHE A CA 1
ATOM 1233 C C . PHE A 1 167 ? -10.419 -1.048 11.581 1.00 98.75 167 PHE A C 1
ATOM 1235 O O . PHE A 1 167 ? -9.364 -0.504 11.897 1.00 98.75 167 PHE A O 1
ATOM 1242 N N . GLU A 1 168 ? -10.459 -2.195 10.912 1.00 98.69 168 GLU A N 1
ATOM 1243 C CA . GLU A 1 168 ? -9.263 -2.943 10.540 1.00 98.69 168 GLU A CA 1
ATOM 1244 C C . GLU A 1 168 ? -9.401 -3.601 9.171 1.00 98.69 168 GLU A C 1
ATOM 1246 O O . GLU A 1 168 ? -10.433 -4.208 8.860 1.00 98.69 168 GLU A O 1
ATOM 1251 N N . ILE A 1 169 ? -8.298 -3.567 8.425 1.00 98.62 169 ILE A N 1
ATOM 1252 C CA . ILE A 1 169 ? -8.030 -4.388 7.249 1.00 98.62 169 ILE A CA 1
ATOM 1253 C C . ILE A 1 169 ? -6.780 -5.226 7.535 1.00 98.62 169 ILE A C 1
ATOM 1255 O O . ILE A 1 169 ? -5.746 -4.697 7.940 1.00 98.62 169 ILE A O 1
ATOM 1259 N N . LEU A 1 170 ? -6.857 -6.534 7.295 1.00 98.50 170 LEU A N 1
ATOM 1260 C CA . LEU A 1 170 ? -5.702 -7.433 7.335 1.00 98.50 170 LEU A CA 1
ATOM 1261 C C . LEU A 1 170 ? -5.396 -7.893 5.912 1.00 98.50 170 LEU A C 1
ATOM 1263 O O . LEU A 1 170 ? -6.127 -8.714 5.371 1.00 98.50 170 LEU A O 1
ATOM 1267 N N . ALA A 1 171 ? -4.324 -7.394 5.302 1.00 97.38 171 ALA A N 1
ATOM 1268 C CA . ALA A 1 171 ? -3.909 -7.798 3.964 1.00 97.38 171 ALA A CA 1
ATOM 1269 C C . ALA A 1 171 ? -2.951 -9.001 4.013 1.00 97.38 171 ALA A C 1
ATOM 1271 O O . ALA A 1 171 ? -1.946 -9.015 4.729 1.00 97.38 171 ALA A O 1
ATOM 1272 N N . LEU A 1 172 ? -3.266 -10.022 3.212 1.00 95.94 172 LEU A N 1
ATOM 1273 C CA . LEU A 1 172 ? -2.640 -11.349 3.259 1.00 95.94 172 LEU A CA 1
ATOM 1274 C C . LEU A 1 172 ? -1.830 -11.695 2.005 1.00 95.94 172 LEU A C 1
ATOM 1276 O O . LEU A 1 172 ? -1.306 -12.802 1.883 1.00 95.94 172 LEU A O 1
ATOM 1280 N N . HIS A 1 173 ? -1.716 -10.761 1.062 1.00 88.75 173 HIS A N 1
ATOM 1281 C CA . HIS A 1 173 ? -1.100 -10.990 -0.245 1.00 88.75 173 HIS A CA 1
ATOM 1282 C C . HIS A 1 173 ? 0.359 -11.475 -0.157 1.00 88.75 173 HIS A C 1
ATOM 1284 O O . HIS A 1 173 ? 0.799 -12.243 -1.013 1.00 88.75 173 HIS A O 1
ATOM 1290 N N . SER A 1 174 ? 1.069 -11.100 0.912 1.00 85.94 174 SER A N 1
ATOM 1291 C CA . SER A 1 174 ? 2.445 -11.524 1.205 1.00 85.94 174 SER A CA 1
ATOM 1292 C C . SER A 1 174 ? 2.569 -12.429 2.443 1.00 85.94 174 SER A C 1
ATOM 1294 O O . SER A 1 174 ? 3.674 -12.841 2.784 1.00 85.94 174 SER A O 1
ATOM 1296 N N . ALA A 1 175 ? 1.462 -12.814 3.089 1.00 90.25 175 ALA A N 1
ATOM 1297 C CA . ALA A 1 175 ? 1.428 -13.394 4.440 1.00 90.25 175 ALA A CA 1
ATOM 1298 C C . ALA A 1 175 ? 1.840 -14.879 4.548 1.00 90.25 175 ALA A C 1
ATOM 1300 O O . ALA A 1 175 ? 1.394 -15.608 5.431 1.00 90.25 175 ALA A O 1
ATOM 1301 N N . SER A 1 176 ? 2.718 -15.355 3.667 1.00 85.12 176 SER A N 1
ATOM 1302 C CA . SER A 1 176 ? 3.194 -16.747 3.669 1.00 85.12 176 SER A CA 1
ATOM 1303 C C . SER A 1 176 ? 4.110 -17.096 4.853 1.00 85.12 176 SER A C 1
ATOM 1305 O O . SER A 1 176 ? 4.384 -18.276 5.082 1.00 85.12 176 SER A O 1
ATOM 1307 N N . LYS A 1 177 ? 4.590 -16.093 5.604 1.00 86.19 177 LYS A N 1
ATOM 1308 C CA . LYS A 1 177 ? 5.463 -16.254 6.773 1.00 86.19 177 LYS A CA 1
ATOM 1309 C C . LYS A 1 177 ? 5.011 -15.364 7.941 1.00 86.19 177 LYS A C 1
ATOM 1311 O O . LYS A 1 177 ? 4.442 -14.296 7.700 1.00 86.19 177 LYS A O 1
ATOM 1316 N N . PRO A 1 178 ? 5.326 -15.748 9.193 1.00 89.38 178 PRO A N 1
ATOM 1317 C CA . PRO A 1 178 ? 5.083 -14.900 10.356 1.00 89.38 178 PRO A CA 1
ATOM 1318 C C . PRO A 1 178 ? 5.747 -13.530 10.207 1.00 89.38 178 PRO A C 1
ATOM 1320 O O . PRO A 1 178 ? 6.926 -13.448 9.871 1.00 89.38 178 PRO A O 1
ATOM 1323 N N . GLY A 1 179 ? 4.982 -12.469 10.469 1.00 88.94 179 GLY A N 1
ATOM 1324 C CA . GLY A 1 179 ? 5.439 -11.080 10.353 1.00 88.94 179 GLY A CA 1
ATOM 1325 C C . GLY A 1 179 ? 5.324 -10.465 8.952 1.00 88.94 179 GLY A C 1
ATOM 1326 O O . GLY A 1 179 ? 5.575 -9.274 8.816 1.00 88.94 179 GLY A O 1
ATOM 1327 N N . ASP A 1 180 ? 4.920 -11.225 7.926 1.00 88.81 180 ASP A N 1
ATOM 1328 C CA . ASP A 1 180 ? 4.687 -10.675 6.578 1.00 88.81 180 ASP A CA 1
ATOM 1329 C C . ASP A 1 180 ? 3.234 -10.193 6.360 1.00 88.81 180 ASP A C 1
ATOM 1331 O O . ASP A 1 180 ? 2.937 -9.562 5.345 1.00 88.81 180 ASP A O 1
ATOM 1335 N N . ALA A 1 181 ? 2.312 -10.501 7.279 1.00 94.50 181 ALA A N 1
ATOM 1336 C CA . ALA A 1 181 ? 0.939 -10.004 7.223 1.00 94.50 181 ALA A CA 1
ATOM 1337 C C . ALA A 1 181 ? 0.881 -8.503 7.540 1.00 94.50 181 ALA A C 1
ATOM 1339 O O . ALA A 1 181 ? 1.590 -8.025 8.428 1.00 94.50 181 ALA A O 1
ATOM 1340 N N . GLN A 1 182 ? 0.024 -7.774 6.828 1.00 96.75 182 GLN A N 1
ATOM 1341 C CA . GLN A 1 182 ? -0.057 -6.318 6.916 1.00 96.75 182 GLN A CA 1
ATOM 1342 C C . GLN A 1 182 ? -1.385 -5.908 7.547 1.00 96.75 182 GLN A C 1
ATOM 1344 O O . GLN A 1 182 ? -2.447 -6.187 6.991 1.00 96.75 182 GLN A O 1
ATOM 1349 N N . PHE A 1 183 ? -1.334 -5.259 8.707 1.00 98.06 183 PHE A N 1
ATOM 1350 C CA . PHE A 1 183 ? -2.515 -4.751 9.395 1.00 98.06 183 PHE A CA 1
ATOM 1351 C C . PHE A 1 183 ? -2.616 -3.235 9.225 1.00 98.06 183 PHE A C 1
ATOM 1353 O O . PHE A 1 183 ? -1.685 -2.507 9.570 1.00 98.06 183 PHE A O 1
ATOM 1360 N N . TYR A 1 184 ? -3.774 -2.771 8.770 1.00 98.00 184 TYR A N 1
ATOM 1361 C CA . TYR A 1 184 ? -4.160 -1.362 8.736 1.00 98.00 184 TYR A CA 1
ATOM 1362 C C . TYR A 1 184 ? -5.298 -1.186 9.730 1.00 98.00 184 TYR A C 1
ATOM 1364 O O . TYR A 1 184 ? -6.280 -1.931 9.669 1.00 98.00 184 TYR A O 1
ATOM 1372 N N . MET A 1 185 ? -5.171 -0.260 10.675 1.00 98.19 185 MET A N 1
ATOM 1373 C CA . MET A 1 185 ? -6.234 0.005 11.636 1.00 98.19 185 MET A CA 1
ATOM 1374 C C . MET A 1 185 ? -6.212 1.443 12.116 1.00 98.19 185 MET A C 1
ATOM 1376 O O . MET A 1 185 ? -5.156 1.979 12.411 1.00 98.19 185 MET A O 1
ATOM 1380 N N . GLU A 1 186 ? -7.387 2.013 12.343 1.00 97.75 186 GLU A N 1
ATOM 1381 C CA . GLU A 1 186 ? -7.543 3.275 13.058 1.00 97.75 186 GLU A CA 1
ATOM 1382 C C . GLU A 1 186 ? -8.696 3.166 14.057 1.00 97.75 186 GLU A C 1
ATOM 1384 O O . GLU A 1 186 ? -9.655 2.408 13.873 1.00 97.75 186 GLU A O 1
ATOM 1389 N N . CYS A 1 187 ? -8.603 3.949 15.131 1.00 98.38 187 CYS A N 1
ATOM 1390 C CA . CYS A 1 187 ? -9.625 4.022 16.167 1.00 98.38 187 CYS A CA 1
ATOM 1391 C C . CYS A 1 187 ? -10.365 5.358 16.110 1.00 98.38 187 CYS A C 1
ATOM 1393 O O . CYS A 1 187 ? -9.737 6.416 16.180 1.00 98.38 187 CYS A O 1
ATOM 1395 N N . ALA A 1 188 ? -11.695 5.297 16.059 1.00 98.44 188 ALA A N 1
ATOM 1396 C CA . ALA A 1 188 ? -12.584 6.435 16.240 1.00 98.44 188 ALA A CA 1
ATOM 1397 C C . ALA A 1 188 ? -13.005 6.591 17.712 1.00 98.44 188 ALA A C 1
ATOM 1399 O O . ALA A 1 188 ? -13.243 5.606 18.415 1.00 98.44 188 ALA A O 1
ATOM 1400 N N . GLN A 1 189 ? -13.122 7.835 18.167 1.00 98.62 189 GLN A N 1
ATOM 1401 C CA . GLN A 1 189 ? -13.522 8.234 19.515 1.00 98.62 189 GLN A CA 1
ATOM 1402 C C . GLN A 1 189 ? -15.036 8.445 19.556 1.00 98.62 189 GLN A C 1
ATOM 1404 O O . GLN A 1 189 ? -15.550 9.363 18.908 1.00 98.62 189 GLN A O 1
ATOM 1409 N N . VAL A 1 190 ? -15.764 7.621 20.316 1.00 98.69 190 VAL A N 1
ATOM 1410 C CA . VAL A 1 190 ? -17.232 7.688 20.338 1.00 98.69 190 VAL A CA 1
ATOM 1411 C C . VAL A 1 190 ? -17.818 7.698 21.742 1.00 98.69 190 VAL A C 1
ATOM 1413 O O . VAL A 1 190 ? -17.265 7.128 22.683 1.00 98.69 190 VAL A O 1
ATOM 1416 N N . ARG A 1 191 ? -19.004 8.295 21.858 1.00 98.75 191 ARG A N 1
ATOM 1417 C CA . ARG A 1 191 ? -19.875 8.192 23.028 1.00 98.75 191 ARG A CA 1
ATOM 1418 C C . ARG A 1 191 ? -21.166 7.485 22.644 1.00 98.75 191 ARG A C 1
ATOM 1420 O O . ARG A 1 191 ? -21.978 8.032 21.904 1.00 98.75 191 ARG A O 1
ATOM 1427 N N . VAL A 1 192 ? -21.351 6.275 23.159 1.00 98.75 192 VAL A N 1
ATOM 1428 C CA . VAL A 1 192 ? -22.548 5.463 22.927 1.00 98.75 192 VAL A CA 1
ATOM 1429 C C . VAL A 1 192 ? -23.684 5.932 23.835 1.00 98.75 192 VAL A C 1
ATOM 1431 O O . VAL A 1 192 ? -23.504 6.054 25.053 1.00 98.75 192 VAL A O 1
ATOM 1434 N N . THR A 1 193 ? -24.858 6.147 23.250 1.00 98.62 193 THR A N 1
ATOM 1435 C CA . THR A 1 193 ? -26.126 6.440 23.936 1.00 98.62 193 THR A CA 1
ATOM 1436 C C . THR A 1 193 ? -27.202 5.424 23.537 1.00 98.62 193 THR A C 1
ATOM 1438 O O . THR A 1 193 ? -27.030 4.674 22.584 1.00 98.62 193 THR A O 1
ATOM 1441 N N . GLY A 1 194 ? -28.314 5.345 24.278 1.00 97.62 194 GLY A N 1
ATOM 1442 C CA . GLY A 1 194 ? -29.441 4.457 23.939 1.00 97.62 194 GLY A CA 1
ATOM 1443 C C . GLY A 1 194 ? -29.203 2.950 24.143 1.00 97.62 194 GLY A C 1
ATOM 1444 O O . GLY A 1 194 ? -30.112 2.152 23.918 1.00 97.62 194 GLY A O 1
ATOM 1445 N N . GLY A 1 195 ? -28.017 2.548 24.603 1.00 97.06 195 GLY A N 1
ATOM 1446 C CA . GLY A 1 195 ? -27.684 1.172 24.951 1.00 97.06 195 GLY A CA 1
ATOM 1447 C C . GLY A 1 195 ? -28.381 0.720 26.231 1.00 97.06 195 GLY A C 1
ATOM 1448 O O . GLY A 1 195 ? -28.484 1.481 27.199 1.00 97.06 195 GLY A O 1
ATOM 1449 N N . THR A 1 196 ? -28.866 -0.522 26.245 1.00 96.81 196 THR A N 1
ATOM 1450 C CA . THR A 1 196 ? -29.612 -1.057 27.396 1.00 96.81 196 THR A CA 1
ATOM 1451 C C . THR A 1 196 ? -28.706 -1.473 28.554 1.00 96.81 196 THR A C 1
ATOM 1453 O O . THR A 1 196 ? -29.185 -1.574 29.681 1.00 96.81 196 THR A O 1
ATOM 1456 N N . GLY A 1 197 ? -27.417 -1.732 28.297 1.00 95.50 197 GLY A N 1
ATOM 1457 C CA . GLY A 1 197 ? -26.486 -2.275 29.293 1.00 95.50 197 GLY A CA 1
ATOM 1458 C C . GLY A 1 197 ? -26.873 -3.657 29.825 1.00 95.50 197 GLY A C 1
ATOM 1459 O O . GLY A 1 197 ? -26.423 -4.032 30.904 1.00 95.50 197 GLY A O 1
ATOM 1460 N N . ALA A 1 198 ? -27.725 -4.389 29.104 1.00 94.62 198 ALA A N 1
ATOM 1461 C CA . ALA A 1 198 ? -28.223 -5.694 29.525 1.00 94.62 198 ALA A CA 1
ATOM 1462 C C . ALA A 1 198 ? -27.162 -6.799 29.417 1.00 94.62 198 ALA A C 1
ATOM 1464 O O . ALA A 1 198 ? -27.267 -7.809 30.110 1.00 94.62 198 ALA A O 1
ATOM 1465 N N . GLU A 1 199 ? -26.156 -6.620 28.557 1.00 95.12 199 GLU A N 1
ATOM 1466 C CA . GLU A 1 199 ? -25.131 -7.627 28.294 1.00 95.12 199 GLU A CA 1
ATOM 1467 C C . GLU A 1 199 ? -23.730 -7.014 28.285 1.00 95.12 199 GLU A C 1
ATOM 1469 O O . GLU A 1 199 ? -23.505 -5.908 27.785 1.00 95.12 199 GLU A O 1
ATOM 1474 N N . THR A 1 200 ? -22.776 -7.777 28.818 1.00 94.12 200 THR A N 1
ATOM 1475 C CA . THR A 1 200 ? -21.356 -7.423 28.839 1.00 94.12 200 THR A CA 1
ATOM 1476 C C . THR A 1 200 ? -20.611 -8.359 27.888 1.00 94.12 200 THR A C 1
ATOM 1478 O O . THR A 1 200 ? -20.549 -9.560 28.165 1.00 94.12 200 THR A O 1
ATOM 1481 N N . PRO A 1 201 ? -20.044 -7.850 26.779 1.00 95.56 201 PRO A N 1
ATOM 1482 C CA . PRO A 1 201 ? -19.259 -8.665 25.861 1.00 95.56 201 PRO A CA 1
ATOM 1483 C C . PRO A 1 201 ? -18.065 -9.315 26.565 1.00 95.56 201 PRO A C 1
ATOM 1485 O O . PRO A 1 201 ? -17.420 -8.695 27.409 1.00 95.56 201 PRO A O 1
ATOM 1488 N N . THR A 1 202 ? -17.731 -10.549 26.187 1.00 96.31 202 THR A N 1
ATOM 1489 C CA . THR A 1 202 ? -16.420 -11.118 26.527 1.00 96.31 202 THR A CA 1
ATOM 1490 C C . THR A 1 202 ? -15.342 -10.396 25.726 1.00 96.31 202 THR A C 1
ATOM 1492 O O . THR A 1 202 ? -15.504 -10.197 24.520 1.00 96.31 202 THR A O 1
ATOM 1495 N N . THR A 1 203 ? -14.255 -10.009 26.389 1.00 98.50 203 THR A N 1
ATOM 1496 C CA . THR A 1 203 ? -13.204 -9.179 25.799 1.00 98.50 203 THR A CA 1
ATOM 1497 C C . THR A 1 203 ? -11.893 -9.928 25.607 1.00 98.50 203 THR A C 1
ATOM 1499 O O . THR A 1 203 ? -11.665 -10.999 26.172 1.00 98.50 203 THR A O 1
ATOM 1502 N N . VAL A 1 204 ? -11.039 -9.353 24.765 1.00 98.69 204 VAL A N 1
ATOM 1503 C CA . VAL A 1 204 ? -9.665 -9.784 24.511 1.00 98.69 204 VAL A CA 1
ATOM 1504 C C . VAL A 1 204 ? -8.720 -8.580 24.523 1.00 98.69 204 VAL A C 1
ATOM 1506 O O . VAL A 1 204 ? -9.139 -7.431 24.350 1.00 98.69 204 VAL A O 1
ATOM 1509 N N . SER A 1 205 ? -7.424 -8.854 24.674 1.00 98.75 205 SER A N 1
ATOM 1510 C CA . SER A 1 205 ? -6.370 -7.840 24.598 1.00 98.75 205 SER A CA 1
ATOM 1511 C C . SER A 1 205 ? -5.887 -7.600 23.173 1.00 98.75 205 SER A C 1
ATOM 1513 O O . SER A 1 205 ? -5.661 -8.546 22.418 1.00 98.75 205 SER A O 1
ATOM 1515 N N . ILE A 1 206 ? -5.641 -6.334 22.834 1.00 98.56 206 ILE A N 1
ATOM 1516 C CA . ILE A 1 206 ? -4.842 -5.947 21.665 1.00 98.56 206 ILE A CA 1
ATOM 1517 C C . ILE A 1 206 ? -3.700 -5.057 22.174 1.00 98.56 206 ILE A C 1
ATOM 1519 O O . ILE A 1 206 ? -3.995 -3.994 22.719 1.00 98.56 206 ILE A O 1
ATOM 1523 N N . PRO A 1 207 ? -2.419 -5.453 22.050 1.00 98.06 207 PRO A N 1
ATOM 1524 C CA . PRO A 1 207 ? -1.912 -6.723 21.512 1.00 98.06 207 PRO A CA 1
ATOM 1525 C C . PRO A 1 207 ? -2.305 -7.945 22.365 1.00 98.06 207 PRO A C 1
ATOM 1527 O O . PRO A 1 207 ? -2.619 -7.818 23.549 1.00 98.06 207 PRO A O 1
ATOM 1530 N N . GLY A 1 208 ? -2.291 -9.136 21.756 1.00 97.56 208 GLY A N 1
ATOM 1531 C CA . GLY A 1 208 ? -2.542 -10.421 22.430 1.00 97.56 208 GLY A CA 1
ATOM 1532 C C . GLY A 1 208 ? -3.530 -11.345 21.711 1.00 97.56 208 GLY A C 1
ATOM 1533 O O . GLY A 1 208 ? -3.321 -12.557 21.684 1.00 97.56 208 GLY A O 1
ATOM 1534 N N . VAL A 1 209 ? -4.581 -10.792 21.098 1.00 97.94 209 VAL A N 1
ATOM 1535 C CA . VAL A 1 209 ? -5.589 -11.565 20.347 1.00 97.94 209 VAL A CA 1
ATOM 1536 C C . VAL A 1 209 ? -5.016 -12.214 19.085 1.00 97.94 209 VAL A C 1
ATOM 1538 O O . VAL A 1 209 ? -5.465 -13.291 18.703 1.00 97.94 209 VAL A O 1
ATOM 1541 N N . TYR A 1 210 ? -4.026 -11.573 18.458 1.00 98.12 210 TYR A N 1
ATOM 1542 C CA . TYR A 1 210 ? -3.345 -12.076 17.271 1.00 98.12 210 TYR A CA 1
ATOM 1543 C C . TYR A 1 210 ? -2.012 -12.700 17.643 1.00 98.12 210 TYR A C 1
ATOM 1545 O O . TYR A 1 210 ? -1.225 -12.121 18.396 1.00 98.12 210 TYR A O 1
ATOM 1553 N N . LYS A 1 211 ? -1.722 -13.850 17.046 1.00 96.56 211 LYS A N 1
ATOM 1554 C CA . LYS A 1 211 ? -0.396 -14.463 17.056 1.00 96.56 211 LYS A CA 1
ATOM 1555 C C . LYS A 1 211 ? 0.150 -14.462 15.643 1.00 96.56 211 LYS A C 1
ATOM 1557 O O . LYS A 1 211 ? -0.572 -14.719 14.683 1.00 96.56 211 LYS A O 1
ATOM 1562 N N . ALA A 1 212 ? 1.454 -14.230 15.511 1.00 94.00 212 ALA A N 1
ATOM 1563 C CA . ALA A 1 212 ? 2.096 -14.159 14.202 1.00 94.00 212 ALA A CA 1
ATOM 1564 C C . ALA A 1 212 ? 1.902 -15.456 13.397 1.00 94.00 212 ALA A C 1
ATOM 1566 O O . ALA A 1 212 ? 1.843 -15.416 12.176 1.00 94.00 212 ALA A O 1
ATOM 1567 N N . ASN A 1 213 ? 1.763 -16.596 14.079 1.00 93.88 213 ASN A N 1
ATOM 1568 C CA . ASN A 1 213 ? 1.539 -17.915 13.495 1.00 93.88 213 ASN A CA 1
ATOM 1569 C C . ASN A 1 213 ? 0.067 -18.370 13.492 1.00 93.88 213 ASN A C 1
ATOM 1571 O O . ASN A 1 213 ? -0.183 -19.543 13.207 1.00 93.88 213 ASN A O 1
ATOM 1575 N N . ASP A 1 214 ? -0.898 -17.500 13.809 1.00 95.69 214 ASP A N 1
ATOM 1576 C CA . ASP A 1 214 ? -2.309 -17.858 13.662 1.00 95.69 214 ASP A CA 1
ATOM 1577 C C . ASP A 1 214 ? -2.597 -18.210 12.193 1.00 95.69 214 ASP A C 1
ATOM 1579 O O . ASP A 1 214 ? -2.115 -17.520 11.291 1.00 95.69 214 ASP A O 1
ATOM 1583 N N . PRO A 1 215 ? -3.418 -19.237 11.913 1.00 93.75 215 PRO A N 1
ATOM 1584 C CA . PRO A 1 215 ? -3.685 -19.694 10.546 1.00 93.75 215 PRO A CA 1
ATOM 1585 C C . PRO A 1 215 ? -4.458 -18.674 9.697 1.00 93.75 215 PRO A C 1
ATOM 1587 O O . PRO A 1 215 ? -4.546 -18.828 8.484 1.00 93.75 215 PRO A O 1
ATOM 1590 N N . GLY A 1 216 ? -5.045 -17.651 10.325 1.00 94.88 216 GLY A N 1
ATOM 1591 C CA . GLY A 1 216 ? -5.646 -16.507 9.638 1.00 94.88 216 GLY A CA 1
ATOM 1592 C C . GLY A 1 216 ? -4.690 -15.323 9.441 1.00 94.88 216 GLY A C 1
ATOM 1593 O O . GLY A 1 216 ? -5.056 -14.384 8.739 1.00 94.88 216 GLY A O 1
ATOM 1594 N N . VAL A 1 217 ? -3.500 -15.358 10.054 1.00 96.75 217 VAL A N 1
ATOM 1595 C CA . VAL A 1 217 ? -2.464 -14.310 9.991 1.00 96.75 217 VAL A CA 1
ATOM 1596 C C . VAL A 1 217 ? -1.306 -14.759 9.102 1.00 96.75 217 VAL A C 1
ATOM 1598 O O . VAL A 1 217 ? -0.978 -14.056 8.159 1.00 96.75 217 VAL A O 1
ATOM 1601 N N . THR A 1 218 ? -0.730 -15.943 9.336 1.00 94.94 218 THR A N 1
ATOM 1602 C CA . THR A 1 218 ? 0.231 -16.572 8.413 1.00 94.94 218 THR A CA 1
ATOM 1603 C C . THR A 1 218 ? -0.494 -17.600 7.555 1.00 94.94 218 THR A C 1
ATOM 1605 O O . THR A 1 218 ? -0.872 -18.669 8.037 1.00 94.94 218 THR A O 1
ATOM 1608 N N . VAL A 1 219 ? -0.683 -17.293 6.274 1.00 91.31 219 VAL A N 1
ATOM 1609 C CA . VAL A 1 219 ? -1.438 -18.127 5.338 1.00 91.31 219 VAL A CA 1
ATOM 1610 C C . VAL A 1 219 ? -0.986 -17.918 3.892 1.00 91.31 219 VAL A C 1
ATOM 1612 O O . VAL A 1 219 ? -0.744 -16.802 3.439 1.00 91.31 219 VAL A O 1
ATOM 1615 N N . MET A 1 220 ? -0.910 -19.013 3.130 1.00 88.62 220 MET A N 1
ATOM 1616 C CA . MET A 1 220 ? -0.705 -18.976 1.681 1.00 88.62 220 MET A CA 1
ATOM 1617 C C . MET A 1 220 ? -2.062 -18.894 0.977 1.00 88.62 220 MET A C 1
ATOM 1619 O O . MET A 1 220 ? -2.745 -19.904 0.815 1.00 88.62 220 MET A O 1
ATOM 1623 N N . ILE A 1 221 ? -2.462 -17.690 0.564 1.00 88.00 221 ILE A N 1
ATOM 1624 C CA . ILE A 1 221 ? -3.756 -17.474 -0.107 1.00 88.00 221 ILE A CA 1
ATOM 1625 C C . ILE A 1 221 ? -3.727 -17.809 -1.604 1.00 88.00 221 ILE A C 1
ATOM 1627 O O . ILE A 1 221 ? -4.779 -17.912 -2.232 1.00 88.00 221 ILE A O 1
ATOM 1631 N N . TRP A 1 222 ? -2.538 -17.971 -2.188 1.00 80.94 222 TRP A N 1
ATOM 1632 C CA . TRP A 1 222 ? -2.360 -18.193 -3.620 1.00 80.94 222 TRP A CA 1
ATOM 1633 C C . TRP A 1 222 ? -2.502 -19.671 -3.982 1.00 80.94 222 TRP A C 1
ATOM 1635 O O . TRP A 1 222 ? -1.775 -20.523 -3.473 1.00 80.94 222 TRP A O 1
ATOM 1645 N N . ASN A 1 223 ? -3.418 -19.973 -4.899 1.00 76.06 223 ASN A N 1
ATOM 1646 C CA . ASN A 1 223 ? -3.565 -21.309 -5.464 1.00 76.06 223 ASN A CA 1
ATOM 1647 C C . ASN A 1 223 ? -2.495 -21.599 -6.537 1.00 76.06 223 ASN A C 1
ATOM 1649 O O . ASN A 1 223 ? -1.736 -20.719 -6.943 1.00 76.06 223 ASN A O 1
ATOM 1653 N N . ASN A 1 224 ? -2.472 -22.830 -7.056 1.00 68.38 224 ASN A N 1
ATOM 1654 C CA . ASN A 1 224 ? -1.499 -23.277 -8.067 1.00 68.38 224 ASN A CA 1
ATOM 1655 C C . ASN A 1 224 ? -1.561 -22.509 -9.404 1.00 68.38 224 ASN A C 1
ATOM 1657 O O . ASN A 1 224 ? -0.683 -22.677 -10.243 1.00 68.38 224 ASN A O 1
ATOM 1661 N N . PHE A 1 225 ? -2.584 -21.674 -9.607 1.00 67.81 225 PHE A N 1
ATOM 1662 C CA . PHE A 1 225 ? -2.742 -20.801 -10.772 1.00 67.81 225 PHE A CA 1
ATOM 1663 C C . PHE A 1 225 ? -2.396 -19.337 -10.458 1.00 67.81 225 PHE A C 1
ATOM 1665 O O . PHE A 1 225 ? -2.706 -18.453 -11.254 1.00 67.81 225 PHE A O 1
ATOM 1672 N N . GLY A 1 226 ? -1.811 -19.060 -9.287 1.00 69.94 226 GLY A N 1
ATOM 1673 C CA . GLY A 1 226 ? -1.445 -17.710 -8.867 1.00 69.94 226 GLY A CA 1
ATOM 1674 C C . GLY A 1 226 ? -2.645 -16.812 -8.561 1.00 69.94 226 GLY A C 1
ATOM 1675 O O . GLY A 1 226 ? -2.534 -15.598 -8.696 1.00 69.94 226 GLY A O 1
ATOM 1676 N N . LYS A 1 227 ? -3.797 -17.373 -8.160 1.00 73.81 227 LYS A N 1
ATOM 1677 C CA . LYS A 1 227 ? -4.963 -16.587 -7.713 1.00 73.81 227 LYS A CA 1
ATOM 1678 C C . LYS A 1 227 ? -5.127 -16.641 -6.189 1.00 73.81 227 LYS A C 1
ATOM 1680 O O . LYS A 1 227 ? -5.006 -17.733 -5.635 1.00 73.81 227 LYS A O 1
ATOM 1685 N N . PRO A 1 228 ? -5.463 -15.524 -5.520 1.00 78.31 228 PRO A N 1
ATOM 1686 C CA . PRO A 1 228 ? -5.503 -15.418 -4.060 1.00 78.31 228 PRO A CA 1
ATOM 1687 C C . PRO A 1 228 ? -6.822 -15.958 -3.468 1.00 78.31 228 PRO A C 1
ATOM 1689 O O . PRO A 1 228 ? -7.516 -15.266 -2.729 1.00 78.31 228 PRO A O 1
ATOM 1692 N N . TYR A 1 229 ? -7.222 -17.171 -3.852 1.00 81.06 229 TYR A N 1
ATOM 1693 C CA . TYR A 1 229 ? -8.514 -17.779 -3.519 1.00 81.06 229 TYR A CA 1
ATOM 1694 C C . TYR A 1 229 ? -8.297 -19.149 -2.862 1.00 81.06 229 TYR A C 1
ATOM 1696 O O . TYR A 1 229 ? -8.289 -20.166 -3.568 1.00 81.06 229 TYR A O 1
ATOM 1704 N N . PRO A 1 230 ? -8.064 -19.187 -1.534 1.00 82.75 230 PRO A N 1
ATOM 1705 C CA . PRO A 1 230 ? -7.925 -20.439 -0.800 1.00 82.75 230 PRO A CA 1
ATOM 1706 C C . PRO A 1 230 ? -9.268 -21.180 -0.748 1.00 82.75 230 PRO A C 1
ATOM 1708 O O . PRO A 1 230 ? -10.321 -20.602 -0.989 1.00 82.75 230 PRO A O 1
ATOM 1711 N N . SER A 1 231 ? -9.266 -22.469 -0.405 1.00 82.69 231 SER A N 1
ATOM 1712 C CA . SER A 1 231 ? -10.516 -23.237 -0.253 1.00 82.69 231 SER A CA 1
ATOM 1713 C C . SER A 1 231 ? -11.366 -22.775 0.934 1.00 82.69 231 SER A C 1
ATOM 1715 O O . SER A 1 231 ? -12.582 -22.937 0.933 1.00 82.69 231 SER A O 1
ATOM 1717 N N . SER A 1 232 ? -10.719 -22.235 1.964 1.00 88.06 232 SER A N 1
ATOM 1718 C CA . SER A 1 232 ? -11.342 -21.749 3.192 1.00 88.06 232 SER A CA 1
ATOM 1719 C C . SER A 1 232 ? -10.392 -20.792 3.903 1.00 88.06 232 SER A C 1
ATOM 1721 O O . SER A 1 232 ? -9.174 -20.928 3.782 1.00 88.06 232 SER A O 1
ATOM 1723 N N . TYR A 1 233 ? -10.942 -19.883 4.699 1.00 94.81 233 TYR A N 1
ATOM 1724 C CA . TYR A 1 233 ? -10.184 -18.962 5.538 1.00 94.81 233 TYR A CA 1
ATOM 1725 C C . TYR A 1 233 ? -10.923 -18.746 6.860 1.00 94.81 233 TYR A C 1
ATOM 1727 O O . TYR A 1 233 ? -12.153 -18.710 6.881 1.00 94.81 233 TYR A O 1
ATOM 1735 N N . SER A 1 234 ? -10.174 -18.589 7.950 1.00 95.00 234 SER A N 1
ATOM 1736 C CA . SER A 1 234 ? -10.721 -18.221 9.256 1.00 95.00 234 SER A CA 1
ATOM 1737 C C . SER A 1 234 ? -10.183 -16.856 9.646 1.00 95.00 234 SER A C 1
ATOM 1739 O O . SER A 1 234 ? -8.969 -16.681 9.740 1.00 95.00 234 SER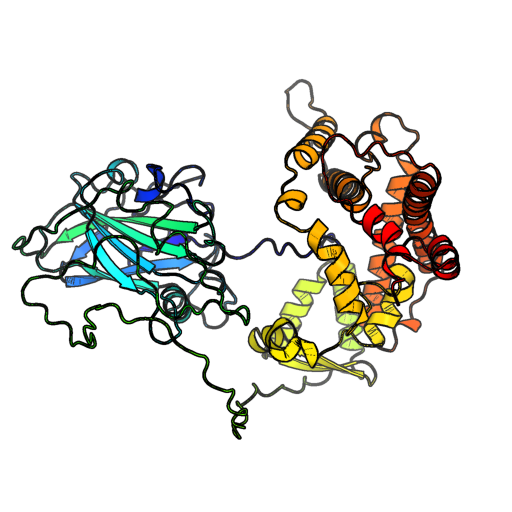 A O 1
ATOM 1741 N N . VAL A 1 235 ? -11.086 -15.914 9.910 1.00 97.56 235 VAL A N 1
ATOM 1742 C CA . VAL A 1 235 ? -10.717 -14.595 10.434 1.00 97.56 235 VAL A CA 1
ATOM 1743 C C . VAL A 1 235 ? -10.065 -14.775 11.818 1.00 97.56 235 VAL A C 1
ATOM 1745 O O . VAL A 1 235 ? -10.588 -15.552 12.622 1.00 97.56 235 VAL A O 1
ATOM 1748 N N . PRO A 1 236 ? -8.934 -14.106 12.114 1.00 97.19 236 PRO A N 1
ATOM 1749 C CA . PRO A 1 236 ? -8.312 -14.134 13.435 1.00 97.19 236 PRO A CA 1
ATOM 1750 C C . PRO A 1 236 ? -9.193 -13.534 14.543 1.00 97.19 236 PRO A C 1
ATOM 1752 O O . PRO A 1 236 ? -10.031 -12.655 14.310 1.00 97.19 236 PRO A O 1
ATOM 1755 N N . GLY A 1 237 ? -8.951 -13.978 15.778 1.00 96.44 237 GLY A N 1
ATOM 1756 C CA . GLY A 1 237 ? -9.649 -13.504 16.974 1.00 96.44 237 GLY A CA 1
ATOM 1757 C C . GLY A 1 237 ? -11.058 -14.086 17.180 1.00 96.44 237 GLY A C 1
ATOM 1758 O O . GLY A 1 237 ? -11.479 -14.990 16.455 1.00 96.44 237 GLY A O 1
ATOM 1759 N N . PRO A 1 238 ? -11.792 -13.614 18.207 1.00 97.06 238 PRO A N 1
ATOM 1760 C CA . PRO A 1 238 ? -13.152 -14.065 18.490 1.00 97.06 238 PRO A CA 1
ATOM 1761 C C . PRO A 1 238 ? -14.140 -13.687 17.378 1.00 97.06 238 PRO A C 1
ATOM 1763 O O . PRO A 1 238 ? -13.921 -12.747 16.613 1.00 97.06 238 PRO A O 1
ATOM 1766 N N . ARG A 1 239 ? -15.270 -14.400 17.337 1.00 97.56 239 ARG A N 1
ATOM 1767 C CA . ARG A 1 239 ? -16.418 -14.044 16.492 1.00 97.56 239 ARG A CA 1
ATOM 1768 C C . ARG A 1 239 ? -17.058 -12.721 16.947 1.00 97.56 239 ARG A C 1
ATOM 1770 O O . ARG A 1 239 ? -16.914 -12.362 18.119 1.00 97.56 239 ARG A O 1
ATOM 1777 N N . PRO A 1 240 ? -17.793 -12.022 16.062 1.00 98.06 240 PRO A N 1
ATOM 1778 C CA . PRO A 1 240 ? -18.560 -10.842 16.435 1.00 98.06 240 PRO A CA 1
ATOM 1779 C C . PRO A 1 240 ? -19.530 -11.115 17.589 1.00 98.06 240 PRO A C 1
ATOM 1781 O O . PRO A 1 240 ? -20.261 -12.105 17.581 1.00 98.06 240 PRO A O 1
ATOM 1784 N N . PHE A 1 241 ? -19.538 -10.219 18.570 1.00 97.81 241 PHE A N 1
ATOM 1785 C CA . PHE A 1 241 ? -20.492 -10.199 19.666 1.00 97.81 241 PHE A CA 1
ATOM 1786 C C . PHE A 1 241 ? -21.903 -9.921 19.135 1.00 97.81 241 PHE A C 1
ATOM 1788 O O . PHE A 1 241 ? -22.106 -9.038 18.302 1.00 97.81 241 PHE A O 1
ATOM 1795 N N . GLN A 1 242 ? -22.882 -10.662 19.650 1.00 94.56 242 GLN A N 1
ATOM 1796 C CA . GLN A 1 242 ? -24.294 -10.521 19.308 1.00 94.56 242 GLN A CA 1
ATOM 1797 C C . GLN A 1 242 ? -25.110 -10.382 20.590 1.00 94.56 242 GLN A C 1
ATOM 1799 O O . GLN A 1 242 ? -24.832 -11.066 21.572 1.00 94.56 242 GLN A O 1
ATOM 1804 N N . CYS A 1 243 ? -26.125 -9.519 20.565 1.00 93.81 243 CYS A N 1
ATOM 1805 C CA . CYS A 1 243 ? -27.072 -9.410 21.667 1.00 93.81 243 CYS A CA 1
ATOM 1806 C C . CYS A 1 243 ? -27.973 -10.646 21.723 1.00 93.81 243 CYS A C 1
ATOM 1808 O O . CYS A 1 243 ? -28.401 -11.183 20.698 1.00 93.81 243 CYS A O 1
ATOM 1810 N N . SER A 1 244 ? -28.338 -11.070 22.920 1.00 85.81 244 SER A N 1
ATOM 1811 C CA . SER A 1 244 ? -29.298 -12.143 23.125 1.00 85.81 244 SER A CA 1
ATOM 1812 C C . SER A 1 244 ? -30.642 -11.770 22.480 1.00 85.81 244 SER A C 1
ATOM 1814 O O . SER A 1 244 ? -31.249 -10.748 22.797 1.00 85.81 244 SER A O 1
ATOM 1816 N N . GLY A 1 245 ? -31.100 -12.589 21.529 1.00 68.62 245 GLY A N 1
ATOM 1817 C CA . GLY A 1 245 ? -32.349 -12.365 20.787 1.00 68.62 245 GLY A CA 1
ATOM 1818 C C . GLY A 1 245 ? -32.207 -11.668 19.428 1.00 68.62 245 GLY A C 1
ATOM 1819 O O . GLY A 1 245 ? -33.211 -11.528 18.732 1.00 68.62 245 GLY A O 1
ATOM 1820 N N . SER A 1 246 ? -31.000 -11.289 18.989 1.00 60.31 246 SER A N 1
ATOM 1821 C CA . SER A 1 246 ? -30.770 -10.935 17.581 1.00 60.31 246 SER A CA 1
ATOM 1822 C C . SER A 1 246 ? -30.598 -12.208 16.746 1.00 60.31 246 SER A C 1
ATOM 1824 O O . SER A 1 246 ? -29.507 -12.765 16.670 1.00 60.31 246 SER A O 1
ATOM 1826 N N . SER A 1 247 ? -31.673 -12.704 16.132 1.00 41.16 247 SER A N 1
ATOM 1827 C CA . SER A 1 247 ? -31.587 -13.771 15.132 1.00 41.16 247 SER A CA 1
ATOM 1828 C C . SER A 1 247 ? -30.967 -13.222 13.845 1.00 41.16 247 SER A C 1
ATOM 1830 O O . SER A 1 247 ? -31.611 -12.448 13.139 1.00 41.16 247 SER A O 1
ATOM 1832 N N . SER A 1 248 ? -29.741 -13.627 13.511 1.00 38.34 248 SER A N 1
ATOM 1833 C CA . SER A 1 248 ? -29.247 -13.513 12.137 1.00 38.34 248 SER A CA 1
ATOM 1834 C C . SER A 1 248 ? -29.900 -14.609 11.297 1.00 38.34 248 SER A C 1
ATOM 1836 O O . SER A 1 248 ? -29.719 -15.793 11.596 1.00 38.34 248 SER A O 1
ATOM 1838 N N . GLU A 1 249 ? -30.649 -14.228 10.263 1.00 30.02 249 GLU A N 1
ATOM 1839 C CA . GLU A 1 249 ? -31.063 -15.139 9.196 1.00 30.02 249 GLU A CA 1
ATOM 1840 C C . GLU A 1 249 ? -29.821 -15.864 8.665 1.00 30.02 249 GLU A C 1
ATOM 1842 O O . GLU A 1 249 ? -28.845 -15.254 8.228 1.00 30.02 249 GLU A O 1
ATOM 1847 N N . GLY A 1 250 ? -29.814 -17.183 8.840 1.00 28.39 250 GLY A N 1
ATOM 1848 C CA . GLY A 1 250 ? -28.640 -18.005 8.629 1.00 28.39 250 GLY A CA 1
ATOM 1849 C C . GLY A 1 250 ? -28.320 -18.231 7.157 1.00 28.39 250 GLY A C 1
ATOM 1850 O O . GLY A 1 250 ? -29.201 -18.372 6.315 1.00 28.39 250 GLY A O 1
ATOM 1851 N N . ASN A 1 251 ? -27.034 -18.452 6.902 1.00 26.11 251 ASN A N 1
ATOM 1852 C CA . ASN A 1 251 ? -26.649 -19.683 6.225 1.00 26.11 251 ASN A CA 1
ATOM 1853 C C . ASN A 1 251 ? -25.295 -20.170 6.767 1.00 26.11 251 ASN A C 1
ATOM 1855 O O . ASN A 1 251 ? -24.244 -19.927 6.188 1.00 26.11 251 ASN A O 1
ATOM 1859 N N . ASN A 1 252 ? -25.332 -20.844 7.920 1.00 30.22 252 ASN A N 1
ATOM 1860 C CA . ASN A 1 252 ? -24.221 -21.646 8.429 1.00 30.22 252 ASN A CA 1
ATOM 1861 C C . ASN A 1 252 ? -24.698 -23.096 8.546 1.00 30.22 252 ASN A C 1
ATOM 1863 O O . ASN A 1 252 ? -25.308 -23.487 9.539 1.00 30.22 252 ASN A O 1
ATOM 1867 N N . THR A 1 253 ? -24.396 -23.911 7.539 1.00 26.09 253 THR A N 1
ATOM 1868 C CA . THR A 1 253 ? -24.305 -25.360 7.725 1.00 26.09 253 THR A CA 1
ATOM 1869 C C . THR A 1 253 ? -23.012 -25.667 8.466 1.00 26.09 253 THR A C 1
ATOM 1871 O O . THR A 1 253 ? -21.913 -25.548 7.929 1.00 26.09 253 THR A O 1
ATOM 1874 N N . VAL A 1 254 ? -23.179 -26.055 9.725 1.00 28.06 254 VAL A N 1
ATOM 1875 C CA . VAL A 1 254 ? -22.172 -26.689 10.572 1.00 28.06 254 VAL A CA 1
ATOM 1876 C C . VAL A 1 254 ? -21.690 -27.972 9.891 1.00 28.06 254 VAL A C 1
ATOM 1878 O O . VAL A 1 254 ? -22.499 -28.850 9.601 1.00 28.06 254 VAL A O 1
ATOM 1881 N N . VAL A 1 255 ? -20.380 -28.114 9.674 1.00 26.91 255 VAL A N 1
ATOM 1882 C CA . VAL A 1 255 ? -19.765 -29.423 9.413 1.00 26.91 255 VAL A CA 1
ATOM 1883 C C . VAL A 1 255 ? -18.775 -29.710 10.530 1.00 26.91 255 VAL A C 1
ATOM 1885 O O . VAL A 1 255 ? -17.703 -29.118 10.627 1.00 26.91 255 VAL A O 1
ATOM 1888 N N . THR A 1 256 ? -19.194 -30.617 11.403 1.00 24.00 256 THR A N 1
ATOM 1889 C CA . THR A 1 256 ? -18.398 -31.233 12.457 1.00 24.00 256 THR A CA 1
ATOM 1890 C C . THR A 1 256 ? -17.310 -32.102 11.829 1.00 24.00 256 THR A C 1
ATOM 1892 O O . THR A 1 256 ? -17.575 -32.910 10.940 1.00 24.00 256 THR A O 1
ATOM 1895 N N . SER A 1 257 ? -16.076 -31.936 12.291 1.00 25.83 257 SER A N 1
ATOM 1896 C CA . SER A 1 257 ? -14.914 -32.708 11.868 1.00 25.83 257 SER A CA 1
ATOM 1897 C C . SER A 1 257 ? -14.923 -34.119 12.465 1.00 25.83 257 SER A C 1
ATOM 1899 O O . SER A 1 257 ? -15.101 -34.320 13.664 1.00 25.83 257 SER A O 1
ATOM 1901 N N . THR A 1 258 ? -14.667 -35.122 11.628 1.00 23.17 258 THR A N 1
ATOM 1902 C CA . THR A 1 258 ? -14.104 -36.416 12.047 1.00 23.17 258 THR A CA 1
ATOM 1903 C C . THR A 1 258 ? -13.121 -36.886 10.965 1.00 23.17 258 THR A C 1
ATOM 1905 O O . THR A 1 258 ? -13.353 -36.621 9.784 1.00 23.17 258 THR A O 1
ATOM 1908 N N . PRO A 1 259 ? -11.990 -37.521 11.326 1.00 28.48 259 PRO A N 1
ATOM 1909 C CA . PRO A 1 259 ? -10.885 -37.755 10.403 1.00 28.48 259 PRO A CA 1
ATOM 1910 C C . PRO A 1 259 ? -11.102 -39.043 9.602 1.00 28.48 259 PRO A C 1
ATOM 1912 O O . PRO A 1 259 ? -11.341 -40.102 10.184 1.00 28.48 259 PRO A O 1
ATOM 1915 N N . VAL A 1 260 ? -10.961 -38.986 8.274 1.00 23.12 260 VAL A N 1
ATOM 1916 C CA . VAL A 1 260 ? -10.947 -40.188 7.425 1.00 23.12 260 VAL A CA 1
ATOM 1917 C C . VAL A 1 260 ? -9.713 -40.212 6.528 1.00 23.12 260 VAL A C 1
ATOM 1919 O O . VAL A 1 260 ? -9.269 -39.209 5.979 1.00 23.12 260 VAL A O 1
ATOM 1922 N N . LYS A 1 261 ? -9.159 -41.422 6.479 1.00 22.16 261 LYS A N 1
ATOM 1923 C CA . LYS A 1 261 ? -7.891 -41.864 5.916 1.00 22.16 261 LYS A CA 1
ATOM 1924 C C . LYS A 1 261 ? -7.765 -41.649 4.406 1.00 22.16 261 LYS A C 1
ATOM 1926 O O . LYS A 1 261 ? -8.728 -41.730 3.650 1.00 22.16 261 LYS A O 1
ATOM 1931 N N . THR A 1 262 ? -6.508 -41.485 4.016 1.00 31.64 262 THR A N 1
ATOM 1932 C CA . THR A 1 262 ? -5.905 -41.594 2.687 1.00 31.64 262 THR A CA 1
ATOM 1933 C C . THR A 1 262 ? -6.435 -42.782 1.875 1.00 31.64 262 THR A C 1
ATOM 1935 O O . THR A 1 262 ? -6.469 -43.891 2.406 1.00 31.64 262 THR A O 1
ATOM 1938 N N . ASN A 1 263 ? -6.770 -42.560 0.592 1.00 25.58 263 ASN A N 1
ATOM 1939 C CA . ASN A 1 263 ? -6.365 -43.414 -0.540 1.00 25.58 263 ASN A CA 1
ATOM 1940 C C . ASN A 1 263 ? -6.807 -42.867 -1.925 1.00 25.58 263 ASN A C 1
ATOM 1942 O O . ASN A 1 263 ? -7.992 -42.693 -2.183 1.00 25.58 263 ASN A O 1
ATOM 1946 N N . THR A 1 264 ? -5.807 -42.741 -2.814 1.00 25.84 264 THR A N 1
ATOM 1947 C CA . THR A 1 264 ? -5.826 -42.983 -4.281 1.00 25.84 264 THR A CA 1
ATOM 1948 C C . THR A 1 264 ? -6.407 -41.900 -5.230 1.00 25.84 264 THR A C 1
ATOM 1950 O O . THR A 1 264 ? -7.469 -41.342 -4.966 1.00 25.84 264 THR A O 1
ATOM 1953 N N . PRO A 1 265 ? -5.723 -41.583 -6.363 1.00 24.41 265 PRO A N 1
ATOM 1954 C CA . PRO A 1 265 ? -6.004 -40.400 -7.181 1.00 24.41 265 PRO A CA 1
ATOM 1955 C C . PRO A 1 265 ? -7.121 -40.627 -8.211 1.00 24.41 265 PRO A C 1
ATOM 1957 O O . PRO A 1 265 ? -7.149 -41.642 -8.910 1.00 24.41 265 PRO A O 1
ATOM 1960 N N . VAL A 1 266 ? -8.019 -39.646 -8.345 1.00 24.09 266 VAL A N 1
ATOM 1961 C CA . VAL A 1 266 ? -9.094 -39.649 -9.348 1.00 24.09 266 VAL A CA 1
ATOM 1962 C C . VAL A 1 266 ? -8.678 -38.851 -10.585 1.00 24.09 266 VAL A C 1
ATOM 1964 O O . VAL A 1 266 ? -8.111 -37.765 -10.501 1.00 24.09 266 VAL A O 1
ATOM 1967 N N . LYS A 1 267 ? -8.958 -39.466 -11.735 1.00 23.34 267 LYS A N 1
ATOM 1968 C CA . LYS A 1 267 ? -8.598 -39.083 -13.100 1.00 23.34 267 LYS A CA 1
ATOM 1969 C C . LYS A 1 267 ? -9.173 -37.733 -13.541 1.00 23.34 267 LYS A C 1
ATOM 1971 O O . LYS A 1 267 ? -10.292 -37.361 -13.203 1.00 23.34 267 LYS A O 1
ATOM 1976 N N . THR A 1 268 ? -8.382 -37.078 -14.380 1.00 25.42 268 THR A N 1
ATOM 1977 C CA . THR A 1 268 ? -8.636 -35.867 -15.160 1.00 25.42 268 THR A CA 1
ATOM 1978 C C . THR A 1 268 ? -9.903 -35.989 -16.010 1.00 25.42 268 THR A C 1
ATOM 1980 O O . THR A 1 268 ? -10.002 -36.906 -16.823 1.00 25.42 268 THR A O 1
ATOM 1983 N N . ASN A 1 269 ? -10.825 -35.030 -15.882 1.00 26.97 269 ASN A N 1
ATOM 1984 C CA . ASN A 1 269 ? -11.890 -34.806 -16.858 1.00 26.97 269 ASN A CA 1
ATOM 1985 C C . ASN A 1 269 ? -11.634 -33.504 -17.634 1.00 26.97 269 ASN A C 1
ATOM 1987 O O . ASN A 1 269 ? -11.265 -32.472 -17.078 1.00 26.97 269 ASN A O 1
ATOM 1991 N N . THR A 1 270 ? -11.818 -33.635 -18.942 1.00 25.62 270 THR A N 1
ATOM 1992 C CA . THR A 1 270 ? -11.661 -32.709 -20.070 1.00 25.62 270 THR A CA 1
ATOM 1993 C C . THR A 1 270 ? -12.349 -31.343 -19.872 1.00 25.62 270 THR A C 1
ATOM 1995 O O . THR A 1 270 ? -13.415 -31.293 -19.256 1.00 25.62 270 THR A O 1
ATOM 1998 N N . PRO A 1 271 ? -11.806 -30.231 -20.417 1.00 26.33 271 PRO A N 1
ATOM 1999 C CA . PRO A 1 271 ? -12.374 -28.894 -20.231 1.00 26.33 271 PRO A CA 1
ATOM 2000 C C . PRO A 1 271 ? -13.737 -28.719 -20.918 1.00 26.33 271 PRO A C 1
ATOM 2002 O O . PRO A 1 271 ? -13.915 -29.034 -22.096 1.00 26.33 271 PRO A O 1
ATOM 2005 N N . VAL A 1 272 ? -14.688 -28.150 -20.174 1.00 24.44 272 VAL A N 1
ATOM 2006 C CA . VAL A 1 272 ? -15.993 -27.694 -20.670 1.00 24.44 272 VAL A CA 1
ATOM 2007 C C . VAL A 1 272 ? -15.798 -26.390 -21.450 1.00 24.44 272 VAL A C 1
ATOM 2009 O O . VAL A 1 272 ? -15.347 -25.392 -20.894 1.00 24.44 272 VAL A O 1
ATOM 2012 N N . LYS A 1 273 ? -16.155 -26.386 -22.740 1.00 26.44 273 LYS A N 1
ATOM 2013 C CA . LYS A 1 273 ? -16.285 -25.163 -23.547 1.00 26.44 273 LYS A CA 1
ATOM 2014 C C . LYS A 1 273 ? -17.512 -24.373 -23.081 1.00 26.44 273 LYS A C 1
ATOM 2016 O O . LYS A 1 273 ? -18.637 -24.834 -23.260 1.00 26.44 273 LYS A O 1
ATOM 2021 N N . THR A 1 274 ? -17.314 -23.176 -22.537 1.00 29.17 274 THR A N 1
ATOM 2022 C CA . THR A 1 274 ? -18.396 -22.214 -22.282 1.00 29.17 274 THR A CA 1
ATOM 2023 C C . THR A 1 274 ? -18.567 -21.280 -23.482 1.00 29.17 274 THR A C 1
ATOM 2025 O O . THR A 1 274 ? -17.747 -20.401 -23.729 1.00 29.17 274 THR A O 1
ATOM 2028 N N . ASN A 1 275 ? -19.656 -21.475 -24.231 1.00 28.08 275 ASN A N 1
ATOM 2029 C CA . ASN A 1 275 ? -20.081 -20.647 -25.364 1.00 28.08 275 ASN A CA 1
ATOM 2030 C C . ASN A 1 275 ? -20.882 -19.420 -24.897 1.00 28.08 275 ASN A C 1
ATOM 2032 O O . ASN A 1 275 ? -22.081 -19.362 -25.140 1.00 28.08 275 ASN A O 1
ATOM 2036 N N . ASN A 1 276 ? -20.259 -18.442 -24.240 1.00 27.78 276 ASN A N 1
ATOM 2037 C CA . ASN A 1 276 ? -20.878 -17.120 -24.085 1.00 27.78 276 ASN A CA 1
ATOM 2038 C C . ASN A 1 276 ? -19.797 -16.028 -24.092 1.00 27.78 276 ASN A C 1
ATOM 2040 O O . ASN A 1 276 ? -18.992 -15.986 -23.161 1.00 27.78 276 ASN A O 1
ATOM 2044 N N . PRO A 1 277 ? -19.749 -15.147 -25.110 1.00 31.25 277 PRO A N 1
ATOM 2045 C CA . PRO A 1 277 ? -18.836 -14.016 -25.094 1.00 31.25 277 PRO A CA 1
ATOM 2046 C C . PRO A 1 277 ? -19.300 -13.014 -24.031 1.00 31.25 277 PRO A C 1
ATOM 2048 O O . PRO A 1 277 ? -20.433 -12.530 -24.056 1.00 31.25 277 PRO A O 1
ATOM 2051 N N . VAL A 1 278 ? -18.414 -12.706 -23.084 1.00 33.72 278 VAL A N 1
ATOM 2052 C CA . VAL A 1 278 ? -18.547 -11.544 -22.199 1.00 33.72 278 VAL A CA 1
ATOM 2053 C C . VAL A 1 278 ? -18.574 -10.304 -23.094 1.00 33.72 278 VAL A C 1
ATOM 2055 O O . VAL A 1 278 ? -17.714 -10.158 -23.961 1.00 33.72 278 VAL A O 1
ATOM 2058 N N . LYS A 1 279 ? -19.575 -9.428 -22.935 1.00 29.28 279 LYS A N 1
ATOM 2059 C CA . LYS A 1 279 ? -19.633 -8.157 -23.671 1.00 29.28 279 LYS A CA 1
ATOM 2060 C C . LYS A 1 279 ? -18.393 -7.329 -23.319 1.00 29.28 279 LYS A C 1
ATOM 2062 O O . LYS A 1 279 ? -18.319 -6.775 -22.228 1.00 29.28 279 LYS A O 1
ATOM 2067 N N . SER A 1 280 ? -17.443 -7.253 -24.246 1.00 40.53 280 SER A N 1
ATOM 2068 C CA . SER A 1 280 ? -16.358 -6.276 -24.235 1.00 40.53 280 SER A CA 1
ATOM 2069 C C . SER A 1 280 ? -16.955 -4.868 -24.231 1.00 40.53 280 SER A C 1
ATOM 2071 O O . SER A 1 280 ? -17.891 -4.609 -24.996 1.00 40.53 280 SER A O 1
ATOM 2073 N N . GLY A 1 281 ? -16.416 -3.960 -23.413 1.00 44.38 281 GLY A N 1
ATOM 2074 C CA . GLY A 1 281 ? -16.673 -2.528 -23.572 1.00 44.38 281 GLY A CA 1
ATOM 2075 C C . GLY A 1 281 ? -16.445 -2.147 -25.035 1.00 44.38 281 GLY A C 1
ATOM 2076 O O . GLY A 1 281 ? -15.444 -2.542 -25.635 1.00 44.38 281 GLY A O 1
ATOM 2077 N N . ALA A 1 282 ? -17.429 -1.504 -25.660 1.00 44.97 282 ALA A N 1
ATOM 2078 C CA . ALA A 1 282 ? -17.340 -1.153 -27.069 1.00 44.97 282 ALA A CA 1
ATOM 2079 C C . ALA A 1 282 ? -16.194 -0.150 -27.257 1.00 44.97 282 ALA A C 1
ATOM 2081 O O . ALA A 1 282 ? -16.234 0.926 -26.679 1.00 44.97 282 ALA A O 1
ATOM 2082 N N . CYS A 1 283 ? -15.186 -0.500 -28.061 1.00 46.69 283 CYS A N 1
ATOM 2083 C CA . CYS A 1 283 ? -14.135 0.435 -28.452 1.00 46.69 283 CYS A CA 1
ATOM 2084 C C . CYS A 1 283 ? -14.771 1.569 -29.261 1.00 46.69 283 CYS A C 1
ATOM 2086 O O . CYS A 1 283 ? -15.312 1.329 -30.348 1.00 46.69 283 CYS A O 1
ATOM 2088 N N . SER A 1 284 ? -14.739 2.797 -28.744 1.00 55.00 284 SER A N 1
ATOM 2089 C CA . SER A 1 284 ? -15.138 3.947 -29.545 1.00 55.00 284 SER A CA 1
ATOM 2090 C C . SER A 1 284 ? -14.069 4.235 -30.602 1.00 55.00 284 SER A C 1
ATOM 2092 O O . SER A 1 284 ? -12.866 4.316 -30.337 1.00 55.00 284 SER A O 1
ATOM 2094 N N . SER A 1 285 ? -14.505 4.396 -31.852 1.00 55.19 285 SER A N 1
ATOM 2095 C CA . SER A 1 285 ? -13.649 4.975 -32.882 1.00 55.19 285 SER A CA 1
ATOM 2096 C C . SER A 1 285 ? -13.385 6.427 -32.493 1.00 55.19 285 SER A C 1
ATOM 2098 O O . SER A 1 285 ? -14.351 7.199 -32.396 1.00 55.19 285 SER A O 1
ATOM 2100 N N . SER A 1 286 ? -12.123 6.826 -32.289 1.00 52.41 286 SER A N 1
ATOM 2101 C CA . SER A 1 286 ? -11.842 8.251 -32.111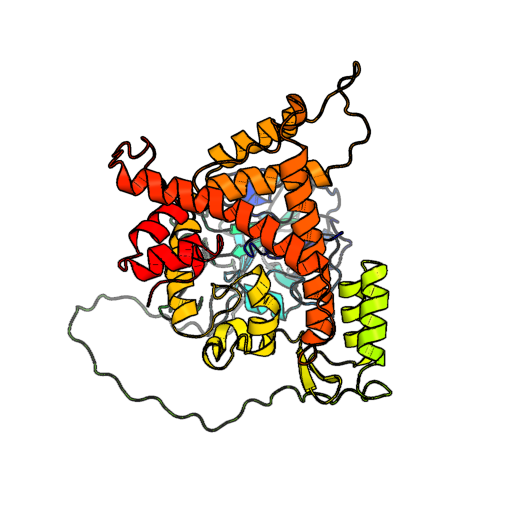 1.00 52.41 286 SER A CA 1
ATOM 2102 C C . SER A 1 286 ? -12.395 9.002 -33.317 1.00 52.41 286 SER A C 1
ATOM 2104 O O . SER A 1 286 ? -12.318 8.534 -34.459 1.00 52.41 286 SER A O 1
ATOM 2106 N N . LYS A 1 287 ? -12.987 10.176 -33.080 1.00 50.72 287 LYS A N 1
ATOM 2107 C CA . LYS A 1 287 ? -13.258 11.119 -34.168 1.00 50.72 287 LYS A CA 1
ATOM 2108 C C . LYS A 1 287 ? -11.891 11.486 -34.734 1.00 50.72 287 LYS A C 1
ATOM 2110 O O . LYS A 1 287 ? -11.188 12.288 -34.127 1.00 50.72 287 LYS A O 1
ATOM 2115 N N . GLY A 1 288 ? -11.508 10.788 -35.805 1.00 45.78 288 GLY A N 1
ATOM 2116 C CA . GLY A 1 288 ? -10.136 10.680 -36.280 1.00 45.78 288 GLY A CA 1
ATOM 2117 C C . GLY A 1 288 ? -9.411 12.016 -36.270 1.00 45.78 288 GLY A C 1
ATOM 2118 O O . GLY A 1 288 ? -9.961 13.031 -36.707 1.00 45.78 288 GLY A O 1
ATOM 2119 N N . GLY A 1 289 ? -8.179 11.997 -35.756 1.00 49.53 289 GLY A N 1
ATOM 2120 C CA . GLY A 1 289 ? -7.284 13.144 -35.811 1.00 49.53 289 GLY A CA 1
ATOM 2121 C C . GLY A 1 289 ? -7.301 13.750 -37.213 1.00 49.53 289 GLY A C 1
ATOM 2122 O O . GLY A 1 289 ? -7.222 13.031 -38.220 1.00 49.53 289 GLY A O 1
ATOM 2123 N N . LYS A 1 290 ? -7.478 15.070 -37.291 1.00 55.56 290 LYS A N 1
ATOM 2124 C CA . LYS A 1 290 ? -7.504 15.774 -38.576 1.00 55.56 290 LYS A CA 1
ATOM 2125 C C . LYS A 1 290 ? -6.199 15.443 -39.310 1.00 55.56 290 LYS A C 1
ATOM 2127 O O . LYS A 1 290 ? -5.124 15.516 -38.723 1.00 55.56 290 LYS A O 1
ATOM 2132 N N . ASN A 1 291 ? -6.282 15.113 -40.599 1.00 61.16 291 ASN A N 1
ATOM 2133 C CA . ASN A 1 291 ? -5.121 14.775 -41.438 1.00 61.16 291 ASN A CA 1
ATOM 2134 C C . ASN A 1 291 ? -4.394 13.467 -41.042 1.00 61.16 291 ASN A C 1
ATOM 2136 O O . ASN A 1 291 ? -3.166 13.423 -41.026 1.00 61.16 291 ASN A O 1
ATOM 2140 N N . GLY A 1 292 ? -5.128 12.397 -40.712 1.00 65.88 292 GLY A N 1
ATOM 2141 C CA . GLY A 1 292 ? -4.543 11.058 -40.545 1.00 65.88 292 GLY A CA 1
ATOM 2142 C C . GLY A 1 292 ? -3.647 10.902 -39.309 1.00 65.88 292 GLY A C 1
ATOM 2143 O O . GLY A 1 292 ? -2.656 10.178 -39.366 1.00 65.88 292 GLY A O 1
ATOM 2144 N N . GLY A 1 293 ? -3.957 11.608 -38.216 1.00 75.19 293 GLY A N 1
ATOM 2145 C CA . GLY A 1 293 ? -3.246 11.503 -36.932 1.00 75.19 293 GLY A CA 1
ATOM 2146 C C . GLY A 1 293 ? -1.979 12.362 -36.803 1.00 75.19 293 GLY A C 1
ATOM 2147 O O . GLY A 1 293 ? -1.311 12.324 -35.768 1.00 75.19 293 GLY A O 1
ATOM 2148 N N . ILE A 1 294 ? -1.638 13.171 -37.814 1.00 79.19 294 ILE A N 1
ATOM 2149 C CA . ILE A 1 294 ? -0.502 14.114 -37.759 1.00 79.19 294 ILE A CA 1
ATOM 2150 C C . ILE A 1 294 ? -0.710 15.176 -36.673 1.00 79.19 294 ILE A C 1
ATOM 2152 O O . ILE A 1 294 ? 0.236 15.591 -36.000 1.00 79.19 294 ILE A O 1
ATOM 2156 N N . ASP A 1 295 ? -1.951 15.615 -36.483 1.00 82.00 295 ASP A N 1
ATOM 2157 C CA . ASP A 1 295 ? -2.345 16.524 -35.412 1.00 82.00 295 ASP A CA 1
ATOM 2158 C C . ASP A 1 295 ? -2.043 15.940 -34.025 1.00 82.00 295 ASP A C 1
ATOM 2160 O O . ASP A 1 295 ? -1.510 16.646 -33.164 1.00 82.00 295 ASP A O 1
ATOM 2164 N N . HIS A 1 296 ? -2.296 14.644 -33.841 1.00 82.38 296 HIS A N 1
ATOM 2165 C CA . HIS A 1 296 ? -1.986 13.911 -32.620 1.00 82.38 296 HIS A CA 1
ATOM 2166 C C . HIS A 1 296 ? -0.472 13.832 -32.372 1.00 82.38 296 HIS A C 1
ATOM 2168 O O . HIS A 1 296 ? -0.007 14.162 -31.278 1.00 82.38 296 HIS A O 1
ATOM 2174 N N . ILE A 1 297 ? 0.322 13.510 -33.400 1.00 83.69 297 ILE A N 1
ATOM 2175 C CA . ILE A 1 297 ? 1.793 13.534 -33.306 1.00 83.69 297 ILE A CA 1
ATOM 2176 C C . ILE A 1 297 ? 2.278 14.939 -32.924 1.00 83.69 297 ILE A C 1
ATOM 2178 O O . ILE A 1 297 ? 3.042 15.098 -31.971 1.00 83.69 297 ILE A O 1
ATOM 2182 N N . ALA A 1 298 ? 1.824 15.979 -33.629 1.00 86.38 298 ALA A N 1
ATOM 2183 C CA . ALA A 1 298 ? 2.245 17.357 -33.379 1.00 86.38 298 ALA A CA 1
ATOM 2184 C C . ALA A 1 298 ? 1.883 17.819 -31.960 1.00 86.38 298 ALA A C 1
ATOM 2186 O O . ALA A 1 298 ? 2.673 18.498 -31.298 1.00 86.38 298 ALA A O 1
ATOM 2187 N N . ARG A 1 299 ? 0.703 17.428 -31.475 1.00 89.38 299 ARG A N 1
ATOM 2188 C CA . ARG A 1 299 ? 0.242 17.674 -30.108 1.00 89.38 299 ARG A CA 1
ATOM 2189 C C . ARG A 1 299 ? 1.167 17.023 -29.080 1.00 89.38 299 ARG A C 1
ATOM 2191 O O . ARG A 1 299 ? 1.651 17.720 -28.186 1.00 89.38 299 ARG A O 1
ATOM 2198 N N . LEU A 1 300 ? 1.482 15.739 -29.247 1.00 87.12 300 LEU A N 1
ATOM 2199 C CA . LEU A 1 300 ? 2.385 15.017 -28.350 1.00 87.12 300 LEU A CA 1
ATOM 2200 C C . LEU A 1 300 ? 3.817 15.567 -28.396 1.00 87.12 300 LEU A C 1
ATOM 2202 O O . LEU A 1 300 ? 4.440 15.695 -27.348 1.00 87.12 300 LEU A O 1
ATOM 2206 N N . LEU A 1 301 ? 4.328 15.970 -29.564 1.00 85.69 301 LEU A N 1
ATOM 2207 C CA . LEU A 1 301 ? 5.648 16.606 -29.685 1.00 85.69 301 LEU A CA 1
ATOM 2208 C C . LEU A 1 301 ? 5.702 17.983 -29.003 1.00 85.69 301 LEU A C 1
ATOM 2210 O O . LEU A 1 301 ? 6.714 18.340 -28.400 1.00 85.69 301 LEU A O 1
ATOM 2214 N N . ARG A 1 302 ? 4.620 18.772 -29.045 1.00 90.50 302 ARG A N 1
ATOM 2215 C CA . ARG A 1 302 ? 4.536 20.034 -28.285 1.00 90.50 302 ARG A CA 1
ATOM 2216 C C . ARG A 1 302 ? 4.496 19.784 -26.780 1.00 90.50 302 ARG A C 1
ATOM 2218 O O . ARG A 1 302 ? 5.157 20.510 -26.042 1.00 90.50 302 ARG A O 1
ATOM 2225 N N . ALA A 1 303 ? 3.747 18.778 -26.331 1.00 87.81 303 ALA A N 1
ATOM 2226 C CA . ALA A 1 303 ? 3.722 18.376 -24.926 1.00 87.81 303 ALA A CA 1
ATOM 2227 C C . ALA A 1 303 ? 5.092 17.853 -24.468 1.00 87.81 303 ALA A C 1
ATOM 2229 O O . ALA A 1 303 ? 5.535 18.168 -23.366 1.00 87.81 303 ALA A O 1
ATOM 2230 N N . ASP A 1 304 ? 5.799 17.130 -25.337 1.00 83.31 304 ASP A N 1
ATOM 2231 C CA . ASP A 1 304 ? 7.157 16.634 -25.110 1.00 83.31 304 ASP A CA 1
ATOM 2232 C C . ASP A 1 304 ? 8.139 17.765 -24.813 1.00 83.31 304 ASP A C 1
ATOM 2234 O O . ASP A 1 304 ? 8.793 17.737 -23.772 1.00 83.31 304 ASP A O 1
ATOM 2238 N N . ARG A 1 305 ? 8.145 18.814 -25.647 1.00 86.38 305 ARG A N 1
ATOM 2239 C CA . ARG A 1 305 ? 8.975 20.018 -25.450 1.00 86.38 305 ARG A CA 1
ATOM 2240 C C . ARG A 1 305 ? 8.690 20.754 -24.138 1.00 86.38 305 ARG A C 1
ATOM 2242 O O . ARG A 1 305 ? 9.557 21.462 -23.645 1.00 86.38 305 ARG A O 1
ATOM 2249 N N . LYS A 1 306 ? 7.487 20.594 -23.582 1.00 88.81 306 LYS A N 1
ATOM 2250 C CA . LYS A 1 306 ? 7.076 21.179 -22.295 1.00 88.81 306 LYS A CA 1
ATOM 2251 C C . LYS A 1 306 ? 7.234 20.220 -21.112 1.00 88.81 306 LYS A C 1
ATOM 2253 O O . LYS A 1 306 ? 6.933 20.605 -19.990 1.00 88.81 306 LYS A O 1
ATOM 2258 N N . GLY A 1 307 ? 7.644 18.969 -21.338 1.00 79.44 307 GLY A N 1
ATOM 2259 C CA . GLY A 1 307 ? 7.694 17.948 -20.287 1.00 79.44 307 GLY A CA 1
ATOM 2260 C C . GLY A 1 307 ? 6.318 17.478 -19.788 1.00 79.44 307 GLY A C 1
ATOM 2261 O O . GLY A 1 307 ? 6.229 16.950 -18.689 1.00 79.44 307 GLY A O 1
ATOM 2262 N N . GLN A 1 308 ? 5.253 17.645 -20.578 1.00 88.38 308 GLN A N 1
ATOM 2263 C CA . GLN A 1 308 ? 3.850 17.449 -20.167 1.00 88.38 308 GLN A CA 1
ATOM 2264 C C . GLN A 1 308 ? 3.156 16.265 -20.863 1.00 88.38 308 GLN A C 1
ATOM 2266 O O . GLN A 1 308 ? 1.932 16.222 -20.948 1.00 88.38 308 GLN A O 1
ATOM 2271 N N . VAL A 1 309 ? 3.916 15.298 -21.386 1.00 81.00 309 VAL A N 1
ATOM 2272 C CA . VAL A 1 309 ? 3.363 14.165 -22.158 1.00 81.00 309 VAL A CA 1
ATOM 2273 C C . VAL A 1 309 ? 2.311 13.358 -21.378 1.00 81.00 309 VAL A C 1
ATOM 2275 O O . VAL A 1 309 ? 1.241 13.141 -21.944 1.00 81.00 309 VAL A O 1
ATOM 2278 N N . PRO A 1 310 ? 2.526 12.960 -20.104 1.00 83.31 310 PRO A N 1
ATOM 2279 C CA . PRO A 1 310 ? 1.513 12.209 -19.355 1.00 83.31 310 PRO A CA 1
ATOM 2280 C C . PRO A 1 310 ? 0.212 12.999 -19.175 1.00 83.31 310 PRO A C 1
ATOM 2282 O O . PRO A 1 310 ? -0.877 12.490 -19.429 1.00 83.31 310 PRO A O 1
ATOM 2285 N N . THR A 1 311 ? 0.324 14.283 -18.821 1.00 86.62 311 THR A N 1
ATOM 2286 C CA . THR A 1 311 ? -0.827 15.186 -18.692 1.00 86.62 311 THR A CA 1
ATOM 2287 C C . THR A 1 311 ? -1.584 15.320 -20.010 1.00 86.62 311 THR A C 1
ATOM 2289 O O . THR A 1 311 ? -2.809 15.418 -20.010 1.00 86.62 311 THR A O 1
ATOM 2292 N N . GLU A 1 312 ? -0.877 15.318 -21.140 1.00 87.12 312 GLU A N 1
ATOM 2293 C CA . GLU A 1 312 ? -1.508 15.407 -22.451 1.00 87.12 312 GLU A CA 1
ATOM 2294 C C . GLU A 1 312 ? -2.285 14.138 -22.813 1.00 87.12 312 GLU A C 1
ATOM 2296 O O . GLU A 1 312 ? -3.404 14.251 -23.309 1.00 87.12 312 GLU A O 1
ATOM 2301 N N . TYR A 1 313 ? -1.765 12.949 -22.490 1.00 84.44 313 TYR A N 1
ATOM 2302 C CA . TYR A 1 313 ? -2.518 11.700 -22.642 1.00 84.44 313 TYR A CA 1
ATOM 2303 C C . TYR A 1 313 ? -3.803 11.703 -21.811 1.00 84.44 313 TYR A C 1
ATOM 2305 O O . TYR A 1 313 ? -4.860 11.358 -22.336 1.00 84.44 313 TYR A O 1
ATOM 2313 N N . LEU A 1 314 ? -3.756 12.174 -20.559 1.00 85.19 314 LEU A N 1
ATOM 2314 C CA . LEU A 1 314 ? -4.960 12.300 -19.726 1.00 85.19 314 LEU A CA 1
ATOM 2315 C C . LEU A 1 314 ? -6.008 13.230 -20.354 1.00 85.19 314 LEU A C 1
ATOM 2317 O O . LEU A 1 314 ? -7.202 12.943 -20.293 1.00 85.19 314 LEU A O 1
ATOM 2321 N N . LYS A 1 315 ? -5.588 14.336 -20.984 1.00 87.31 315 LYS A N 1
ATOM 2322 C CA . LYS A 1 315 ? -6.515 15.212 -21.721 1.00 87.31 315 LYS A CA 1
ATOM 2323 C C . LYS A 1 315 ? -7.125 14.505 -22.924 1.00 87.31 315 LYS A C 1
ATOM 2325 O O . LYS A 1 315 ? -8.322 14.635 -23.141 1.00 87.31 315 LYS A O 1
ATOM 2330 N N . ILE A 1 316 ? -6.323 13.753 -23.678 1.00 85.88 316 ILE A N 1
ATOM 2331 C CA . ILE A 1 316 ? -6.807 12.996 -24.835 1.00 85.88 316 ILE A CA 1
ATOM 2332 C C . ILE A 1 316 ? -7.895 12.007 -24.401 1.00 85.88 316 ILE A C 1
ATOM 2334 O O . ILE A 1 316 ? -8.971 12.032 -24.985 1.00 85.88 316 ILE A O 1
ATOM 2338 N N . TYR A 1 317 ? -7.676 11.207 -23.352 1.00 84.94 317 TYR A N 1
ATOM 2339 C CA . TYR A 1 317 ? -8.704 10.284 -22.845 1.00 84.94 317 TYR A CA 1
ATOM 2340 C C . TYR A 1 317 ? -9.989 11.017 -22.421 1.00 84.94 317 TYR A C 1
ATOM 2342 O O . TYR A 1 317 ? -11.089 10.603 -22.786 1.00 84.94 317 TYR A O 1
ATOM 2350 N N . LYS A 1 318 ? -9.869 12.174 -21.750 1.00 85.69 318 LYS A N 1
ATOM 2351 C CA . LYS A 1 318 ? -11.027 13.023 -21.406 1.00 85.69 318 LYS A CA 1
ATOM 2352 C C . LYS A 1 318 ? -11.789 13.531 -22.634 1.00 85.69 318 LYS A C 1
ATOM 2354 O O . LYS A 1 318 ? -13.011 13.632 -22.594 1.00 85.69 318 LYS A O 1
ATOM 2359 N N . GLU A 1 319 ? -11.089 13.864 -23.715 1.00 85.31 319 GLU A N 1
ATOM 2360 C CA . GLU A 1 319 ? -11.703 14.306 -24.974 1.00 85.31 319 GLU A CA 1
ATOM 2361 C C . GLU A 1 319 ? -12.387 13.162 -25.727 1.00 85.31 319 GLU A C 1
ATOM 2363 O O . GLU A 1 319 ? -13.451 13.380 -26.308 1.00 85.31 319 GLU A O 1
ATOM 2368 N N . GLN A 1 320 ? -11.804 11.957 -25.698 1.00 82.75 320 GLN A N 1
ATOM 2369 C CA . GLN A 1 320 ? -12.421 10.760 -26.278 1.00 82.75 320 GLN A CA 1
ATOM 2370 C C . GLN A 1 320 ? -13.660 10.316 -25.494 1.00 82.75 320 GLN A C 1
ATOM 2372 O O . GLN A 1 320 ? -14.572 9.749 -26.087 1.00 82.75 320 GLN A O 1
ATOM 2377 N N . LYS A 1 321 ? -13.725 10.646 -24.193 1.00 85.25 321 LYS A N 1
ATOM 2378 C CA . LYS A 1 321 ? -14.796 10.237 -23.268 1.00 85.25 321 LYS A CA 1
ATOM 2379 C C . LYS A 1 321 ? -14.950 8.717 -23.191 1.00 85.25 321 LYS A C 1
ATOM 2381 O O . LYS A 1 321 ? -16.060 8.208 -23.076 1.00 85.25 321 LYS A O 1
ATOM 2386 N N . ASP A 1 322 ? -13.826 8.019 -23.274 1.00 84.50 322 ASP A N 1
ATOM 2387 C CA . ASP A 1 322 ? -13.752 6.566 -23.243 1.00 84.50 322 ASP A CA 1
ATOM 2388 C C . ASP A 1 322 ? -12.411 6.143 -22.633 1.00 84.50 322 ASP A C 1
ATOM 2390 O O . ASP A 1 322 ? -11.409 6.856 -22.755 1.00 84.50 322 ASP A O 1
ATOM 2394 N N . HIS A 1 323 ? -12.394 4.988 -21.977 1.00 85.38 323 HIS A N 1
ATOM 2395 C CA . HIS A 1 323 ? -11.180 4.372 -21.449 1.00 85.38 323 HIS A CA 1
ATOM 2396 C C . HIS A 1 323 ? -10.435 3.585 -22.522 1.00 85.38 323 HIS A C 1
ATOM 2398 O O . HIS A 1 323 ? -9.234 3.367 -22.377 1.00 85.38 323 HIS A O 1
ATOM 2404 N N . THR A 1 324 ? -11.118 3.191 -23.601 1.00 88.06 324 THR A N 1
ATOM 2405 C CA . THR A 1 324 ? -10.503 2.527 -24.751 1.00 88.06 324 THR A CA 1
ATOM 2406 C C . THR A 1 324 ? -10.934 3.194 -26.043 1.00 88.06 324 THR A C 1
ATOM 2408 O O . THR A 1 324 ? -12.112 3.198 -26.384 1.00 88.06 324 THR A O 1
ATOM 2411 N N . TYR A 1 325 ? -9.975 3.705 -26.808 1.00 85.06 325 TYR A N 1
ATOM 2412 C CA . TYR A 1 325 ? -10.259 4.318 -28.098 1.00 85.06 325 TYR A CA 1
ATOM 2413 C C . TYR A 1 325 ? -9.311 3.829 -29.180 1.00 85.06 325 TYR A C 1
ATOM 2415 O O . TYR A 1 325 ? -8.143 3.503 -28.954 1.00 85.06 325 TYR A O 1
ATOM 2423 N N . GLU A 1 326 ? -9.827 3.823 -30.396 1.00 85.88 326 GLU A N 1
ATOM 2424 C CA . GLU A 1 326 ? -9.055 3.537 -31.590 1.00 85.88 326 GLU A CA 1
ATOM 2425 C C . GLU A 1 326 ? -8.558 4.836 -32.225 1.00 85.88 326 GLU A C 1
ATOM 2427 O O . GLU A 1 326 ? -9.334 5.767 -32.454 1.00 85.88 326 GLU A O 1
ATOM 2432 N N . GLN A 1 327 ? -7.277 4.889 -32.579 1.00 80.75 327 GLN A N 1
ATOM 2433 C CA . GLN A 1 327 ? -6.703 5.960 -33.386 1.00 80.75 327 GLN A CA 1
ATOM 2434 C C . GLN A 1 327 ? -5.963 5.406 -34.599 1.00 80.75 327 GLN A C 1
ATOM 2436 O O . GLN A 1 327 ? -5.436 4.299 -34.582 1.00 80.75 327 GLN A O 1
ATOM 2441 N N . THR A 1 328 ? -5.903 6.198 -35.666 1.00 79.56 328 THR A N 1
ATOM 2442 C CA . THR A 1 328 ? -5.079 5.889 -36.837 1.00 79.56 328 THR A CA 1
ATOM 2443 C C . THR A 1 328 ? -4.019 6.963 -36.985 1.00 79.56 328 THR A C 1
ATOM 2445 O O . THR A 1 328 ? -4.342 8.138 -37.160 1.00 79.56 328 THR A O 1
ATOM 2448 N N . ILE A 1 329 ? -2.756 6.554 -36.925 1.00 75.75 329 ILE A N 1
ATOM 2449 C CA . ILE A 1 329 ? -1.602 7.420 -37.137 1.00 75.75 329 ILE A CA 1
ATOM 2450 C C . ILE A 1 329 ? -0.953 7.007 -38.452 1.00 75.75 329 ILE A C 1
ATOM 2452 O O . ILE A 1 329 ? -0.371 5.930 -38.550 1.00 75.75 329 ILE A O 1
ATOM 2456 N N . LEU A 1 330 ? -1.070 7.863 -39.468 1.00 72.88 330 LEU A N 1
ATOM 2457 C CA . LEU A 1 330 ? -0.425 7.702 -40.775 1.00 72.88 330 LEU A CA 1
ATOM 2458 C C . LEU A 1 330 ? -0.665 6.308 -41.390 1.00 72.88 330 LEU A C 1
ATOM 2460 O O . LEU A 1 330 ? 0.258 5.640 -41.843 1.00 72.88 330 LEU A O 1
ATOM 2464 N N . GLY A 1 331 ? -1.924 5.856 -41.360 1.00 74.31 331 GLY A N 1
ATOM 2465 C CA . GLY A 1 331 ? -2.355 4.550 -41.880 1.00 74.31 331 GLY A CA 1
ATOM 2466 C C . GLY A 1 331 ? -2.149 3.371 -40.922 1.00 74.31 331 GLY A C 1
ATOM 2467 O O . GLY A 1 331 ? -2.675 2.292 -41.174 1.00 74.31 331 GLY A O 1
ATOM 2468 N N . THR A 1 332 ? -1.450 3.571 -39.801 1.00 76.12 332 THR A N 1
ATOM 2469 C CA . THR A 1 332 ? -1.284 2.552 -38.757 1.00 76.12 332 THR A CA 1
ATOM 2470 C C . THR A 1 332 ? -2.388 2.678 -37.718 1.00 76.12 332 THR A C 1
ATOM 2472 O O . THR A 1 332 ? -2.511 3.699 -37.037 1.00 76.12 332 THR A O 1
ATOM 2475 N N . LYS A 1 333 ? -3.186 1.622 -37.588 1.00 81.94 333 LYS A N 1
ATOM 2476 C CA . LYS A 1 333 ? -4.239 1.509 -36.583 1.00 81.94 333 LYS A CA 1
ATOM 2477 C C . LYS A 1 333 ? -3.637 1.201 -35.212 1.00 81.94 333 LYS A C 1
ATOM 2479 O O . LYS A 1 333 ? -2.802 0.309 -35.093 1.00 81.94 333 LYS A O 1
ATOM 2484 N N . GLN A 1 334 ? -4.068 1.920 -34.186 1.00 81.12 334 GLN A N 1
ATOM 2485 C CA . GLN A 1 334 ? -3.642 1.737 -32.803 1.00 81.12 334 GLN A CA 1
ATOM 2486 C C . GLN A 1 334 ? -4.860 1.727 -31.885 1.00 81.12 334 GLN A C 1
ATOM 2488 O O . GLN A 1 334 ? -5.754 2.562 -32.023 1.00 81.12 334 GLN A O 1
ATOM 2493 N N . ILE A 1 335 ? -4.872 0.801 -30.932 1.00 87.75 335 ILE A N 1
ATOM 2494 C CA . ILE A 1 335 ? -5.866 0.760 -29.860 1.00 87.75 335 ILE A CA 1
ATOM 2495 C C . ILE A 1 335 ? -5.173 1.247 -28.594 1.00 87.75 335 ILE A C 1
ATOM 2497 O O . ILE A 1 335 ? -4.149 0.700 -28.189 1.00 87.75 335 ILE A O 1
ATOM 2501 N N . MET A 1 336 ? -5.724 2.295 -27.998 1.00 86.56 336 MET A N 1
ATOM 2502 C CA . MET A 1 336 ? -5.227 2.903 -26.773 1.00 86.56 336 MET A CA 1
ATOM 2503 C C . MET A 1 336 ? -6.204 2.570 -25.651 1.00 86.56 336 MET A C 1
ATOM 2505 O O . MET A 1 336 ? -7.403 2.780 -25.814 1.00 86.56 336 MET A O 1
ATOM 2509 N N . THR A 1 337 ? -5.708 2.053 -24.527 1.00 88.69 337 THR A N 1
ATOM 2510 C CA . THR A 1 337 ? -6.542 1.687 -23.376 1.00 88.69 337 THR A CA 1
ATOM 2511 C C . THR A 1 337 ? -5.916 2.142 -22.060 1.00 88.69 337 THR A C 1
ATOM 2513 O O . THR A 1 337 ? -4.719 1.962 -21.839 1.00 88.69 337 THR A O 1
ATOM 2516 N N . ILE A 1 338 ? -6.746 2.709 -21.188 1.00 87.38 338 ILE A N 1
ATOM 2517 C CA . ILE A 1 338 ? -6.520 2.838 -19.738 1.00 87.38 338 ILE A CA 1
ATOM 2518 C C . ILE A 1 338 ? -7.534 2.005 -18.945 1.00 87.38 338 ILE A C 1
ATOM 2520 O O . ILE A 1 338 ? -7.603 2.122 -17.728 1.00 87.38 338 ILE A O 1
ATOM 2524 N N . ASP A 1 339 ? -8.340 1.183 -19.623 1.00 87.75 339 ASP A N 1
ATOM 2525 C CA . ASP A 1 339 ? -9.291 0.302 -18.955 1.00 87.75 339 ASP A CA 1
ATOM 2526 C C . ASP A 1 339 ? -8.536 -0.782 -18.158 1.00 87.75 339 ASP A C 1
ATOM 2528 O O . ASP A 1 339 ? -7.741 -1.528 -18.750 1.00 87.75 339 ASP A O 1
ATOM 2532 N N . PRO A 1 340 ? -8.767 -0.894 -16.837 1.00 85.06 340 PRO A N 1
ATOM 2533 C CA . PRO A 1 340 ? -8.039 -1.825 -15.983 1.00 85.06 340 PRO A CA 1
ATOM 2534 C C . PRO A 1 340 ? -8.278 -3.292 -16.362 1.00 85.06 340 PRO A C 1
ATOM 2536 O O . PRO A 1 340 ? -7.366 -4.106 -16.214 1.00 85.06 340 PRO A O 1
ATOM 2539 N N . LEU A 1 341 ? -9.449 -3.649 -16.905 1.00 85.75 341 LEU A N 1
ATOM 2540 C CA . LEU A 1 341 ? -9.730 -5.018 -17.350 1.00 85.75 341 LEU A CA 1
ATOM 2541 C C . LEU A 1 341 ? -8.949 -5.362 -18.620 1.00 85.75 341 LEU A C 1
ATOM 2543 O O . LEU A 1 341 ? -8.432 -6.472 -18.731 1.00 85.75 341 LEU A O 1
ATOM 2547 N N . ASN A 1 342 ? -8.798 -4.411 -19.546 1.00 89.62 342 ASN A N 1
ATOM 2548 C CA . ASN A 1 342 ? -7.954 -4.600 -20.730 1.00 89.62 342 ASN A CA 1
ATOM 2549 C C . ASN A 1 342 ? -6.473 -4.698 -20.346 1.00 89.62 342 ASN A C 1
ATOM 2551 O O . ASN A 1 342 ? -5.756 -5.552 -20.863 1.00 89.62 342 ASN A O 1
ATOM 2555 N N . ILE A 1 343 ? -6.011 -3.861 -19.413 1.00 88.38 343 ILE A N 1
ATOM 2556 C CA . ILE A 1 343 ? -4.635 -3.930 -18.900 1.00 88.38 343 ILE A CA 1
ATOM 2557 C C . ILE A 1 343 ? -4.396 -5.283 -18.214 1.00 88.38 343 ILE A C 1
ATOM 2559 O O . ILE A 1 343 ? -3.382 -5.932 -18.468 1.00 88.38 343 ILE A O 1
ATOM 2563 N N . GLN A 1 344 ? -5.347 -5.758 -17.406 1.00 81.38 344 GLN A N 1
ATOM 2564 C CA . GLN A 1 344 ? -5.285 -7.076 -16.775 1.00 81.38 344 GLN A CA 1
ATOM 2565 C C . GLN A 1 344 ? -5.303 -8.217 -17.804 1.00 81.38 344 GLN A C 1
ATOM 2567 O O . GLN A 1 344 ? -4.592 -9.209 -17.628 1.00 81.38 344 GLN A O 1
ATOM 2572 N N . ALA A 1 345 ? -6.089 -8.090 -18.876 1.00 85.62 345 ALA A N 1
ATOM 2573 C CA . ALA A 1 345 ? -6.081 -9.029 -19.992 1.00 85.62 345 ALA A CA 1
ATOM 2574 C C . ALA A 1 345 ? -4.688 -9.140 -20.613 1.00 85.62 345 ALA A C 1
ATOM 2576 O O . ALA A 1 345 ? -4.124 -10.234 -20.643 1.00 85.62 345 ALA A O 1
ATOM 2577 N N . ILE A 1 346 ? -4.105 -8.004 -20.993 1.00 86.06 346 ILE A N 1
ATOM 2578 C CA . ILE A 1 346 ? -2.799 -7.932 -21.656 1.00 86.06 346 ILE A CA 1
ATOM 2579 C C . ILE A 1 346 ? -1.672 -8.447 -20.753 1.00 86.06 346 ILE A C 1
ATOM 2581 O O . ILE A 1 346 ? -0.812 -9.198 -21.202 1.00 86.06 346 ILE A O 1
ATOM 2585 N N . LEU A 1 347 ? -1.661 -8.056 -19.476 1.00 83.38 347 LEU A N 1
ATOM 2586 C CA . LEU A 1 347 ? -0.520 -8.306 -18.589 1.00 83.38 347 LEU A CA 1
ATOM 2587 C C . LEU A 1 347 ? -0.632 -9.591 -17.759 1.00 83.38 347 LEU A C 1
ATOM 2589 O O . LEU A 1 347 ? 0.376 -10.026 -17.202 1.00 83.38 347 LEU A O 1
ATOM 2593 N N . ALA A 1 348 ? -1.822 -10.193 -17.643 1.00 78.94 348 ALA A N 1
ATOM 2594 C CA . ALA A 1 348 ? -2.036 -11.337 -16.756 1.00 78.94 348 ALA A CA 1
ATOM 2595 C C . ALA A 1 348 ? -2.919 -12.442 -17.351 1.00 78.94 348 ALA A C 1
ATOM 2597 O O . ALA A 1 348 ? -2.442 -13.558 -17.548 1.00 78.94 348 ALA A O 1
ATOM 2598 N N . VAL A 1 349 ? -4.209 -12.185 -17.598 1.00 82.50 349 VAL A N 1
ATOM 2599 C CA . VAL A 1 349 ? -5.166 -13.286 -17.855 1.00 82.50 349 VAL A CA 1
ATOM 2600 C C . VAL A 1 349 ? -5.123 -13.826 -19.285 1.00 82.50 349 VAL A C 1
ATOM 2602 O O . VAL A 1 349 ? -5.506 -14.973 -19.502 1.00 82.50 349 VAL A O 1
ATOM 2605 N N . GLN A 1 350 ? -4.633 -13.031 -20.234 1.00 89.44 350 GLN A N 1
ATOM 2606 C CA . GLN A 1 350 ? -4.471 -13.385 -21.646 1.00 89.44 350 GLN A CA 1
ATOM 2607 C C . GLN A 1 350 ? -3.050 -13.079 -22.134 1.00 89.44 350 GLN A C 1
ATOM 2609 O O . GLN A 1 350 ? -2.842 -12.817 -23.309 1.00 89.44 350 GLN A O 1
ATOM 2614 N N . PHE A 1 351 ? -2.052 -13.127 -21.245 1.00 80.75 351 PHE A N 1
ATOM 2615 C CA . PHE A 1 351 ? -0.671 -12.732 -21.554 1.00 80.75 351 PHE A CA 1
ATOM 2616 C C . PHE A 1 351 ? -0.105 -13.388 -22.828 1.00 80.75 351 PHE A C 1
ATOM 2618 O O . PHE A 1 351 ? 0.585 -12.740 -23.603 1.00 80.75 351 PHE A O 1
ATOM 2625 N N . HIS A 1 352 ? -0.431 -14.660 -23.076 1.00 83.19 352 HIS A N 1
ATOM 2626 C CA . HIS A 1 352 ? 0.038 -15.396 -24.255 1.00 83.19 352 HIS A CA 1
ATOM 2627 C C . HIS A 1 352 ? -0.608 -14.961 -25.583 1.00 83.19 352 HIS A C 1
ATOM 2629 O O . HIS A 1 352 ? -0.104 -15.346 -26.636 1.00 83.19 352 HIS A O 1
ATOM 2635 N N . ASP A 1 353 ? -1.690 -14.180 -25.540 1.00 87.38 353 ASP A N 1
ATOM 2636 C CA . ASP A 1 353 ? -2.385 -13.662 -26.725 1.00 87.38 353 ASP A CA 1
ATOM 2637 C C . ASP A 1 353 ? -1.770 -12.338 -27.224 1.00 87.38 353 ASP A C 1
ATOM 2639 O O . ASP A 1 353 ? -2.122 -11.865 -28.307 1.00 87.38 353 ASP A O 1
ATOM 2643 N N . PHE A 1 354 ? -0.863 -11.729 -26.449 1.00 86.94 354 PHE A N 1
ATOM 2644 C CA . PHE A 1 354 ? -0.249 -10.437 -26.748 1.00 86.94 354 PHE A CA 1
ATOM 2645 C C . PHE A 1 354 ? 1.272 -10.544 -26.877 1.00 86.94 354 PHE A C 1
ATOM 2647 O O . PHE A 1 354 ? 1.929 -11.333 -26.202 1.00 86.94 354 PHE A O 1
ATOM 2654 N N . GLU A 1 355 ? 1.832 -9.690 -27.728 1.00 86.25 355 GLU A N 1
ATOM 2655 C CA . GLU A 1 355 ? 3.270 -9.537 -27.931 1.00 86.25 355 GLU A CA 1
ATOM 2656 C C . GLU A 1 355 ? 3.657 -8.053 -27.904 1.00 86.25 355 GLU A C 1
ATOM 2658 O O . GLU A 1 355 ? 2.829 -7.164 -28.129 1.00 86.25 355 GLU A O 1
ATOM 2663 N N . ILE A 1 356 ? 4.932 -7.779 -27.643 1.00 81.19 356 ILE A N 1
ATOM 2664 C CA . ILE A 1 356 ? 5.548 -6.462 -27.814 1.00 81.19 356 ILE A CA 1
ATOM 2665 C C . ILE A 1 356 ? 5.494 -6.052 -29.293 1.00 81.19 356 ILE A C 1
ATOM 2667 O O . ILE A 1 356 ? 5.224 -4.887 -29.613 1.00 81.19 356 ILE A O 1
ATOM 2671 N N . GLY A 1 357 ? 5.734 -7.013 -30.188 1.00 84.25 357 GLY A N 1
ATOM 2672 C CA . GLY A 1 357 ? 5.564 -6.860 -31.626 1.00 84.25 357 GLY A CA 1
ATOM 2673 C C . GLY A 1 357 ? 6.717 -6.134 -32.325 1.00 84.25 357 GLY A C 1
ATOM 2674 O O . GLY A 1 357 ? 7.579 -5.484 -31.720 1.00 84.25 357 GLY A O 1
ATOM 2675 N N . SER A 1 358 ? 6.734 -6.236 -33.657 1.00 82.75 358 SER A N 1
ATOM 2676 C CA . SER A 1 358 ? 7.861 -5.791 -34.491 1.00 82.75 358 SER A CA 1
ATOM 2677 C C . SER A 1 358 ? 8.167 -4.303 -34.386 1.00 82.75 358 SER A C 1
ATOM 2679 O O . SER A 1 358 ? 9.323 -3.926 -34.245 1.00 82.75 358 SER A O 1
ATOM 2681 N N . ILE A 1 359 ? 7.147 -3.446 -34.368 1.00 82.94 359 ILE A N 1
ATOM 2682 C CA . ILE A 1 359 ? 7.336 -1.988 -34.342 1.00 82.94 359 ILE A CA 1
ATOM 2683 C C . ILE A 1 359 ? 8.117 -1.554 -33.095 1.00 82.94 359 ILE A C 1
ATOM 2685 O O . ILE A 1 359 ? 9.007 -0.706 -33.175 1.00 82.94 359 ILE A O 1
ATOM 2689 N N . ARG A 1 360 ? 7.784 -2.117 -31.928 1.00 81.50 360 ARG A N 1
ATOM 2690 C CA . ARG A 1 360 ? 8.455 -1.779 -30.670 1.00 81.50 360 ARG A CA 1
ATOM 2691 C C . ARG A 1 360 ? 9.848 -2.396 -30.626 1.00 81.50 360 ARG A C 1
ATOM 2693 O O . ARG A 1 360 ? 10.787 -1.676 -30.289 1.00 81.50 360 ARG A O 1
ATOM 2700 N N . ARG A 1 361 ? 9.986 -3.667 -31.009 1.00 81.69 361 ARG A N 1
ATOM 2701 C CA . ARG A 1 361 ? 11.283 -4.344 -31.101 1.00 81.69 361 ARG A CA 1
ATOM 2702 C C . ARG A 1 361 ? 12.243 -3.582 -32.010 1.00 81.69 361 ARG A C 1
ATOM 2704 O O . ARG A 1 361 ? 13.298 -3.174 -31.548 1.00 81.69 361 ARG A O 1
ATOM 2711 N N . ASP A 1 362 ? 11.862 -3.303 -33.249 1.00 83.62 362 ASP A N 1
ATOM 2712 C CA . ASP A 1 362 ? 12.751 -2.706 -34.251 1.00 83.62 362 ASP A CA 1
ATOM 2713 C C . ASP A 1 362 ? 13.080 -1.235 -33.927 1.00 83.62 362 ASP A C 1
ATOM 2715 O O . ASP A 1 362 ? 14.162 -0.734 -34.246 1.00 83.62 362 ASP A O 1
ATOM 2719 N N . ASN A 1 363 ? 12.176 -0.529 -33.238 1.00 83.88 363 ASN A N 1
ATOM 2720 C CA . ASN A 1 363 ? 12.454 0.816 -32.745 1.00 83.88 363 ASN A CA 1
ATOM 2721 C C . ASN A 1 363 ? 13.502 0.815 -31.616 1.00 83.88 363 ASN A C 1
ATOM 2723 O O . ASN A 1 363 ? 14.390 1.669 -31.619 1.00 83.88 363 ASN A O 1
ATOM 2727 N N . PHE A 1 364 ? 13.399 -0.116 -30.664 1.00 81.25 364 PHE A N 1
ATOM 2728 C CA . PHE A 1 364 ? 14.240 -0.150 -29.461 1.00 81.25 364 PHE A CA 1
ATOM 2729 C C . PHE A 1 364 ? 15.518 -0.980 -29.621 1.00 81.25 364 PHE A C 1
ATOM 2731 O O . PHE A 1 364 ? 16.479 -0.722 -28.897 1.00 81.25 364 PHE A O 1
ATOM 2738 N N . ALA A 1 365 ? 15.565 -1.900 -30.587 1.00 78.12 365 ALA A N 1
ATOM 2739 C CA . ALA A 1 365 ? 16.703 -2.774 -30.863 1.00 78.12 365 ALA A CA 1
ATOM 2740 C C . ALA A 1 365 ? 18.051 -2.042 -31.005 1.00 78.12 365 ALA A C 1
ATOM 2742 O O . ALA A 1 365 ? 19.023 -2.536 -30.446 1.00 78.12 365 ALA A O 1
ATOM 2743 N N . PRO A 1 366 ? 18.159 -0.855 -31.645 1.00 81.38 366 PRO A N 1
ATOM 2744 C CA . PRO A 1 366 ? 19.445 -0.160 -31.746 1.00 81.38 366 PRO A CA 1
ATOM 2745 C C . PRO A 1 366 ? 20.081 0.181 -30.394 1.00 81.38 366 PRO A C 1
ATOM 2747 O O . PRO A 1 366 ? 21.300 0.185 -30.285 1.00 81.38 366 PRO A O 1
ATOM 2750 N N . LEU A 1 367 ? 19.270 0.472 -29.369 1.00 77.25 367 LEU A N 1
ATOM 2751 C CA . LEU A 1 367 ? 19.772 0.787 -28.031 1.00 77.25 367 LEU A CA 1
ATOM 2752 C C . LEU A 1 367 ? 19.782 -0.447 -27.125 1.00 77.25 367 LEU A C 1
ATOM 2754 O O . LEU A 1 367 ? 20.777 -0.696 -26.452 1.00 77.25 367 LEU A O 1
ATOM 2758 N N . LEU A 1 368 ? 18.664 -1.177 -27.082 1.00 73.06 368 LEU A N 1
ATOM 2759 C CA . LEU A 1 368 ? 18.408 -2.230 -26.096 1.00 73.06 368 LEU A CA 1
ATOM 2760 C C . LEU A 1 368 ? 18.721 -3.642 -26.592 1.00 73.06 368 LEU A C 1
ATOM 2762 O O . LEU A 1 368 ? 18.652 -4.577 -25.797 1.00 73.06 368 LEU A O 1
ATOM 2766 N N . GLY A 1 369 ? 19.021 -3.803 -27.879 1.00 71.69 369 GLY A N 1
ATOM 2767 C CA . GLY A 1 369 ? 19.275 -5.114 -28.453 1.00 71.69 369 GLY A CA 1
ATOM 2768 C C . GLY A 1 369 ? 18.034 -6.008 -28.523 1.00 71.69 369 GLY A C 1
ATOM 2769 O O . GLY A 1 369 ? 16.901 -5.521 -28.463 1.00 71.69 369 GLY A O 1
ATOM 2770 N N . GLY A 1 370 ? 18.243 -7.316 -28.658 1.00 64.94 370 GLY A N 1
ATOM 2771 C CA . GLY A 1 370 ? 17.258 -8.396 -28.556 1.00 64.94 370 GLY A CA 1
ATOM 2772 C C . GLY A 1 370 ? 17.234 -9.022 -27.160 1.00 64.94 370 GLY A C 1
ATOM 2773 O O . GLY A 1 370 ? 17.646 -10.163 -26.993 1.00 64.94 370 GLY A O 1
ATOM 2774 N N . GLY A 1 371 ? 16.772 -8.273 -26.157 1.00 64.38 371 GLY A N 1
ATOM 2775 C CA . GLY A 1 371 ? 16.732 -8.693 -24.754 1.00 64.38 371 GLY A CA 1
ATOM 2776 C C . GLY A 1 371 ? 15.321 -8.698 -24.162 1.00 64.38 371 GLY A C 1
ATOM 2777 O O . GLY A 1 371 ? 14.316 -8.590 -24.863 1.00 64.38 371 GLY A O 1
ATOM 2778 N N . ILE A 1 372 ? 15.227 -8.758 -22.830 1.00 64.94 372 ILE A N 1
ATOM 2779 C CA . ILE A 1 372 ? 13.949 -8.858 -22.093 1.00 64.94 372 ILE A CA 1
ATOM 2780 C C . ILE A 1 372 ? 12.934 -7.736 -22.404 1.00 64.94 372 ILE A C 1
ATOM 2782 O O . ILE A 1 372 ? 11.736 -7.915 -22.207 1.00 64.94 372 ILE A O 1
ATOM 2786 N N . PHE A 1 373 ? 13.391 -6.582 -22.901 1.00 67.06 373 PHE A N 1
ATOM 2787 C CA . PHE A 1 373 ? 12.541 -5.433 -23.247 1.00 67.06 373 PHE A CA 1
ATOM 2788 C C . PHE A 1 373 ? 12.106 -5.384 -24.720 1.00 67.06 373 PHE A C 1
ATOM 2790 O O . PHE A 1 373 ? 11.339 -4.496 -25.102 1.00 67.06 373 PHE A O 1
ATOM 2797 N N . THR A 1 374 ? 12.618 -6.288 -25.551 1.00 69.38 374 THR A N 1
ATOM 2798 C CA . THR A 1 374 ? 12.438 -6.291 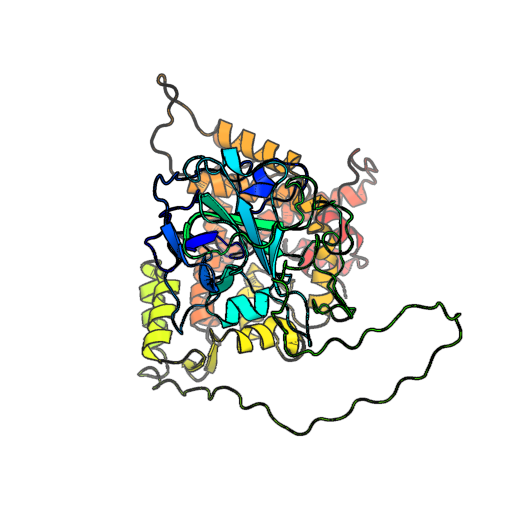-27.012 1.00 69.38 374 THR A CA 1
ATOM 2799 C C . THR A 1 374 ? 12.145 -7.683 -27.576 1.00 69.38 374 THR A C 1
ATOM 2801 O O . THR A 1 374 ? 12.001 -7.826 -28.789 1.00 69.38 374 THR A O 1
ATOM 2804 N N . ALA A 1 375 ? 12.027 -8.694 -26.716 1.00 73.44 375 ALA A N 1
ATOM 2805 C CA . ALA A 1 375 ? 11.734 -10.064 -27.095 1.00 73.44 375 ALA A CA 1
ATOM 2806 C C . ALA A 1 375 ? 10.336 -10.518 -26.669 1.00 73.44 375 ALA A C 1
ATOM 2808 O O . ALA A 1 375 ? 9.773 -10.020 -25.696 1.00 73.44 375 ALA A O 1
ATOM 2809 N N . ASP A 1 376 ? 9.840 -11.531 -27.377 1.00 75.19 376 ASP A N 1
ATOM 2810 C CA . ASP A 1 376 ? 8.530 -12.146 -27.187 1.00 75.19 376 ASP A CA 1
ATOM 2811 C C . ASP A 1 376 ? 8.655 -13.662 -26.958 1.00 75.19 376 ASP A C 1
ATOM 2813 O O . ASP A 1 376 ? 9.687 -14.288 -27.233 1.00 75.19 376 ASP A O 1
ATOM 2817 N N . GLY A 1 377 ? 7.582 -14.272 -26.453 1.00 78.94 377 GLY A N 1
ATOM 2818 C CA . GLY A 1 377 ? 7.442 -15.725 -26.370 1.00 78.94 377 GLY A CA 1
ATOM 2819 C C . GLY A 1 377 ? 8.525 -16.423 -25.538 1.00 78.94 377 GLY A C 1
ATOM 2820 O O . GLY A 1 377 ? 8.843 -16.017 -24.419 1.00 78.94 377 GLY A O 1
ATOM 2821 N N . LYS A 1 378 ? 9.067 -17.525 -26.072 1.00 75.31 378 LYS A N 1
ATOM 2822 C CA . LYS A 1 378 ? 9.990 -18.411 -25.342 1.00 75.31 378 LYS A CA 1
ATOM 2823 C C . LYS A 1 378 ? 11.321 -17.760 -24.995 1.00 75.31 378 LYS A C 1
ATOM 2825 O O . LYS A 1 378 ? 11.844 -18.016 -23.915 1.00 75.31 378 LYS A O 1
ATOM 2830 N N . PHE A 1 379 ? 11.827 -16.899 -25.870 1.00 70.69 379 PHE A N 1
ATOM 2831 C CA . PHE A 1 379 ? 13.060 -16.172 -25.603 1.00 70.69 379 PHE A CA 1
ATOM 2832 C C . PHE A 1 379 ? 12.875 -15.210 -24.423 1.00 70.69 379 PHE A C 1
ATOM 2834 O O . PHE A 1 379 ? 13.669 -15.221 -23.489 1.00 70.69 379 PHE A O 1
ATOM 2841 N N . TRP A 1 380 ? 11.769 -14.456 -24.395 1.00 77.38 380 TRP A N 1
ATOM 2842 C CA . TRP A 1 380 ? 11.440 -13.595 -23.256 1.00 77.38 380 TRP A CA 1
ATOM 2843 C C . TRP A 1 380 ? 11.278 -14.382 -21.948 1.00 77.38 380 TRP A C 1
ATOM 2845 O O . TRP A 1 380 ? 11.815 -13.980 -20.914 1.00 77.38 380 TRP A O 1
ATOM 2855 N N . GLU A 1 381 ? 10.565 -15.514 -21.990 1.00 68.00 381 GLU A N 1
ATOM 2856 C CA . GLU A 1 381 ? 10.369 -16.392 -20.827 1.00 68.00 381 GLU A CA 1
ATOM 2857 C C . GLU A 1 381 ? 11.718 -16.861 -20.267 1.00 68.00 381 GLU A C 1
ATOM 2859 O O . GLU A 1 381 ? 11.939 -16.815 -19.054 1.00 68.00 381 GLU A O 1
ATOM 2864 N N . HIS A 1 382 ? 12.635 -17.238 -21.159 1.00 70.06 382 HIS A N 1
ATOM 2865 C CA . HIS A 1 382 ? 13.986 -17.649 -20.818 1.00 70.06 382 HIS A CA 1
ATOM 2866 C C . HIS A 1 382 ? 14.813 -16.505 -20.202 1.00 70.06 382 HIS A C 1
ATOM 2868 O O . HIS A 1 382 ? 15.302 -16.647 -19.079 1.00 70.06 382 HIS A O 1
ATOM 2874 N N . SER A 1 383 ? 14.910 -15.343 -20.862 1.00 66.69 383 SER A N 1
ATOM 2875 C CA . SER A 1 383 ? 15.640 -14.179 -20.329 1.00 66.69 383 SER A CA 1
ATOM 2876 C C . SER A 1 383 ? 15.095 -13.740 -18.966 1.00 66.69 383 SER A C 1
ATOM 2878 O O . SER A 1 383 ? 15.854 -13.396 -18.058 1.00 66.69 383 SER A O 1
ATOM 2880 N N . ARG A 1 384 ? 13.769 -13.791 -18.779 1.00 70.62 384 ARG A N 1
ATOM 2881 C CA . ARG A 1 384 ? 13.128 -13.485 -17.495 1.00 70.62 384 ARG A CA 1
ATOM 2882 C C . ARG A 1 384 ? 13.456 -14.521 -16.425 1.00 70.62 384 ARG A C 1
ATOM 2884 O O . ARG A 1 384 ? 13.632 -14.142 -15.268 1.00 70.62 384 ARG A O 1
ATOM 2891 N N . ALA A 1 385 ? 13.530 -15.803 -16.776 1.00 70.38 385 ALA A N 1
ATOM 2892 C CA . ALA A 1 385 ? 13.908 -16.860 -15.842 1.00 70.38 385 ALA A CA 1
ATOM 2893 C C . ALA A 1 385 ? 15.339 -16.672 -15.314 1.00 70.38 385 ALA A C 1
ATOM 2895 O O . ALA A 1 385 ? 15.546 -16.847 -14.115 1.00 70.38 385 ALA A O 1
ATOM 2896 N N . LEU A 1 386 ? 16.278 -16.239 -16.163 1.00 68.44 386 LEU A N 1
ATOM 2897 C CA . LEU A 1 386 ? 17.655 -15.910 -15.764 1.00 68.44 386 LEU A CA 1
ATOM 2898 C C . LEU A 1 386 ? 17.741 -14.663 -14.873 1.00 68.44 386 LEU A C 1
ATOM 2900 O O . LEU A 1 386 ? 18.565 -14.592 -13.965 1.00 68.44 386 LEU A O 1
ATOM 2904 N N . LEU A 1 387 ? 16.885 -13.669 -15.109 1.00 66.88 387 LEU A N 1
ATOM 2905 C CA . LEU A 1 387 ? 16.881 -12.428 -14.330 1.00 66.88 387 LEU A CA 1
ATOM 2906 C C . LEU A 1 387 ? 16.175 -12.580 -12.970 1.00 66.88 387 LEU A C 1
ATOM 2908 O O . LEU A 1 387 ? 16.496 -11.885 -12.008 1.00 66.88 387 LEU A O 1
ATOM 2912 N N . ARG A 1 388 ? 15.204 -13.493 -12.861 1.00 67.31 388 ARG A N 1
ATOM 2913 C CA . ARG A 1 388 ? 14.342 -13.652 -11.678 1.00 67.31 388 ARG A CA 1
ATOM 2914 C C . ARG A 1 388 ? 15.091 -13.858 -10.346 1.00 67.31 388 ARG A C 1
ATOM 2916 O O . ARG A 1 388 ? 14.639 -13.262 -9.368 1.00 67.31 388 ARG A O 1
ATOM 2923 N N . PRO A 1 389 ? 16.177 -14.652 -10.246 1.00 69.00 389 PRO A N 1
ATOM 2924 C CA . PRO A 1 389 ? 16.883 -14.852 -8.979 1.00 69.00 389 PRO A CA 1
ATOM 2925 C C . PRO A 1 389 ? 17.555 -13.577 -8.454 1.00 69.00 389 PRO A C 1
ATOM 2927 O O . PRO A 1 389 ? 17.593 -13.387 -7.241 1.00 69.00 389 PRO A O 1
ATOM 2930 N N . GLN A 1 390 ? 17.977 -12.668 -9.344 1.00 65.25 390 GLN A N 1
ATOM 2931 C CA . GLN A 1 390 ? 18.509 -11.352 -8.968 1.00 65.25 390 GLN A CA 1
ATOM 2932 C C . GLN A 1 390 ? 17.464 -10.527 -8.207 1.00 65.25 390 GLN A C 1
ATOM 2934 O O . GLN A 1 390 ? 17.796 -9.782 -7.297 1.00 65.25 390 GLN A O 1
ATOM 2939 N N . PHE A 1 391 ? 16.182 -10.701 -8.537 1.00 64.69 391 PHE A N 1
ATOM 2940 C CA . PHE A 1 391 ? 15.070 -10.018 -7.877 1.00 64.69 391 PHE A CA 1
ATOM 2941 C C . PHE A 1 391 ? 14.435 -10.825 -6.735 1.00 64.69 391 PHE A C 1
ATOM 2943 O O . PHE A 1 391 ? 13.367 -10.468 -6.233 1.00 64.69 391 PHE A O 1
ATOM 2950 N N . ALA A 1 392 ? 15.066 -11.919 -6.298 1.00 64.25 392 ALA A N 1
ATOM 2951 C CA . ALA A 1 392 ? 14.645 -12.597 -5.080 1.00 64.25 392 ALA A CA 1
ATOM 2952 C C . ALA A 1 392 ? 14.839 -11.663 -3.872 1.00 64.25 392 ALA A C 1
ATOM 2954 O O . ALA A 1 392 ? 15.826 -10.937 -3.789 1.00 64.25 392 ALA A O 1
ATOM 2955 N N . ARG A 1 393 ? 13.918 -11.710 -2.899 1.00 52.19 393 ARG A N 1
ATOM 2956 C CA . ARG A 1 393 ? 13.889 -10.812 -1.722 1.00 52.19 393 ARG A CA 1
ATOM 2957 C C . ARG A 1 393 ? 15.234 -10.707 -0.982 1.00 52.19 393 ARG A C 1
ATOM 2959 O O . ARG A 1 393 ? 15.535 -9.653 -0.452 1.00 52.19 393 ARG A O 1
ATOM 2966 N N . ALA A 1 394 ? 16.040 -11.773 -0.973 1.00 53.78 394 ALA A N 1
ATOM 2967 C CA . ALA A 1 394 ? 17.361 -11.801 -0.335 1.00 53.78 394 ALA A CA 1
ATOM 2968 C C . ALA A 1 394 ? 18.448 -10.995 -1.074 1.00 53.78 394 ALA A C 1
ATOM 2970 O O . ALA A 1 394 ? 19.452 -10.662 -0.465 1.00 53.78 394 ALA A O 1
ATOM 2971 N N . GLN A 1 395 ? 18.264 -10.722 -2.367 1.00 54.16 395 GLN A N 1
ATOM 2972 C CA . GLN A 1 395 ? 19.174 -9.920 -3.190 1.00 54.16 395 GLN A CA 1
ATOM 2973 C C . GLN A 1 395 ? 18.687 -8.466 -3.281 1.00 54.16 395 GLN A C 1
ATOM 2975 O O . GLN A 1 395 ? 19.482 -7.544 -3.180 1.00 54.16 395 GLN A O 1
ATOM 2980 N N . VAL A 1 396 ? 17.369 -8.251 -3.406 1.00 55.31 396 VAL A N 1
ATOM 2981 C CA . VAL A 1 396 ? 16.761 -6.903 -3.490 1.00 55.31 396 VAL A CA 1
ATOM 2982 C C . VAL A 1 396 ? 16.810 -6.153 -2.157 1.00 55.31 396 VAL A C 1
ATOM 2984 O O . VAL A 1 396 ? 16.822 -4.934 -2.151 1.00 55.31 396 VAL A O 1
ATOM 2987 N N . ALA A 1 397 ? 16.836 -6.867 -1.030 1.00 55.62 397 ALA A N 1
ATOM 2988 C CA . ALA A 1 397 ? 16.937 -6.275 0.302 1.00 55.62 397 ALA A CA 1
ATOM 2989 C C . ALA A 1 397 ? 18.379 -6.276 0.837 1.00 55.62 397 ALA A C 1
ATOM 2991 O O . ALA A 1 397 ? 18.573 -6.429 2.046 1.00 55.62 397 ALA A O 1
ATOM 2992 N N . ASP A 1 398 ? 19.390 -6.140 -0.030 1.00 69.62 398 ASP A N 1
ATOM 2993 C CA . ASP A 1 398 ? 20.763 -5.869 0.416 1.00 69.62 398 ASP A CA 1
ATOM 2994 C C . ASP A 1 398 ? 20.865 -4.418 0.915 1.00 69.62 398 ASP A C 1
ATOM 2996 O O . ASP A 1 398 ? 21.442 -3.529 0.289 1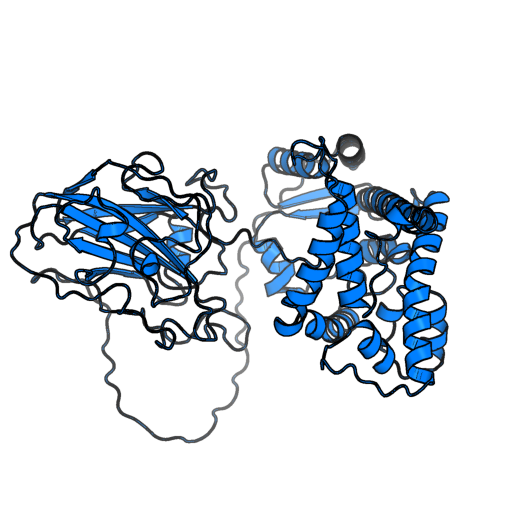.00 69.62 398 ASP A O 1
ATOM 3000 N N . LEU A 1 399 ? 20.249 -4.186 2.077 1.00 75.38 399 LEU A N 1
ATOM 3001 C CA . LEU A 1 399 ? 20.243 -2.899 2.761 1.00 75.38 399 LEU A CA 1
ATOM 3002 C C . LEU A 1 399 ? 21.664 -2.454 3.119 1.00 75.38 399 LEU A C 1
ATOM 3004 O O . LEU A 1 399 ? 21.894 -1.265 3.300 1.00 75.38 399 LEU A O 1
ATOM 3008 N N . GLU A 1 400 ? 22.622 -3.380 3.227 1.00 80.12 400 GLU A N 1
ATOM 3009 C CA . GLU A 1 400 ? 24.022 -3.047 3.495 1.00 80.12 400 GLU A CA 1
ATOM 3010 C C . GLU A 1 400 ? 24.670 -2.382 2.274 1.00 80.12 400 GLU A C 1
ATOM 3012 O O . GLU A 1 400 ? 25.352 -1.364 2.431 1.00 80.12 400 GLU A O 1
ATOM 3017 N N . LEU A 1 401 ? 24.432 -2.917 1.071 1.00 82.19 401 LEU A N 1
ATOM 3018 C CA . LEU A 1 401 ? 24.866 -2.320 -0.195 1.00 82.19 401 LEU A CA 1
ATOM 3019 C C . LEU A 1 401 ? 24.205 -0.953 -0.413 1.00 82.19 401 LEU A C 1
ATOM 3021 O O . LEU A 1 401 ? 24.892 0.025 -0.722 1.00 82.19 401 LEU A O 1
ATOM 3025 N N . GLU A 1 402 ? 22.890 -0.858 -0.206 1.00 83.31 402 GLU A N 1
ATOM 3026 C CA . GLU A 1 402 ? 22.157 0.406 -0.358 1.00 83.31 402 GLU A CA 1
ATOM 3027 C C . GLU A 1 402 ? 22.638 1.470 0.639 1.00 83.31 402 GLU A C 1
ATOM 3029 O O . GLU A 1 402 ? 22.921 2.603 0.245 1.00 83.31 402 GLU A O 1
ATOM 3034 N N . GLU A 1 403 ? 22.802 1.109 1.915 1.00 87.81 403 GLU A N 1
ATOM 3035 C CA . GLU A 1 403 ? 23.303 1.996 2.971 1.00 87.81 403 GLU A CA 1
ATOM 3036 C C . GLU A 1 403 ? 24.732 2.480 2.676 1.00 87.81 403 GLU A C 1
ATOM 3038 O O . GLU A 1 403 ? 25.068 3.640 2.945 1.00 87.81 403 GLU A O 1
ATOM 3043 N N . ALA A 1 404 ? 25.589 1.623 2.109 1.00 88.38 404 ALA A N 1
ATOM 3044 C CA . ALA A 1 404 ? 26.944 2.001 1.718 1.00 88.38 404 ALA A CA 1
ATOM 3045 C C . ALA A 1 404 ? 26.932 3.091 0.634 1.00 88.38 404 ALA A C 1
ATOM 3047 O O . ALA A 1 404 ? 27.565 4.138 0.805 1.00 88.38 404 ALA A O 1
ATOM 3048 N N . HIS A 1 405 ? 26.160 2.899 -0.440 1.00 87.94 405 HIS A N 1
ATOM 3049 C CA . HIS A 1 405 ? 26.023 3.901 -1.506 1.00 87.94 405 HIS A CA 1
ATOM 3050 C C . HIS A 1 405 ? 25.293 5.160 -1.043 1.00 87.94 405 HIS A C 1
ATOM 3052 O O . HIS A 1 405 ? 25.640 6.271 -1.458 1.00 87.94 405 HIS A O 1
ATOM 3058 N N . PHE A 1 406 ? 24.328 5.024 -0.132 1.00 90.81 406 PHE A N 1
ATOM 3059 C CA . PHE A 1 406 ? 23.618 6.158 0.448 1.00 90.81 406 PHE A CA 1
ATOM 3060 C C . PHE A 1 406 ? 24.574 7.039 1.254 1.00 90.81 406 PHE A C 1
ATOM 3062 O O . PHE A 1 406 ? 24.602 8.256 1.065 1.00 90.81 406 PHE A O 1
ATOM 3069 N N . LYS A 1 407 ? 25.441 6.441 2.081 1.00 90.12 407 LYS A N 1
ATOM 3070 C CA . LYS A 1 407 ? 26.491 7.171 2.809 1.00 90.12 407 LYS A CA 1
ATOM 3071 C C . LYS A 1 407 ? 27.434 7.923 1.871 1.00 90.12 407 LYS A C 1
ATOM 3073 O O . LYS A 1 407 ? 27.774 9.068 2.167 1.00 90.12 407 LYS A O 1
ATOM 3078 N N . LEU A 1 408 ? 27.822 7.334 0.738 1.00 87.69 408 LEU A N 1
ATOM 3079 C CA . LEU A 1 408 ? 28.656 8.006 -0.270 1.00 87.69 408 LEU A CA 1
ATOM 3080 C C . LEU A 1 408 ? 27.942 9.206 -0.912 1.00 87.69 408 LEU A C 1
ATOM 3082 O O . LEU A 1 408 ? 28.538 10.272 -1.082 1.00 87.69 408 LEU A O 1
ATOM 3086 N N . MET A 1 409 ? 26.649 9.077 -1.217 1.00 89.88 409 MET A N 1
ATOM 3087 C CA . MET A 1 409 ? 25.837 10.207 -1.677 1.00 89.88 409 MET A CA 1
ATOM 3088 C C . MET A 1 409 ? 25.757 11.307 -0.609 1.00 89.88 409 MET A C 1
ATOM 3090 O O . MET A 1 409 ? 25.967 12.479 -0.919 1.00 89.88 409 MET A O 1
ATOM 3094 N N . MET A 1 410 ? 25.501 10.945 0.651 1.00 88.44 410 MET A N 1
ATOM 3095 C CA . MET A 1 410 ? 25.407 11.900 1.760 1.00 88.44 410 MET A CA 1
ATOM 3096 C C . MET A 1 410 ? 26.722 12.653 1.994 1.00 88.44 410 MET A C 1
ATOM 3098 O O . MET A 1 410 ? 26.692 13.847 2.274 1.00 88.44 410 MET A O 1
ATOM 3102 N N . GLN A 1 411 ? 27.880 12.017 1.799 1.00 85.88 411 GLN A N 1
ATOM 3103 C CA . GLN A 1 411 ? 29.188 12.691 1.865 1.00 85.88 411 GLN A CA 1
ATOM 3104 C C . GLN A 1 411 ? 29.362 13.783 0.797 1.00 85.88 411 GLN A C 1
ATOM 3106 O O . GLN A 1 411 ? 30.160 14.705 0.973 1.00 85.88 411 GLN A O 1
ATOM 3111 N N . SER A 1 412 ? 28.606 13.707 -0.300 1.00 80.12 412 SER A N 1
ATOM 3112 C CA . SER A 1 412 ? 28.616 14.721 -1.361 1.00 80.12 412 SER A CA 1
ATOM 3113 C C . SER A 1 412 ? 27.818 15.978 -0.983 1.00 80.12 412 SER A C 1
ATOM 3115 O O . SER A 1 412 ? 27.999 17.034 -1.595 1.00 80.12 412 SER A O 1
ATOM 3117 N N . LEU A 1 413 ? 26.968 15.900 0.049 1.00 86.31 413 LEU A N 1
ATOM 3118 C CA . LEU A 1 413 ? 26.212 17.024 0.602 1.00 86.31 413 LEU A CA 1
ATOM 3119 C C . LEU A 1 413 ? 27.078 17.817 1.589 1.00 86.31 413 LEU A C 1
ATOM 3121 O O . LEU A 1 413 ? 27.071 17.586 2.797 1.00 86.31 413 LEU A O 1
ATOM 3125 N N . ARG A 1 414 ? 27.843 18.779 1.068 1.00 81.94 414 ARG A N 1
ATOM 3126 C CA . ARG A 1 414 ? 28.685 19.651 1.898 1.00 81.94 414 ARG A CA 1
ATOM 3127 C C . ARG A 1 414 ? 27.826 20.630 2.696 1.00 81.94 414 ARG A C 1
ATOM 3129 O O . ARG A 1 414 ? 27.074 21.411 2.114 1.00 81.94 414 ARG A O 1
ATOM 3136 N N . THR A 1 415 ? 27.978 20.612 4.016 1.00 85.88 415 THR A N 1
ATOM 3137 C CA . THR A 1 415 ? 27.372 21.593 4.918 1.00 85.88 415 THR A CA 1
ATOM 3138 C C . THR A 1 415 ? 28.253 22.830 5.038 1.00 85.88 415 THR A C 1
ATOM 3140 O O . THR A 1 415 ? 29.483 22.742 5.008 1.00 85.88 415 THR A O 1
ATOM 3143 N N . ASP A 1 416 ? 27.629 23.988 5.200 1.00 84.31 416 ASP A N 1
ATOM 3144 C CA . ASP A 1 416 ? 28.310 25.216 5.580 1.00 84.31 416 ASP A CA 1
ATOM 3145 C C . ASP A 1 416 ? 28.621 25.248 7.090 1.00 84.31 416 ASP A C 1
ATOM 3147 O O . ASP A 1 416 ? 28.366 24.298 7.837 1.00 84.31 416 ASP A O 1
ATOM 3151 N N . SER A 1 417 ? 29.185 26.363 7.559 1.00 85.94 417 SER A N 1
ATOM 3152 C CA . SER A 1 417 ? 29.536 26.571 8.969 1.00 85.94 417 SER A CA 1
ATOM 3153 C C . SER A 1 417 ? 28.339 26.572 9.929 1.00 85.94 417 SER A C 1
ATOM 3155 O O . SER A 1 417 ? 28.543 26.506 11.137 1.00 85.94 417 SER A O 1
ATOM 3157 N N . SER A 1 418 ? 27.107 26.678 9.422 1.00 87.50 418 SER A N 1
ATOM 3158 C CA . SER A 1 418 ? 25.873 26.596 10.211 1.00 87.50 418 SER A CA 1
ATOM 3159 C C . SER A 1 418 ? 25.338 25.165 10.345 1.00 87.50 418 SER A C 1
ATOM 3161 O O . SER A 1 418 ? 24.370 24.940 11.068 1.00 87.50 418 SER A O 1
ATOM 3163 N N . GLY A 1 419 ? 25.971 24.196 9.672 1.00 85.25 419 GLY A N 1
ATOM 3164 C CA . GLY A 1 419 ? 25.537 22.800 9.644 1.00 85.25 419 GLY A CA 1
ATOM 3165 C C . GLY A 1 419 ? 24.442 22.510 8.613 1.00 85.25 419 GLY A C 1
ATOM 3166 O O . GLY A 1 419 ? 23.967 21.379 8.551 1.00 85.25 419 GLY A O 1
ATOM 3167 N N . TRP A 1 420 ? 24.064 23.489 7.785 1.00 87.69 420 TRP A N 1
ATOM 3168 C CA . TRP A 1 420 ? 23.088 23.324 6.707 1.00 87.69 420 TRP A CA 1
ATOM 3169 C C . TRP A 1 420 ? 23.773 23.215 5.349 1.00 87.69 420 TRP A C 1
ATOM 3171 O O . TRP A 1 420 ? 24.842 23.774 5.119 1.00 87.69 420 TRP A O 1
ATOM 3181 N N . THR A 1 421 ? 23.162 22.492 4.415 1.00 87.25 421 THR A N 1
ATOM 3182 C CA . THR A 1 421 ? 23.589 22.534 3.015 1.00 87.25 421 THR A CA 1
ATOM 3183 C C . THR A 1 421 ? 23.064 23.809 2.348 1.00 87.25 421 THR A C 1
ATOM 3185 O O . THR A 1 421 ? 21.961 24.254 2.676 1.00 87.25 421 THR A O 1
ATOM 3188 N N . PRO A 1 422 ? 23.762 24.364 1.343 1.00 85.25 422 PRO A N 1
ATOM 3189 C CA . PRO A 1 422 ? 23.132 25.314 0.430 1.00 85.25 422 PRO A CA 1
ATOM 3190 C C . PRO A 1 422 ? 21.971 24.648 -0.334 1.00 85.25 422 PRO A C 1
ATOM 3192 O O . PRO A 1 422 ? 21.773 23.432 -0.268 1.00 85.25 422 PRO A O 1
ATOM 3195 N N . VAL A 1 423 ? 21.202 25.434 -1.095 1.00 87.06 423 VAL A N 1
ATOM 3196 C CA . VAL A 1 423 ? 20.211 24.876 -2.030 1.00 87.06 423 VAL A CA 1
ATOM 3197 C C . VAL A 1 423 ? 20.948 24.033 -3.075 1.00 87.06 423 VAL A C 1
ATOM 3199 O O . VAL A 1 423 ? 21.780 24.552 -3.818 1.00 87.06 423 VAL A O 1
ATOM 3202 N N . ILE A 1 424 ? 20.643 22.737 -3.121 1.00 83.81 424 ILE A N 1
ATOM 3203 C CA . ILE A 1 424 ? 21.292 21.755 -3.997 1.00 83.81 424 ILE A CA 1
ATOM 3204 C C . ILE A 1 424 ? 20.237 21.110 -4.899 1.00 83.81 424 ILE A C 1
ATOM 3206 O O . ILE A 1 424 ? 19.149 20.751 -4.448 1.00 83.81 424 ILE A O 1
ATOM 3210 N N . ASP A 1 425 ? 20.571 20.931 -6.178 1.00 80.00 425 ASP A N 1
ATOM 3211 C CA . ASP A 1 425 ? 19.799 20.058 -7.061 1.00 80.00 425 ASP A CA 1
ATOM 3212 C C . ASP A 1 425 ? 20.098 18.595 -6.705 1.00 80.00 425 ASP A C 1
ATOM 3214 O O . ASP A 1 425 ? 21.212 18.110 -6.901 1.00 80.00 425 ASP A O 1
ATOM 3218 N N . MET A 1 426 ? 19.101 17.893 -6.168 1.00 84.44 426 MET A N 1
ATOM 3219 C CA . MET A 1 426 ? 19.227 16.491 -5.760 1.00 84.44 426 MET A CA 1
ATOM 3220 C C . MET A 1 426 ? 19.199 15.516 -6.941 1.00 84.44 426 MET A C 1
ATOM 3222 O O . MET A 1 426 ? 19.623 14.368 -6.801 1.00 84.44 426 MET A O 1
ATOM 3226 N N . LYS A 1 427 ? 18.725 15.939 -8.121 1.00 78.25 427 LYS A N 1
ATOM 3227 C CA . LYS A 1 427 ? 18.563 15.047 -9.278 1.00 78.25 427 LYS A CA 1
ATOM 3228 C C . LYS A 1 427 ? 19.879 14.353 -9.683 1.00 78.25 427 LYS A C 1
ATOM 3230 O O . LYS A 1 427 ? 19.849 13.135 -9.867 1.00 78.25 427 LYS A O 1
ATOM 3235 N N . PRO A 1 428 ? 21.030 15.045 -9.804 1.00 75.50 428 PRO A N 1
ATOM 3236 C CA . PRO A 1 428 ? 22.292 14.403 -10.172 1.00 75.50 428 PRO A CA 1
ATOM 3237 C C . PRO A 1 428 ? 22.816 13.452 -9.089 1.00 75.50 428 PRO A C 1
ATOM 3239 O O . PRO A 1 428 ? 23.472 12.468 -9.413 1.00 75.50 428 PRO A O 1
ATOM 3242 N N . LEU A 1 429 ? 22.529 13.732 -7.814 1.00 81.50 429 LEU A N 1
ATOM 3243 C CA . LEU A 1 429 ? 22.930 12.892 -6.682 1.00 81.50 429 LEU A CA 1
ATOM 3244 C C . LEU A 1 429 ? 22.147 11.579 -6.672 1.00 81.50 429 LEU A C 1
ATOM 3246 O O . LEU A 1 429 ? 22.756 10.516 -6.600 1.00 81.50 429 LEU A O 1
ATOM 3250 N N . PHE A 1 430 ? 20.823 11.636 -6.834 1.00 82.62 430 PHE A N 1
ATOM 3251 C CA . PHE A 1 430 ? 19.993 10.433 -6.923 1.00 82.62 430 PHE A CA 1
ATOM 3252 C C . PHE A 1 430 ? 20.300 9.600 -8.161 1.00 82.62 430 PHE A C 1
ATOM 3254 O O . PHE A 1 430 ? 20.280 8.374 -8.091 1.00 82.62 430 PHE A O 1
ATOM 3261 N N . PHE A 1 431 ? 20.626 10.241 -9.284 1.00 75.25 431 PHE A N 1
ATOM 3262 C CA . PHE A 1 431 ? 21.047 9.518 -10.478 1.00 75.25 431 PHE A CA 1
ATOM 3263 C C . PHE A 1 431 ? 22.338 8.729 -10.229 1.00 75.25 431 PHE A C 1
ATOM 3265 O O . PHE A 1 431 ? 22.390 7.536 -10.514 1.00 75.25 431 PHE A O 1
ATOM 3272 N N . ARG A 1 432 ? 23.363 9.379 -9.664 1.00 77.88 432 ARG A N 1
ATOM 3273 C CA . ARG A 1 432 ? 24.642 8.733 -9.335 1.00 77.88 432 ARG A CA 1
ATOM 3274 C C . ARG A 1 432 ? 24.474 7.604 -8.320 1.00 77.88 432 ARG A C 1
ATOM 3276 O O . ARG A 1 432 ? 25.010 6.522 -8.501 1.00 77.88 432 ARG A O 1
ATOM 3283 N N . PHE A 1 433 ? 23.647 7.820 -7.301 1.00 83.50 433 PHE A N 1
ATOM 3284 C CA . PHE A 1 433 ? 23.271 6.764 -6.366 1.00 83.50 433 PHE A CA 1
ATOM 3285 C C . PHE A 1 433 ? 22.609 5.584 -7.093 1.00 83.50 433 PHE A C 1
ATOM 3287 O O . PHE A 1 433 ? 22.992 4.440 -6.891 1.00 83.50 433 PHE A O 1
ATOM 3294 N N . THR A 1 434 ? 21.669 5.863 -8.001 1.00 80.94 434 THR A N 1
ATOM 3295 C CA . THR A 1 434 ? 20.977 4.824 -8.774 1.00 80.94 434 THR A CA 1
ATOM 3296 C C . THR A 1 434 ? 21.946 4.036 -9.647 1.00 80.94 434 THR A C 1
ATOM 3298 O O . THR A 1 434 ? 21.846 2.814 -9.687 1.00 80.94 434 THR A O 1
ATOM 3301 N N . ILE A 1 435 ? 22.876 4.700 -10.344 1.00 76.56 435 ILE A N 1
ATOM 3302 C CA . ILE A 1 435 ? 23.811 4.000 -11.230 1.00 76.56 435 ILE A CA 1
ATOM 3303 C C . ILE A 1 435 ? 24.835 3.190 -10.432 1.00 76.56 435 ILE A C 1
ATOM 3305 O O . ILE A 1 435 ? 25.085 2.052 -10.805 1.00 76.56 435 ILE A O 1
ATOM 3309 N N . ASP A 1 436 ? 25.338 3.710 -9.308 1.00 79.19 436 ASP A N 1
ATOM 3310 C CA . ASP A 1 436 ? 26.294 3.006 -8.445 1.00 79.19 436 ASP A CA 1
ATOM 3311 C C . ASP A 1 436 ? 25.679 1.744 -7.834 1.00 79.19 436 ASP A C 1
ATOM 3313 O O . ASP A 1 436 ? 26.285 0.671 -7.909 1.00 79.19 436 ASP A O 1
ATOM 3317 N N . THR A 1 437 ? 24.457 1.861 -7.307 1.00 82.06 437 THR A N 1
ATOM 3318 C CA . THR A 1 437 ? 23.692 0.735 -6.764 1.00 82.06 437 THR A CA 1
ATOM 3319 C C . THR A 1 437 ? 23.321 -0.255 -7.867 1.00 82.06 437 THR A C 1
ATOM 3321 O O . THR A 1 437 ? 23.506 -1.456 -7.696 1.00 82.06 437 THR A O 1
ATOM 3324 N N . ALA A 1 438 ? 22.842 0.213 -9.026 1.00 77.31 438 ALA A N 1
ATOM 3325 C CA . ALA A 1 438 ? 22.413 -0.668 -10.112 1.00 77.31 438 ALA A CA 1
ATOM 3326 C C . ALA A 1 438 ? 23.577 -1.435 -10.750 1.00 77.31 438 ALA A C 1
ATOM 3328 O O . ALA A 1 438 ? 23.418 -2.617 -11.050 1.00 77.31 438 ALA A O 1
ATOM 3329 N N . THR A 1 439 ? 24.739 -0.807 -10.960 1.00 74.44 439 THR A N 1
ATOM 3330 C CA . THR A 1 439 ? 25.901 -1.507 -11.524 1.00 74.44 439 THR A CA 1
ATOM 3331 C C . THR A 1 439 ? 26.473 -2.507 -10.529 1.00 74.44 439 THR A C 1
ATOM 3333 O O . THR A 1 439 ? 26.798 -3.623 -10.925 1.00 74.44 439 THR A O 1
ATOM 3336 N N . GLU A 1 440 ? 26.529 -2.176 -9.234 1.00 77.56 440 GLU A N 1
ATOM 3337 C CA . GLU A 1 440 ? 26.996 -3.141 -8.232 1.00 77.56 440 GLU A CA 1
ATOM 3338 C C . GLU A 1 440 ? 26.027 -4.313 -8.084 1.00 77.56 440 GLU A C 1
ATOM 3340 O O . GLU A 1 440 ? 26.447 -5.466 -8.061 1.00 77.56 440 GLU A O 1
ATOM 3345 N N . PHE A 1 441 ? 24.728 -4.033 -8.099 1.00 76.19 441 PHE A N 1
ATOM 3346 C CA . PHE A 1 441 ? 23.689 -5.049 -8.036 1.00 76.19 441 PHE A CA 1
ATOM 3347 C C . PHE A 1 441 ? 23.680 -5.971 -9.266 1.00 76.19 441 PHE A C 1
ATOM 3349 O O . PHE A 1 441 ? 23.639 -7.190 -9.125 1.00 76.19 441 PHE A O 1
ATOM 3356 N N . LEU A 1 442 ? 23.726 -5.420 -10.484 1.00 71.19 442 LEU A N 1
ATOM 3357 C CA . LEU A 1 442 ? 23.598 -6.203 -11.723 1.00 71.19 442 LEU A CA 1
ATOM 3358 C C . LEU A 1 442 ? 24.916 -6.835 -12.183 1.00 71.19 442 LEU A C 1
ATOM 3360 O O . LEU A 1 442 ? 24.911 -7.942 -12.728 1.00 71.19 442 LEU A O 1
ATOM 3364 N N . PHE A 1 443 ? 26.032 -6.129 -12.001 1.00 70.69 443 PHE A N 1
ATOM 3365 C CA . PHE A 1 443 ? 27.341 -6.499 -12.548 1.00 70.69 443 PHE A CA 1
ATOM 3366 C C . PHE A 1 443 ? 28.349 -6.907 -11.469 1.00 70.69 443 PHE A C 1
ATOM 3368 O O . PHE A 1 443 ? 29.428 -7.400 -11.794 1.00 70.69 443 PHE A O 1
ATOM 3375 N N . GLY A 1 444 ? 28.011 -6.740 -10.187 1.00 73.38 444 GLY A N 1
ATOM 3376 C CA . GLY A 1 444 ? 28.894 -7.049 -9.062 1.00 73.38 444 GLY A CA 1
ATOM 3377 C C . GLY A 1 444 ? 29.976 -5.995 -8.816 1.00 73.38 444 GLY A C 1
ATOM 3378 O O . GLY A 1 444 ? 30.839 -6.206 -7.965 1.00 73.38 444 GLY A O 1
ATOM 3379 N N . THR A 1 445 ? 29.973 -4.886 -9.563 1.00 76.62 445 THR A N 1
ATOM 3380 C CA . THR A 1 445 ? 30.930 -3.781 -9.421 1.00 76.62 445 THR A CA 1
ATOM 3381 C C . THR A 1 445 ? 30.244 -2.426 -9.586 1.00 76.62 445 THR A C 1
ATOM 3383 O O . THR A 1 445 ? 29.481 -2.198 -10.523 1.00 76.62 445 THR A O 1
ATOM 3386 N N . SER A 1 446 ? 30.520 -1.500 -8.667 1.00 80.38 446 SER A N 1
ATOM 3387 C CA . SER A 1 446 ? 30.059 -0.116 -8.782 1.00 80.38 446 SER A CA 1
ATOM 3388 C C . SER A 1 446 ? 30.959 0.694 -9.714 1.00 80.38 446 SER A C 1
ATOM 3390 O O . SER A 1 446 ? 32.172 0.485 -9.765 1.00 80.38 446 SER A O 1
ATOM 3392 N N . VAL A 1 447 ? 30.385 1.679 -10.407 1.00 77.06 447 VAL A N 1
ATOM 3393 C CA . VAL A 1 447 ? 31.172 2.708 -11.107 1.00 77.06 447 VAL A CA 1
ATOM 3394 C C . VAL A 1 447 ? 31.686 3.805 -10.183 1.00 77.06 447 VAL A C 1
ATOM 3396 O O . VAL A 1 447 ? 32.509 4.613 -10.612 1.00 77.06 447 VAL A O 1
ATOM 3399 N N . HIS A 1 448 ? 31.240 3.831 -8.924 1.00 78.25 448 HIS A N 1
ATOM 3400 C CA . HIS A 1 448 ? 31.646 4.811 -7.917 1.00 78.25 448 HIS A CA 1
ATOM 3401 C C . HIS A 1 448 ? 31.493 6.266 -8.404 1.00 78.25 448 HIS A C 1
ATOM 3403 O O . HIS A 1 448 ? 32.335 7.135 -8.154 1.00 78.25 448 HIS A O 1
ATOM 3409 N N . SER A 1 449 ? 30.406 6.536 -9.123 1.00 77.06 449 SER A N 1
ATOM 3410 C CA . SER A 1 449 ? 30.089 7.828 -9.725 1.00 77.06 449 SER A CA 1
ATOM 3411 C C . SER A 1 449 ? 29.953 8.951 -8.700 1.00 77.06 449 SER A C 1
ATOM 3413 O O . SER A 1 449 ? 30.226 10.108 -9.032 1.00 77.06 449 SER A O 1
ATOM 3415 N N . GLN A 1 450 ? 29.596 8.638 -7.450 1.00 77.81 450 GLN A N 1
ATOM 3416 C CA . GLN A 1 450 ? 29.560 9.632 -6.375 1.00 77.81 450 GLN A CA 1
ATOM 3417 C C . GLN A 1 450 ? 30.956 10.145 -5.994 1.00 77.81 450 GLN A C 1
ATOM 3419 O O . GLN A 1 450 ? 31.147 11.350 -5.830 1.00 77.81 450 GLN A O 1
ATOM 3424 N N . THR A 1 451 ? 31.961 9.268 -5.896 1.00 71.81 451 THR A N 1
ATOM 3425 C CA . THR A 1 451 ? 33.295 9.630 -5.380 1.00 71.81 451 THR A CA 1
ATOM 3426 C C . THR A 1 451 ? 34.233 10.182 -6.453 1.00 71.81 451 THR A C 1
ATOM 3428 O O . THR A 1 451 ? 35.072 11.031 -6.143 1.00 71.81 451 THR A O 1
ATOM 3431 N N . GLN A 1 452 ? 34.064 9.797 -7.723 1.00 63.84 452 GLN A N 1
ATOM 3432 C CA . GLN A 1 452 ? 34.887 10.291 -8.842 1.00 63.84 452 GLN A CA 1
ATOM 3433 C C . GLN A 1 452 ? 34.766 11.808 -9.096 1.00 63.84 452 GLN A C 1
ATOM 3435 O O . GLN A 1 452 ? 35.651 12.417 -9.699 1.00 63.84 452 GLN A O 1
ATOM 3440 N N . THR A 1 453 ? 33.713 12.450 -8.584 1.00 54.62 453 THR A N 1
ATOM 3441 C CA . THR A 1 453 ? 33.563 13.916 -8.601 1.00 54.62 453 THR A CA 1
ATOM 3442 C C . THR A 1 453 ? 34.577 14.632 -7.701 1.00 54.62 453 THR A C 1
ATOM 3444 O O . THR A 1 453 ? 34.912 15.790 -7.946 1.00 54.62 453 THR A O 1
ATOM 3447 N N . SER A 1 454 ? 35.106 13.946 -6.682 1.00 50.75 454 SER A N 1
ATOM 3448 C CA . SER A 1 454 ? 36.062 14.514 -5.722 1.00 50.75 454 SER A CA 1
ATOM 3449 C C . SER A 1 454 ? 37.504 14.517 -6.241 1.00 50.75 454 SER A C 1
ATOM 3451 O O . SER A 1 454 ? 38.319 15.307 -5.771 1.00 50.75 454 SER A O 1
ATOM 3453 N N . SER A 1 455 ? 37.820 13.655 -7.212 1.00 49.19 455 SER A N 1
ATOM 3454 C CA . SER A 1 455 ? 39.159 13.470 -7.791 1.00 49.19 455 SER A CA 1
ATOM 3455 C C . SER A 1 455 ? 39.358 14.162 -9.147 1.00 49.19 455 SER A C 1
ATOM 3457 O O . SER A 1 455 ? 40.481 14.208 -9.643 1.00 49.19 455 SER A O 1
ATOM 3459 N N . GLY A 1 456 ? 38.306 14.738 -9.743 1.00 48.25 456 GLY A N 1
ATOM 3460 C CA . GLY A 1 456 ? 38.389 15.625 -10.914 1.00 48.25 456 GLY A CA 1
ATOM 3461 C C . GLY A 1 456 ? 38.760 14.969 -12.253 1.00 48.25 456 GLY A C 1
ATOM 3462 O O . GLY A 1 456 ? 38.774 15.660 -13.267 1.00 48.25 456 GLY A O 1
ATOM 3463 N N . THR A 1 457 ? 39.036 13.663 -12.289 1.00 44.31 457 THR A N 1
ATOM 3464 C CA . THR A 1 457 ? 39.539 12.952 -13.481 1.00 44.31 457 THR A CA 1
ATOM 3465 C C . THR A 1 457 ? 38.568 11.927 -14.084 1.00 44.31 457 THR A C 1
ATOM 3467 O O . THR A 1 457 ? 38.805 11.497 -15.206 1.00 44.31 457 THR A O 1
ATOM 3470 N N . GLY A 1 458 ? 37.474 11.559 -13.395 1.00 46.94 458 GLY A N 1
ATOM 3471 C CA . GLY A 1 458 ? 36.481 10.565 -13.866 1.00 46.94 458 GLY A CA 1
ATOM 3472 C C . GLY A 1 458 ? 35.065 11.102 -14.144 1.00 46.94 458 GLY A C 1
ATOM 3473 O O . GLY A 1 458 ? 34.220 10.399 -14.691 1.00 46.94 458 GLY A O 1
ATOM 3474 N N . ASP A 1 459 ? 34.789 12.367 -13.803 1.00 52.19 459 ASP A N 1
ATOM 3475 C CA . ASP A 1 459 ? 33.449 12.976 -13.904 1.00 52.19 459 ASP A CA 1
ATOM 3476 C C . ASP A 1 459 ? 33.010 13.229 -15.365 1.00 52.19 459 ASP A C 1
ATOM 3478 O O . ASP A 1 459 ? 31.818 13.350 -15.632 1.00 52.19 459 ASP A O 1
ATOM 3482 N N . SER A 1 460 ? 33.939 13.280 -16.332 1.00 58.16 460 SER A N 1
ATOM 3483 C CA . SER A 1 460 ? 33.611 13.484 -17.754 1.00 58.16 460 SER A CA 1
ATOM 3484 C C . SER A 1 460 ? 32.932 12.272 -18.381 1.00 58.16 460 SER A C 1
ATOM 3486 O O . SER A 1 460 ? 31.914 12.426 -19.050 1.00 58.16 460 SER A O 1
ATOM 3488 N N . ASP A 1 461 ? 33.465 11.074 -18.142 1.00 61.84 461 ASP A N 1
ATOM 3489 C CA . ASP A 1 461 ? 33.045 9.861 -18.847 1.00 61.84 461 ASP A CA 1
ATOM 3490 C C . ASP A 1 461 ? 31.652 9.419 -18.399 1.00 61.84 461 ASP A C 1
ATOM 3492 O O . ASP A 1 461 ? 30.800 9.094 -19.222 1.00 61.84 461 ASP A O 1
ATOM 3496 N N . LEU A 1 462 ? 31.381 9.471 -17.092 1.00 64.56 462 LEU A N 1
ATOM 3497 C CA . LEU A 1 462 ? 30.072 9.115 -16.550 1.00 64.56 462 LEU A CA 1
ATOM 3498 C C . LEU A 1 46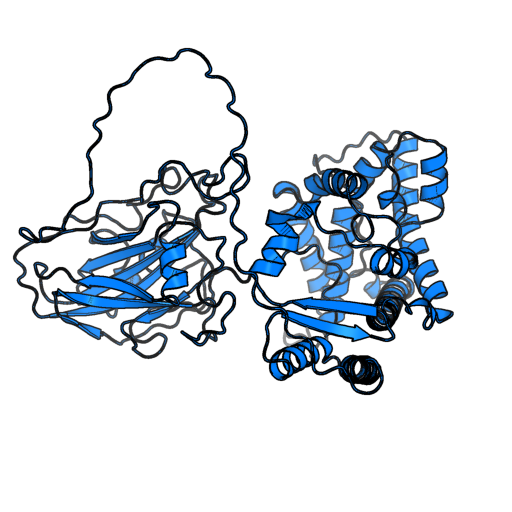2 ? 29.003 10.138 -16.925 1.00 64.56 462 LEU A C 1
ATOM 3500 O O . LEU A 1 462 ? 27.926 9.732 -17.351 1.00 64.56 462 LEU A O 1
ATOM 3504 N N . ARG A 1 463 ? 29.291 11.447 -16.841 1.00 65.38 463 ARG A N 1
ATOM 3505 C CA . ARG A 1 463 ? 28.361 12.488 -17.319 1.00 65.38 463 ARG A CA 1
ATOM 3506 C C . ARG A 1 463 ? 28.044 12.322 -18.799 1.00 65.38 463 ARG A C 1
ATOM 3508 O O . ARG A 1 463 ? 26.882 12.423 -19.175 1.00 65.38 463 ARG A O 1
ATOM 3515 N N . SER A 1 464 ? 29.056 12.010 -19.605 1.00 71.19 464 SER A N 1
ATOM 3516 C CA . SER A 1 464 ? 28.892 11.781 -21.037 1.00 71.19 464 SER A CA 1
ATOM 3517 C C . SER A 1 464 ? 27.950 10.600 -21.318 1.00 71.19 464 SER A C 1
ATOM 3519 O O . SER A 1 464 ? 27.024 10.743 -22.116 1.00 71.19 464 SER A O 1
ATOM 3521 N N . ILE A 1 465 ? 28.050 9.507 -20.548 1.00 72.88 465 ILE A N 1
ATOM 3522 C CA . ILE A 1 465 ? 27.119 8.365 -20.625 1.00 72.88 465 ILE A CA 1
ATOM 3523 C C . ILE A 1 465 ? 25.693 8.743 -20.203 1.00 72.88 465 ILE A C 1
ATOM 3525 O O . ILE A 1 465 ? 24.740 8.333 -20.866 1.00 72.88 465 ILE A O 1
ATOM 3529 N N . VAL A 1 466 ? 25.515 9.513 -19.121 1.00 68.94 466 VAL A N 1
ATOM 3530 C CA . VAL A 1 466 ? 24.176 9.970 -18.692 1.00 68.94 466 VAL A CA 1
ATOM 3531 C C . VAL A 1 466 ? 23.529 10.804 -19.784 1.00 68.94 466 VAL A C 1
ATOM 3533 O O . VAL A 1 466 ? 22.382 10.562 -20.163 1.00 68.94 466 VAL A O 1
ATOM 3536 N N . ASP A 1 467 ? 24.277 11.771 -20.305 1.00 73.00 467 ASP A N 1
ATOM 3537 C CA . ASP A 1 467 ? 23.771 12.674 -21.320 1.00 73.00 467 ASP A CA 1
ATOM 3538 C C . ASP A 1 467 ? 23.484 11.910 -22.624 1.00 73.00 467 ASP A C 1
ATOM 3540 O O . ASP A 1 467 ? 22.470 12.174 -23.272 1.00 73.00 467 ASP A O 1
ATOM 3544 N N . ALA A 1 468 ? 24.318 10.928 -22.989 1.00 77.62 468 ALA A N 1
ATOM 3545 C CA . ALA A 1 468 ? 24.075 10.023 -24.113 1.00 77.62 468 ALA A CA 1
ATOM 3546 C C . ALA A 1 468 ? 22.796 9.200 -23.906 1.00 77.62 468 ALA A C 1
ATOM 3548 O O . ALA A 1 468 ? 21.956 9.121 -24.804 1.00 77.62 468 ALA A O 1
ATOM 3549 N N . PHE A 1 469 ? 22.580 8.651 -22.710 1.00 76.12 469 PHE A N 1
ATOM 3550 C CA . PHE A 1 469 ? 21.377 7.886 -22.383 1.00 76.12 469 PHE A CA 1
ATOM 3551 C C . PHE A 1 469 ? 20.102 8.748 -22.435 1.00 76.12 469 PHE A C 1
ATOM 3553 O O . PHE A 1 469 ? 19.098 8.356 -23.045 1.00 76.12 469 PHE A O 1
ATOM 3560 N N . ASP A 1 470 ? 20.136 9.957 -21.870 1.00 73.94 470 ASP A N 1
ATOM 3561 C CA . ASP A 1 470 ? 19.028 10.920 -21.923 1.00 73.94 470 ASP A CA 1
ATOM 3562 C C . ASP A 1 470 ? 18.710 11.334 -23.374 1.00 73.94 470 ASP A C 1
ATOM 3564 O O . ASP A 1 470 ? 17.539 11.385 -23.775 1.00 73.94 470 ASP A O 1
ATOM 3568 N N . ARG A 1 471 ? 19.734 11.570 -24.206 1.00 82.62 471 ARG A N 1
ATOM 3569 C CA . ARG A 1 471 ? 19.556 11.865 -25.638 1.00 82.62 471 ARG A CA 1
ATOM 3570 C C . ARG A 1 471 ? 18.989 10.669 -26.404 1.00 82.62 471 ARG A C 1
ATOM 3572 O O . ARG A 1 471 ? 18.020 10.835 -27.152 1.00 82.62 471 ARG A O 1
ATOM 3579 N N . CYS A 1 472 ? 19.509 9.462 -26.182 1.00 83.06 472 CYS A N 1
ATOM 3580 C CA . CYS A 1 472 ? 19.007 8.230 -26.791 1.00 83.06 472 CYS A CA 1
ATOM 3581 C C . CYS A 1 472 ? 17.533 7.984 -26.461 1.00 83.06 472 CYS A C 1
ATOM 3583 O O . CYS A 1 472 ? 16.727 7.720 -27.358 1.00 83.06 472 CYS A O 1
ATOM 3585 N N . THR A 1 473 ? 17.147 8.104 -25.191 1.00 80.75 473 THR A N 1
ATOM 3586 C CA . THR A 1 473 ? 15.753 7.898 -24.771 1.00 80.75 473 THR A CA 1
ATOM 3587 C C . THR A 1 473 ? 14.815 8.974 -25.317 1.00 80.75 473 THR A C 1
ATOM 3589 O O . THR A 1 473 ? 13.682 8.660 -25.697 1.00 80.75 473 THR A O 1
ATOM 3592 N N . ALA A 1 474 ? 15.274 10.224 -25.452 1.00 83.25 474 ALA A N 1
ATOM 3593 C CA . ALA A 1 474 ? 14.516 11.274 -26.130 1.00 83.25 474 ALA A CA 1
ATOM 3594 C C . ALA A 1 474 ? 14.261 10.932 -27.610 1.00 83.25 474 ALA A C 1
ATOM 3596 O O . ALA A 1 474 ? 13.127 11.060 -28.088 1.00 83.25 474 ALA A O 1
ATOM 3597 N N . VAL A 1 475 ? 15.279 10.428 -28.317 1.00 87.19 475 VAL A N 1
ATOM 3598 C CA . VAL A 1 475 ? 15.150 9.970 -29.710 1.00 87.19 475 VAL A CA 1
ATOM 3599 C C . VAL A 1 475 ? 14.175 8.797 -29.817 1.00 87.19 475 VAL A C 1
ATOM 3601 O O . VAL A 1 475 ? 13.253 8.849 -30.635 1.00 87.19 475 VAL A O 1
ATOM 3604 N N . LEU A 1 476 ? 14.297 7.781 -28.958 1.00 86.19 476 LEU A N 1
ATOM 3605 C CA . LEU A 1 476 ? 13.363 6.648 -28.904 1.00 86.19 476 LEU A CA 1
ATOM 3606 C C . LEU A 1 476 ? 11.923 7.085 -28.607 1.00 86.19 476 LEU A C 1
ATOM 3608 O O . LEU A 1 476 ? 10.976 6.516 -29.158 1.00 86.19 476 LEU A O 1
ATOM 3612 N N . GLY A 1 477 ? 11.733 8.117 -27.782 1.00 85.62 477 GLY A N 1
ATOM 3613 C CA . GLY A 1 477 ? 10.425 8.712 -27.509 1.00 85.62 477 GLY A CA 1
ATOM 3614 C C . GLY A 1 477 ? 9.793 9.347 -28.750 1.00 85.62 477 GLY A C 1
ATOM 3615 O O . GLY A 1 477 ? 8.610 9.127 -29.021 1.00 85.62 477 GLY A O 1
ATOM 3616 N N . ILE A 1 478 ? 10.571 10.092 -29.544 1.00 85.12 478 ILE A N 1
ATOM 3617 C CA . ILE A 1 478 ? 10.110 10.647 -30.829 1.00 85.12 478 ILE A CA 1
ATOM 3618 C C . ILE A 1 478 ? 9.767 9.515 -31.797 1.00 85.12 478 ILE A C 1
ATOM 3620 O O . ILE A 1 478 ? 8.665 9.488 -32.344 1.00 85.12 478 ILE A O 1
ATOM 3624 N N . ARG A 1 479 ? 10.666 8.544 -31.944 1.00 87.50 479 ARG A N 1
ATOM 3625 C CA . ARG A 1 479 ? 10.475 7.366 -32.795 1.00 87.50 479 ARG A CA 1
ATOM 3626 C C . ARG A 1 479 ? 9.229 6.557 -32.422 1.00 87.50 479 ARG A C 1
ATOM 3628 O O . ARG A 1 479 ? 8.469 6.174 -33.302 1.00 87.50 479 ARG A O 1
ATOM 3635 N N . THR A 1 480 ? 8.947 6.390 -31.128 1.00 85.31 480 THR A N 1
ATOM 3636 C CA . THR A 1 480 ? 7.737 5.704 -30.632 1.00 85.31 480 THR A CA 1
ATOM 3637 C C . THR A 1 480 ? 6.460 6.412 -31.087 1.00 85.31 480 THR A C 1
ATOM 3639 O O . THR A 1 480 ? 5.507 5.757 -31.499 1.00 85.31 480 THR A O 1
ATOM 3642 N N . ARG A 1 481 ? 6.441 7.751 -31.076 1.00 83.69 481 ARG A N 1
ATOM 3643 C CA . ARG A 1 481 ? 5.285 8.546 -31.539 1.00 83.69 481 ARG A CA 1
ATOM 3644 C C . ARG A 1 481 ? 5.078 8.462 -33.047 1.00 83.69 481 ARG A C 1
ATOM 3646 O O . ARG A 1 481 ? 3.958 8.638 -33.511 1.00 83.69 481 ARG A O 1
ATOM 3653 N N . LEU A 1 482 ? 6.144 8.194 -33.798 1.00 78.81 482 LEU A N 1
ATOM 3654 C CA . LEU A 1 482 ? 6.082 7.940 -35.236 1.00 78.81 482 LEU A CA 1
ATOM 3655 C C . LEU A 1 482 ? 5.639 6.503 -35.562 1.00 78.81 482 LEU A C 1
ATOM 3657 O O . LEU A 1 482 ? 5.310 6.226 -36.712 1.00 78.81 482 LEU A O 1
ATOM 3661 N N . SER A 1 483 ? 5.573 5.604 -34.570 1.00 81.94 483 SER A N 1
ATOM 3662 C CA . SER A 1 483 ? 5.118 4.216 -34.726 1.00 81.94 483 SER A CA 1
ATOM 3663 C C . SER A 1 483 ? 5.833 3.509 -35.889 1.00 81.94 483 SER A C 1
ATOM 3665 O O . SER A 1 483 ? 7.058 3.536 -35.927 1.00 81.94 483 SER A O 1
ATOM 3667 N N . GLY A 1 484 ? 5.121 2.913 -36.853 1.00 80.81 484 GLY A N 1
ATOM 3668 C CA . GLY A 1 484 ? 5.713 2.257 -38.030 1.00 80.81 484 GLY A CA 1
ATOM 3669 C C . GLY A 1 484 ? 6.597 3.158 -38.912 1.00 80.81 484 GLY A C 1
ATOM 3670 O O . GLY A 1 484 ? 7.323 2.663 -39.769 1.00 80.81 484 GLY A O 1
ATOM 3671 N N . LEU A 1 485 ? 6.585 4.475 -38.689 1.00 80.75 485 LEU A N 1
ATOM 3672 C CA . LEU A 1 485 ? 7.432 5.455 -39.371 1.00 80.75 485 LEU A CA 1
ATOM 3673 C C . LEU A 1 485 ? 8.615 5.925 -38.512 1.00 80.75 485 LEU A C 1
ATOM 3675 O O . LEU A 1 485 ? 9.208 6.967 -38.792 1.00 80.75 485 LEU A O 1
ATOM 3679 N N . TYR A 1 486 ? 8.974 5.177 -37.464 1.00 85.56 486 TYR A N 1
ATOM 3680 C CA . TYR A 1 486 ? 10.089 5.499 -36.567 1.00 85.56 486 TYR A CA 1
ATOM 3681 C C . TYR A 1 486 ? 11.400 5.813 -37.309 1.00 85.56 486 TYR A C 1
ATOM 3683 O O . TYR A 1 486 ? 12.182 6.650 -36.865 1.00 85.56 486 TYR A O 1
ATOM 3691 N N . TRP A 1 487 ? 11.630 5.174 -38.458 1.00 84.94 487 TRP A N 1
ATOM 3692 C CA . TRP A 1 487 ? 12.829 5.323 -39.283 1.00 84.94 487 TRP A CA 1
ATOM 3693 C C . TRP A 1 487 ? 12.997 6.730 -39.881 1.00 84.94 487 TRP A C 1
ATOM 3695 O O . TRP A 1 487 ? 14.117 7.102 -40.222 1.00 84.94 487 TRP A O 1
ATOM 3705 N N . LEU A 1 488 ? 11.932 7.543 -39.944 1.00 87.75 488 LEU A N 1
ATOM 3706 C CA . LEU A 1 488 ? 12.010 8.948 -40.371 1.00 87.75 488 LEU A CA 1
ATOM 3707 C C . LEU A 1 488 ? 12.831 9.820 -39.411 1.00 87.75 488 LEU A C 1
ATOM 3709 O O . LEU A 1 488 ? 13.266 10.907 -39.791 1.00 87.75 488 LEU A O 1
ATOM 3713 N N . TYR A 1 489 ? 13.045 9.370 -38.171 1.00 89.38 489 TYR A N 1
ATOM 3714 C CA . TYR A 1 489 ? 13.834 10.089 -37.178 1.00 89.38 489 TYR A CA 1
ATOM 3715 C C . TYR A 1 489 ? 14.982 9.222 -36.650 1.00 89.38 489 TYR A C 1
ATOM 3717 O O . TYR A 1 489 ? 14.851 8.457 -35.691 1.00 89.38 489 TYR A O 1
ATOM 3725 N N . ASN A 1 490 ? 16.138 9.353 -37.299 1.00 90.50 490 ASN A N 1
ATOM 3726 C CA . ASN A 1 490 ? 17.364 8.637 -36.953 1.00 90.50 490 ASN A CA 1
ATOM 3727 C C . ASN A 1 490 ? 18.584 9.575 -37.059 1.00 90.50 490 ASN A C 1
ATOM 3729 O O . ASN A 1 490 ? 19.376 9.444 -37.993 1.00 90.50 490 ASN A O 1
ATOM 3733 N N . PRO A 1 491 ? 18.707 10.585 -36.176 1.00 93.62 491 PRO A N 1
ATOM 3734 C CA . PRO A 1 491 ? 19.807 11.542 -36.252 1.00 93.62 491 PRO A CA 1
ATOM 3735 C C . PRO A 1 491 ? 21.156 10.850 -36.014 1.00 93.62 491 PRO A C 1
ATOM 3737 O O . PRO A 1 491 ? 21.234 9.891 -35.252 1.00 93.62 491 PRO A O 1
ATOM 3740 N N . LYS A 1 492 ? 22.235 11.362 -36.619 1.00 92.62 492 LYS A N 1
ATOM 3741 C CA . LYS A 1 492 ? 23.589 10.799 -36.449 1.00 92.62 492 LYS A CA 1
ATOM 3742 C C . LYS A 1 492 ? 24.012 10.731 -34.975 1.00 92.62 492 LYS A C 1
ATOM 3744 O O . LYS A 1 492 ? 24.570 9.723 -34.559 1.00 92.62 492 LYS A O 1
ATOM 3749 N N . SER A 1 493 ? 23.646 11.749 -34.193 1.00 91.19 493 SER A N 1
ATOM 3750 C CA . SER A 1 493 ? 23.902 11.801 -32.750 1.00 91.19 493 SER A CA 1
ATOM 3751 C C . SER A 1 493 ? 23.332 10.594 -32.004 1.00 91.19 493 SER A C 1
ATOM 3753 O O . SER A 1 493 ? 23.946 10.123 -31.064 1.00 91.19 493 SER A O 1
ATOM 3755 N N . PHE A 1 494 ? 22.208 10.026 -32.459 1.00 89.94 494 PHE A N 1
ATOM 3756 C CA . PHE A 1 494 ? 21.637 8.830 -31.838 1.00 89.94 494 PHE A CA 1
ATOM 3757 C C . PHE A 1 494 ? 22.556 7.614 -31.967 1.00 89.94 494 PHE A C 1
ATOM 3759 O O . PHE A 1 494 ? 22.673 6.839 -31.029 1.00 89.94 494 PHE A O 1
ATOM 3766 N N . GLN A 1 495 ? 23.216 7.450 -33.115 1.00 89.00 495 GLN A N 1
ATOM 3767 C CA . GLN A 1 495 ? 24.155 6.347 -33.332 1.00 89.00 495 GLN A CA 1
ATOM 3768 C C . GLN A 1 495 ? 25.444 6.551 -32.526 1.00 89.00 495 GLN A C 1
ATOM 3770 O O . GLN A 1 495 ? 25.989 5.596 -31.985 1.00 89.00 495 GLN A O 1
ATOM 3775 N N . GLU A 1 496 ? 25.910 7.796 -32.416 1.00 89.50 496 GLU A N 1
ATOM 3776 C CA . GLU A 1 496 ? 27.071 8.162 -31.594 1.00 89.50 496 GLU A CA 1
ATOM 3777 C C . GLU A 1 496 ? 26.802 7.889 -30.104 1.00 89.50 496 GLU A C 1
ATOM 3779 O O . GLU A 1 496 ? 27.616 7.237 -29.451 1.00 89.50 496 GLU A O 1
ATOM 3784 N N . ASP A 1 497 ? 25.627 8.286 -29.609 1.00 84.81 497 ASP A N 1
ATOM 3785 C CA . ASP A 1 497 ? 25.186 8.051 -28.231 1.00 84.81 497 ASP A CA 1
ATOM 3786 C C . ASP A 1 497 ? 25.011 6.546 -27.932 1.00 84.81 497 ASP A C 1
ATOM 3788 O O . ASP A 1 497 ? 25.435 6.065 -26.882 1.00 84.81 497 ASP A O 1
ATOM 3792 N N . ILE A 1 498 ? 24.449 5.768 -28.872 1.00 83.56 498 ILE A N 1
ATOM 3793 C CA . ILE A 1 498 ? 24.351 4.300 -28.752 1.00 83.56 498 ILE A CA 1
ATOM 3794 C C . ILE A 1 498 ? 25.741 3.679 -28.599 1.00 83.56 498 ILE A C 1
ATOM 3796 O O . ILE A 1 498 ? 25.949 2.860 -27.706 1.00 83.56 498 ILE A O 1
ATOM 3800 N N . LEU A 1 499 ? 26.697 4.072 -29.448 1.00 85.25 499 LEU A N 1
ATOM 3801 C CA . LEU A 1 499 ? 28.062 3.544 -29.399 1.00 85.25 499 LEU A CA 1
ATOM 3802 C C . LEU A 1 499 ? 28.742 3.852 -28.065 1.00 85.25 499 LEU A C 1
ATOM 3804 O O . LEU A 1 499 ? 29.503 3.031 -27.559 1.00 85.25 499 LEU A O 1
ATOM 3808 N N . GLU A 1 500 ? 28.497 5.028 -27.498 1.00 81.56 500 GLU A N 1
ATOM 3809 C CA . GLU A 1 500 ? 29.026 5.403 -26.191 1.00 81.56 500 GLU A CA 1
ATOM 3810 C C . GLU A 1 500 ? 28.448 4.542 -25.060 1.00 81.56 500 GLU A C 1
ATOM 3812 O O . GLU A 1 500 ? 29.200 4.015 -24.234 1.00 81.56 500 GLU A O 1
ATOM 3817 N N . ILE A 1 501 ? 27.131 4.330 -25.064 1.00 77.94 501 ILE A N 1
ATOM 3818 C CA . ILE A 1 501 ? 26.447 3.475 -24.087 1.00 77.94 501 ILE A CA 1
ATOM 3819 C C . ILE A 1 501 ? 26.918 2.024 -24.223 1.00 77.94 501 ILE A C 1
ATOM 3821 O O . ILE A 1 501 ? 27.234 1.385 -23.221 1.00 77.94 501 ILE A O 1
ATOM 3825 N N . HIS A 1 502 ? 27.020 1.498 -25.446 1.00 78.44 502 HIS A N 1
ATOM 3826 C CA . HIS A 1 502 ? 27.488 0.129 -25.687 1.00 78.44 502 HIS A CA 1
ATOM 3827 C C . HIS A 1 502 ? 28.925 -0.068 -25.209 1.00 78.44 502 HIS A C 1
ATOM 3829 O O . HIS A 1 502 ? 29.160 -1.000 -24.448 1.00 78.44 502 HIS A O 1
ATOM 3835 N N . LYS A 1 503 ? 29.840 0.869 -25.502 1.00 80.44 503 LYS A N 1
ATOM 3836 C CA . LYS A 1 503 ? 31.219 0.846 -24.975 1.00 80.44 503 LYS A CA 1
ATOM 3837 C C . LYS A 1 503 ? 31.276 0.835 -23.450 1.00 80.44 503 LYS A C 1
ATOM 3839 O O . LYS A 1 503 ? 32.193 0.260 -22.867 1.00 80.44 503 LYS A O 1
ATOM 3844 N N . PHE A 1 504 ? 30.352 1.525 -22.784 1.00 77.19 504 PHE A N 1
ATOM 3845 C CA . PHE A 1 504 ? 30.275 1.494 -21.329 1.00 77.19 504 PHE A CA 1
ATOM 3846 C C . PHE A 1 504 ? 29.890 0.107 -20.821 1.00 77.19 504 PHE A C 1
ATOM 3848 O O . PHE A 1 504 ? 30.588 -0.417 -19.956 1.00 77.19 504 PHE A O 1
ATOM 3855 N N . VAL A 1 505 ? 28.848 -0.505 -21.386 1.00 74.62 505 VAL A N 1
ATOM 3856 C CA . VAL A 1 505 ? 28.418 -1.847 -20.970 1.00 74.62 505 VAL A CA 1
ATOM 3857 C C . VAL A 1 505 ? 29.472 -2.906 -21.331 1.00 74.62 505 VAL A C 1
ATOM 3859 O O . VAL A 1 505 ? 29.773 -3.758 -20.498 1.00 74.62 505 VAL A O 1
ATOM 3862 N N . ASP A 1 506 ? 30.114 -2.793 -22.501 1.00 74.81 506 ASP A N 1
ATOM 3863 C CA . ASP A 1 506 ? 31.192 -3.680 -22.979 1.00 74.81 506 ASP A CA 1
ATOM 3864 C C . ASP A 1 506 ? 32.335 -3.839 -21.969 1.00 74.81 506 ASP A C 1
ATOM 3866 O O . ASP A 1 506 ? 32.938 -4.908 -21.885 1.00 74.81 506 ASP A O 1
ATOM 3870 N N . ARG A 1 507 ? 32.625 -2.809 -21.164 1.00 77.69 507 ARG A N 1
ATOM 3871 C CA . ARG A 1 507 ? 33.646 -2.894 -20.108 1.00 77.69 507 ARG A CA 1
ATOM 3872 C C . ARG A 1 507 ? 33.290 -3.945 -19.056 1.00 77.69 507 ARG A C 1
ATOM 3874 O O . ARG A 1 507 ? 34.105 -4.816 -18.773 1.00 77.69 507 ARG A O 1
ATOM 3881 N N . PHE A 1 508 ? 32.056 -3.932 -18.551 1.00 71.75 508 PHE A N 1
ATOM 3882 C CA . PHE A 1 508 ? 31.591 -4.925 -17.573 1.00 71.75 508 PHE A CA 1
ATOM 3883 C C . PHE A 1 508 ? 31.555 -6.330 -18.166 1.00 71.75 508 PHE A C 1
ATOM 3885 O O . PHE A 1 508 ? 31.912 -7.300 -17.499 1.00 71.75 508 PHE A O 1
ATOM 3892 N N . VAL A 1 509 ? 31.165 -6.434 -19.439 1.00 72.62 509 VAL A N 1
ATOM 3893 C CA . VAL A 1 509 ? 31.164 -7.699 -20.178 1.00 72.62 509 VAL A CA 1
ATOM 3894 C C . VAL A 1 509 ? 32.553 -8.316 -20.223 1.00 72.62 509 VAL A C 1
ATOM 3896 O O . VAL A 1 509 ? 32.735 -9.492 -19.903 1.00 72.62 509 VAL A O 1
ATOM 3899 N N . GLN A 1 510 ? 33.538 -7.518 -20.624 1.00 74.62 510 GLN A N 1
ATOM 3900 C CA . GLN A 1 510 ? 34.918 -7.963 -20.755 1.00 74.62 510 GLN A CA 1
ATOM 3901 C C . GLN A 1 510 ? 35.510 -8.347 -19.399 1.00 74.62 510 GLN A C 1
ATOM 3903 O O . GLN A 1 510 ? 36.144 -9.399 -19.308 1.00 74.62 510 GLN A O 1
ATOM 3908 N N . ASP A 1 511 ? 35.240 -7.568 -18.351 1.00 71.88 511 ASP A N 1
ATOM 3909 C CA . ASP A 1 511 ? 35.692 -7.865 -16.990 1.00 71.88 511 ASP A CA 1
ATOM 3910 C C . ASP A 1 511 ? 35.119 -9.194 -16.474 1.00 71.88 511 ASP A C 1
ATOM 3912 O O . ASP A 1 511 ? 35.852 -10.021 -15.925 1.00 71.88 511 ASP A O 1
ATOM 3916 N N . ALA A 1 512 ? 33.825 -9.446 -16.689 1.00 69.75 512 ALA A N 1
ATOM 3917 C CA . ALA A 1 512 ? 33.185 -10.701 -16.294 1.00 69.75 512 ALA A CA 1
ATOM 3918 C C . ALA A 1 512 ? 33.738 -11.910 -17.068 1.00 69.75 512 ALA A C 1
ATOM 3920 O O . ALA A 1 512 ? 33.982 -12.966 -16.479 1.00 69.75 512 ALA A O 1
ATOM 3921 N N . LEU A 1 513 ? 33.987 -11.756 -18.373 1.00 71.00 513 LEU A N 1
ATOM 3922 C CA . LEU A 1 513 ? 34.587 -12.806 -19.201 1.00 71.00 513 LEU A CA 1
ATOM 3923 C C . LEU A 1 513 ? 36.029 -13.123 -18.779 1.00 71.00 513 LEU A C 1
ATOM 3925 O O . LEU A 1 513 ? 36.385 -14.296 -18.691 1.00 71.00 513 LEU A O 1
ATOM 3929 N N . GLN A 1 514 ? 36.844 -12.108 -18.476 1.00 73.06 514 GLN A N 1
ATOM 3930 C CA . GLN A 1 514 ? 38.224 -12.309 -18.018 1.00 73.06 514 GLN A CA 1
ATOM 3931 C C . GLN A 1 514 ? 38.286 -13.059 -16.683 1.00 73.06 514 GLN A C 1
ATOM 3933 O O . GLN A 1 514 ? 39.095 -13.974 -16.540 1.00 73.06 514 GLN A O 1
ATOM 3938 N N . ARG A 1 515 ? 37.404 -12.730 -15.730 1.00 68.31 515 ARG A N 1
ATOM 3939 C CA . ARG A 1 515 ? 37.338 -13.403 -14.418 1.00 68.31 515 ARG A CA 1
ATOM 3940 C C . ARG A 1 515 ? 36.992 -14.890 -14.524 1.00 68.31 515 ARG A C 1
ATOM 3942 O O . ARG A 1 515 ? 37.492 -15.690 -13.735 1.00 68.31 515 ARG A O 1
ATOM 3949 N N . LYS A 1 516 ? 36.166 -15.271 -15.505 1.00 65.69 516 LYS A N 1
ATOM 3950 C CA . LYS A 1 516 ? 35.840 -16.678 -15.789 1.00 65.69 516 LYS A CA 1
ATOM 3951 C C . LYS A 1 516 ? 37.056 -17.452 -16.307 1.00 65.69 516 LYS A C 1
ATOM 3953 O O . LYS A 1 516 ? 37.264 -18.594 -15.902 1.00 65.69 516 LYS A O 1
ATOM 3958 N N . ASP A 1 517 ? 37.865 -16.833 -17.164 1.00 64.31 517 ASP A N 1
ATOM 3959 C CA . ASP A 1 517 ? 39.047 -17.469 -17.758 1.00 64.31 517 ASP A CA 1
ATOM 3960 C C . ASP A 1 517 ? 40.201 -17.646 -16.749 1.00 64.31 517 ASP A C 1
ATOM 3962 O O . ASP A 1 517 ? 41.003 -18.570 -16.893 1.00 64.31 517 ASP A O 1
ATOM 3966 N N . THR A 1 518 ? 40.282 -16.821 -15.697 1.00 58.97 518 THR A N 1
ATOM 3967 C CA . THR A 1 518 ? 41.365 -16.880 -14.697 1.00 58.97 518 THR A CA 1
ATOM 3968 C C . THR A 1 518 ? 41.148 -17.873 -13.547 1.00 58.97 518 THR A C 1
ATOM 3970 O O . THR A 1 518 ? 42.035 -17.983 -12.704 1.00 58.97 518 THR A O 1
ATOM 3973 N N . GLN A 1 519 ? 40.032 -18.620 -13.496 1.00 51.91 519 GLN A N 1
ATOM 3974 C CA . GLN A 1 519 ? 39.721 -19.572 -12.405 1.00 51.91 519 GLN A CA 1
ATOM 3975 C C . GLN A 1 519 ? 39.910 -18.977 -10.992 1.00 51.91 519 GLN A C 1
ATOM 3977 O O . GLN A 1 519 ? 40.294 -19.681 -10.057 1.00 51.91 519 GLN A O 1
ATOM 3982 N N . ASP A 1 520 ? 39.638 -17.683 -10.801 1.00 47.66 520 ASP A N 1
ATOM 3983 C CA . ASP A 1 520 ? 39.708 -17.089 -9.467 1.00 47.66 520 ASP A CA 1
ATOM 3984 C C . ASP A 1 520 ? 38.481 -17.540 -8.658 1.00 47.66 520 ASP A C 1
ATOM 3986 O O . ASP A 1 520 ? 37.422 -16.918 -8.649 1.00 47.66 520 ASP A O 1
ATOM 3990 N N . THR A 1 521 ? 38.603 -18.706 -8.018 1.00 43.72 521 THR A N 1
ATOM 3991 C CA . THR A 1 521 ? 37.590 -19.325 -7.152 1.00 43.72 521 THR A CA 1
ATOM 3992 C C . THR A 1 521 ? 37.475 -18.639 -5.792 1.00 43.72 521 THR A C 1
ATOM 3994 O O . THR A 1 521 ? 36.989 -19.245 -4.832 1.00 43.72 521 THR A O 1
ATOM 3997 N N . THR A 1 522 ? 37.878 -17.376 -5.669 1.00 43.91 522 THR A N 1
ATOM 3998 C CA . THR A 1 522 ? 37.424 -16.531 -4.568 1.00 43.91 522 THR A CA 1
ATOM 3999 C C . THR A 1 522 ? 35.953 -16.181 -4.800 1.00 43.91 522 THR A C 1
ATOM 4001 O O . THR A 1 522 ? 35.577 -15.050 -5.088 1.00 43.91 522 THR A O 1
ATOM 4004 N N . ARG A 1 523 ? 35.071 -17.183 -4.633 1.00 44.94 523 ARG A N 1
ATOM 4005 C CA . ARG A 1 523 ? 33.692 -16.929 -4.206 1.00 44.94 523 ARG A CA 1
ATOM 4006 C C . ARG A 1 523 ? 33.820 -16.006 -3.003 1.00 44.94 523 ARG A C 1
ATOM 4008 O O . ARG A 1 523 ? 34.274 -16.447 -1.946 1.00 44.94 523 ARG A O 1
ATOM 4015 N N . ASN A 1 524 ? 33.513 -14.724 -3.196 1.00 41.62 524 ASN A N 1
ATOM 4016 C CA . ASN A 1 524 ? 33.484 -13.757 -2.113 1.00 41.62 524 ASN A CA 1
ATOM 4017 C C . ASN A 1 524 ? 32.716 -14.389 -0.950 1.00 41.62 524 ASN A C 1
ATOM 4019 O O . ASN A 1 524 ? 31.717 -15.076 -1.153 1.00 41.62 524 ASN A O 1
ATOM 4023 N N . ALA A 1 525 ? 33.197 -14.177 0.271 1.00 43.59 525 ALA A N 1
ATOM 4024 C CA . ALA A 1 525 ? 32.693 -14.786 1.503 1.00 43.59 525 ALA A CA 1
ATOM 4025 C C . ALA A 1 525 ? 31.188 -14.543 1.791 1.00 43.59 525 ALA A C 1
ATOM 4027 O O . ALA A 1 525 ? 30.663 -15.023 2.795 1.00 43.59 525 ALA A O 1
ATOM 4028 N N . ARG A 1 526 ? 30.483 -13.824 0.909 1.00 47.00 526 ARG A N 1
ATOM 4029 C CA . ARG A 1 526 ? 29.032 -13.688 0.834 1.00 47.00 526 ARG A CA 1
ATOM 4030 C C . ARG A 1 526 ? 28.544 -14.405 -0.426 1.00 47.00 526 ARG A C 1
ATOM 4032 O O . ARG A 1 526 ? 28.915 -14.049 -1.535 1.00 47.00 526 ARG A O 1
ATOM 4039 N N . ASN A 1 527 ? 27.723 -15.427 -0.238 1.00 53.22 527 ASN A N 1
ATOM 4040 C CA . ASN A 1 527 ? 27.136 -16.297 -1.259 1.00 53.22 527 ASN A CA 1
ATOM 4041 C C . ASN A 1 527 ? 26.087 -15.540 -2.128 1.00 53.22 527 ASN A C 1
ATOM 4043 O O . ASN A 1 527 ? 24.921 -15.931 -2.173 1.00 53.22 527 ASN A O 1
ATOM 4047 N N . THR A 1 528 ? 26.462 -14.402 -2.721 1.00 59.12 528 THR A N 1
ATOM 4048 C CA . THR A 1 528 ? 25.569 -13.426 -3.371 1.00 59.12 528 THR A CA 1
ATOM 4049 C C . THR A 1 528 ? 25.452 -13.714 -4.869 1.00 59.12 528 THR A C 1
ATOM 4051 O O . THR A 1 528 ? 26.461 -13.872 -5.553 1.00 59.12 528 THR A O 1
ATOM 4054 N N . TYR A 1 529 ? 24.219 -13.802 -5.376 1.00 65.38 529 TYR A N 1
ATOM 4055 C CA . TYR A 1 529 ? 23.928 -14.021 -6.795 1.00 65.38 529 TYR A CA 1
ATOM 4056 C C . TYR A 1 529 ? 24.233 -12.740 -7.581 1.00 65.38 529 TYR A C 1
ATOM 4058 O O . TYR A 1 529 ? 23.703 -11.684 -7.249 1.00 65.38 529 TYR A O 1
ATOM 4066 N N . VAL A 1 530 ? 25.069 -12.826 -8.620 1.00 70.75 530 VAL A N 1
ATOM 4067 C CA . VAL A 1 530 ? 25.367 -11.696 -9.513 1.00 70.75 530 VAL A CA 1
ATOM 4068 C C . VAL A 1 530 ? 24.937 -12.069 -10.921 1.00 70.75 530 VAL A C 1
ATOM 4070 O O . VAL A 1 530 ? 25.547 -12.925 -11.565 1.00 70.75 530 VAL A O 1
ATOM 4073 N N . PHE A 1 531 ? 23.895 -11.396 -11.403 1.00 69.19 531 PHE A N 1
ATOM 4074 C CA . PHE A 1 531 ? 23.252 -11.670 -12.684 1.00 69.19 531 PHE A CA 1
ATOM 4075 C C . PHE A 1 531 ? 24.236 -11.787 -13.853 1.00 69.19 531 PHE A C 1
ATOM 4077 O O . PHE A 1 531 ? 24.148 -12.732 -14.633 1.00 69.19 531 PHE A O 1
ATOM 4084 N N . LEU A 1 532 ? 25.196 -10.865 -13.962 1.00 69.75 532 LEU A N 1
ATOM 4085 C CA . LEU A 1 532 ? 26.186 -10.872 -15.039 1.00 69.75 532 LEU A CA 1
ATOM 4086 C C . LEU A 1 532 ? 27.022 -12.157 -15.093 1.00 69.75 532 LEU A C 1
ATOM 4088 O O . LEU A 1 532 ? 27.300 -12.662 -16.178 1.00 69.75 532 LEU A O 1
ATOM 4092 N N . TYR A 1 533 ? 27.419 -12.690 -13.938 1.00 71.19 533 TYR A N 1
ATOM 4093 C CA . TYR A 1 533 ? 28.259 -13.886 -13.875 1.00 71.19 533 TYR A CA 1
ATOM 4094 C C . TYR A 1 533 ? 27.473 -15.134 -14.257 1.00 71.19 533 TYR A C 1
ATOM 4096 O O . TYR A 1 533 ? 27.938 -15.920 -15.074 1.00 71.19 533 TYR A O 1
ATOM 4104 N N . GLU A 1 534 ? 26.249 -15.257 -13.761 1.00 68.38 534 GLU A N 1
ATOM 4105 C CA . GLU A 1 534 ? 25.333 -16.361 -14.076 1.00 68.38 534 GLU A CA 1
ATOM 4106 C C . GLU A 1 534 ? 24.976 -16.380 -15.564 1.00 68.38 534 GLU A C 1
ATOM 4108 O O . GLU A 1 534 ? 24.933 -17.424 -16.218 1.00 68.38 534 GLU A O 1
ATOM 4113 N N . LEU A 1 535 ? 24.806 -15.193 -16.138 1.00 67.81 535 LEU A N 1
ATOM 4114 C CA . LEU A 1 535 ? 24.549 -15.030 -17.554 1.00 67.81 535 LEU A CA 1
ATOM 4115 C C . LEU A 1 535 ? 25.764 -15.453 -18.394 1.00 67.81 535 LEU A C 1
ATOM 4117 O O . LEU A 1 535 ? 25.610 -16.222 -19.339 1.00 67.81 535 LEU A O 1
ATOM 4121 N N . VAL A 1 536 ? 26.980 -15.063 -17.999 1.00 67.44 536 VAL A N 1
ATOM 4122 C CA . VAL A 1 536 ? 28.229 -15.525 -18.630 1.00 67.44 536 VAL A CA 1
ATOM 4123 C C . VAL A 1 536 ? 28.469 -17.032 -18.421 1.00 67.44 536 VAL A C 1
ATOM 4125 O O . VAL A 1 536 ? 29.051 -17.691 -19.289 1.00 67.44 536 VAL A O 1
ATOM 4128 N N . GLU A 1 537 ? 28.040 -17.622 -17.305 1.00 66.25 537 GLU A N 1
ATOM 4129 C CA . GLU A 1 537 ? 28.100 -19.070 -17.050 1.00 66.25 537 GLU A CA 1
ATOM 4130 C C . GLU A 1 537 ? 27.127 -19.861 -17.931 1.00 66.25 537 GLU A C 1
ATOM 4132 O O . GLU A 1 537 ? 27.511 -20.907 -18.458 1.00 66.25 537 GLU A O 1
ATOM 4137 N N . SER A 1 538 ? 25.925 -19.331 -18.169 1.00 62.22 538 SER A N 1
ATOM 4138 C CA . SER A 1 538 ? 24.898 -19.955 -19.016 1.00 62.22 538 SER A CA 1
ATOM 4139 C C . SER A 1 538 ? 25.252 -20.007 -20.515 1.00 62.22 538 SER A C 1
ATOM 4141 O O . SER A 1 538 ? 24.671 -20.795 -21.266 1.00 62.22 538 SER A O 1
ATOM 4143 N N . MET A 1 539 ? 26.242 -19.224 -20.959 1.00 63.22 539 MET A N 1
ATOM 4144 C CA . MET A 1 539 ? 26.709 -19.191 -22.350 1.00 63.22 539 MET A CA 1
ATOM 4145 C C . MET A 1 539 ? 27.629 -20.378 -22.672 1.00 63.22 539 MET A C 1
ATOM 4147 O O . MET A 1 539 ? 28.743 -20.489 -22.149 1.00 63.22 539 MET A O 1
ATOM 4151 N N . THR A 1 540 ? 27.190 -21.248 -23.586 1.00 52.06 540 THR A N 1
ATOM 4152 C CA . THR A 1 540 ? 27.886 -22.498 -23.951 1.00 52.06 540 THR A CA 1
ATOM 4153 C C . THR A 1 540 ? 28.629 -22.447 -25.300 1.00 52.06 540 THR A C 1
ATOM 4155 O O . THR A 1 540 ? 29.526 -23.261 -25.520 1.00 52.06 540 THR A O 1
ATOM 4158 N N . ASP A 1 541 ? 28.359 -21.470 -26.180 1.00 51.78 541 ASP A N 1
ATOM 4159 C CA . ASP A 1 541 ? 28.889 -21.419 -27.560 1.00 51.78 541 ASP A CA 1
ATOM 4160 C C . ASP A 1 541 ? 30.038 -20.380 -27.753 1.00 51.78 541 ASP A C 1
ATOM 4162 O O . ASP A 1 541 ? 29.918 -19.219 -27.347 1.00 51.78 541 ASP A O 1
ATOM 4166 N N . PRO A 1 542 ? 31.183 -20.743 -28.378 1.00 42.50 542 PRO A N 1
ATOM 4167 C CA . PRO A 1 542 ? 32.214 -19.801 -28.845 1.00 42.50 542 PRO A CA 1
ATOM 4168 C C . PRO A 1 542 ? 31.720 -18.633 -29.724 1.00 42.50 542 PRO A C 1
ATOM 4170 O O . PRO A 1 542 ? 32.286 -17.542 -29.644 1.00 42.50 542 PRO A O 1
ATOM 4173 N N . ILE A 1 543 ? 30.689 -18.831 -30.552 1.00 39.78 543 ILE A N 1
ATOM 4174 C CA . ILE A 1 543 ? 30.137 -17.799 -31.450 1.00 39.78 543 ILE A CA 1
ATOM 4175 C C . ILE A 1 543 ? 29.308 -16.784 -30.661 1.00 39.78 543 ILE A C 1
ATOM 4177 O O . ILE A 1 543 ? 29.438 -15.582 -30.893 1.00 39.78 543 ILE A O 1
ATOM 4181 N N . GLN A 1 544 ? 28.536 -17.244 -29.673 1.00 48.59 544 GLN A N 1
ATOM 4182 C CA . GLN A 1 544 ? 27.822 -16.371 -28.734 1.00 48.59 544 GLN A CA 1
ATOM 4183 C C . GLN A 1 544 ? 28.811 -15.491 -27.967 1.00 48.59 544 GLN A C 1
ATOM 4185 O O . GLN A 1 544 ? 28.660 -14.276 -27.936 1.00 48.59 544 GLN A O 1
ATOM 4190 N N . ARG A 1 545 ? 29.930 -16.065 -27.504 1.00 47.69 545 ARG A N 1
ATOM 4191 C CA . ARG A 1 545 ? 31.022 -15.306 -26.871 1.00 47.69 545 ARG A CA 1
ATOM 4192 C C . ARG A 1 545 ? 31.650 -14.242 -27.779 1.00 47.69 545 ARG A C 1
ATOM 4194 O O . ARG A 1 545 ? 32.139 -13.238 -27.268 1.00 47.69 545 ARG A O 1
ATOM 4201 N N . HIS A 1 546 ? 31.671 -14.440 -29.099 1.00 35.94 546 HIS A N 1
ATOM 4202 C CA . HIS A 1 546 ? 32.199 -13.449 -30.043 1.00 35.94 546 HIS A CA 1
ATOM 4203 C C . HIS A 1 546 ? 31.166 -12.365 -30.398 1.00 35.94 546 HIS A C 1
ATOM 4205 O O . HIS A 1 546 ? 31.545 -11.202 -30.545 1.00 35.94 546 HIS A O 1
ATOM 4211 N N . HIS A 1 547 ? 29.881 -12.714 -30.494 1.00 36.66 547 HIS A N 1
ATOM 4212 C CA . HIS A 1 547 ? 28.792 -11.764 -30.754 1.00 36.66 547 HIS A CA 1
ATOM 4213 C C . HIS A 1 547 ? 28.539 -10.856 -29.537 1.00 36.66 547 HIS A C 1
ATOM 4215 O O . HIS A 1 547 ? 28.501 -9.639 -29.685 1.00 36.66 547 HIS A O 1
ATOM 4221 N N . SER A 1 548 ? 28.524 -11.419 -28.323 1.00 41.81 548 SER A N 1
ATOM 4222 C CA . SER A 1 548 ? 28.396 -10.677 -27.056 1.00 41.81 548 SER A CA 1
ATOM 4223 C C . SER A 1 548 ? 29.616 -9.808 -26.712 1.00 41.81 548 SER A C 1
ATOM 4225 O O . SER A 1 548 ? 29.540 -8.986 -25.810 1.00 41.81 548 SER A O 1
ATOM 4227 N N . ARG A 1 549 ? 30.749 -9.963 -27.419 1.00 37.03 549 ARG A N 1
ATOM 4228 C CA . ARG A 1 549 ? 31.916 -9.057 -27.338 1.00 37.03 549 ARG A CA 1
ATOM 4229 C C . ARG A 1 549 ? 31.758 -7.779 -28.175 1.00 37.03 549 ARG A C 1
ATOM 4231 O O . ARG A 1 549 ? 32.596 -6.892 -28.047 1.00 37.03 549 ARG A O 1
ATOM 4238 N N . LEU A 1 550 ? 30.777 -7.724 -29.081 1.00 33.38 550 LEU A N 1
ATOM 4239 C CA . LEU A 1 550 ? 30.576 -6.618 -30.030 1.00 33.38 550 LEU A CA 1
ATOM 4240 C C . LEU A 1 550 ? 29.384 -5.720 -29.671 1.00 33.38 550 LEU A C 1
ATOM 4242 O O . LEU A 1 550 ? 29.287 -4.612 -30.196 1.00 33.38 550 LEU A O 1
ATOM 4246 N N . THR A 1 551 ? 28.494 -6.181 -28.793 1.00 37.84 551 THR A N 1
ATOM 4247 C CA . THR A 1 551 ? 27.360 -5.421 -28.268 1.00 37.84 551 THR A CA 1
ATOM 4248 C C . THR A 1 551 ? 27.345 -5.583 -26.752 1.00 37.84 551 THR A C 1
ATOM 4250 O O . THR A 1 551 ? 27.055 -6.660 -26.248 1.00 37.84 551 THR A O 1
ATOM 4253 N N . GLY A 1 552 ? 27.644 -4.535 -25.985 1.00 35.28 552 GLY A N 1
ATOM 4254 C CA . GLY A 1 552 ? 27.723 -4.639 -24.518 1.00 35.28 552 GLY A CA 1
ATOM 4255 C C . GLY A 1 552 ? 26.411 -5.060 -23.854 1.00 35.28 552 GLY A C 1
ATOM 4256 O O . GLY A 1 552 ? 26.411 -5.714 -22.817 1.00 35.28 552 GLY A O 1
ATOM 4257 N N . LEU A 1 553 ? 25.269 -4.780 -24.489 1.00 39.69 553 LEU A N 1
ATOM 4258 C CA . LEU A 1 553 ? 23.963 -5.317 -24.083 1.00 39.69 553 LEU A CA 1
ATOM 4259 C C . LEU A 1 553 ? 23.691 -6.746 -24.579 1.00 39.69 553 LEU A C 1
ATOM 4261 O O . LEU A 1 553 ? 22.729 -7.368 -24.135 1.00 39.69 553 LEU A O 1
ATOM 4265 N N . GLY A 1 554 ? 24.567 -7.286 -25.421 1.00 36.22 554 GLY A N 1
ATOM 4266 C CA . GLY A 1 554 ? 24.544 -8.632 -25.984 1.00 36.22 554 GLY A CA 1
ATOM 4267 C C . GLY A 1 554 ? 24.723 -9.762 -24.992 1.00 36.22 554 GLY A C 1
ATOM 4268 O O . GLY A 1 554 ? 24.513 -10.926 -25.329 1.00 36.22 554 GLY A O 1
ATOM 4269 N N . ILE A 1 555 ? 25.036 -9.445 -23.738 1.00 37.97 555 ILE A N 1
ATOM 4270 C CA . ILE A 1 555 ? 24.951 -10.439 -22.677 1.00 37.97 555 ILE A CA 1
ATOM 4271 C C . ILE A 1 555 ? 23.482 -10.811 -22.407 1.00 37.97 555 ILE A C 1
ATOM 4273 O O . ILE A 1 555 ? 23.181 -11.974 -22.159 1.00 37.97 555 ILE A O 1
ATOM 4277 N N . LEU A 1 556 ? 22.539 -9.878 -22.578 1.00 38.16 556 LEU A N 1
ATOM 4278 C CA . LEU A 1 556 ? 21.100 -10.171 -22.527 1.00 38.16 556 LEU A CA 1
ATOM 4279 C C . LEU A 1 556 ? 20.583 -10.921 -23.775 1.00 38.16 556 LEU A C 1
ATOM 4281 O O . LEU A 1 556 ? 19.399 -11.252 -23.811 1.00 38.16 556 LEU A O 1
ATOM 4285 N N . GLU A 1 557 ? 21.430 -11.162 -24.786 1.00 46.53 557 GLU A N 1
ATOM 4286 C CA . GLU A 1 557 ? 21.016 -11.535 -26.149 1.00 46.53 557 GLU A CA 1
ATOM 4287 C C . GLU A 1 557 ? 21.301 -12.991 -26.568 1.00 46.53 557 GLU A C 1
ATOM 4289 O O . GLU A 1 557 ? 20.929 -13.359 -27.680 1.00 46.53 557 GLU A O 1
ATOM 4294 N N . SER A 1 558 ? 21.923 -13.860 -25.761 1.00 29.92 558 SER A N 1
ATOM 4295 C CA . SER A 1 558 ? 22.308 -15.186 -26.283 1.00 29.92 558 SER A CA 1
ATOM 4296 C C . SER A 1 558 ? 22.174 -16.352 -25.307 1.00 29.92 558 SER A C 1
ATOM 4298 O O . SER A 1 558 ? 23.150 -16.773 -24.687 1.00 29.92 558 SER A O 1
ATOM 4300 N N . VAL A 1 559 ? 20.983 -16.948 -25.279 1.00 28.88 559 VAL A N 1
ATOM 4301 C CA . VAL A 1 559 ? 20.794 -18.379 -24.998 1.00 28.88 559 VAL A CA 1
ATOM 4302 C C . VAL A 1 559 ? 19.837 -18.917 -26.075 1.00 28.88 559 VAL A C 1
ATOM 4304 O O . VAL A 1 559 ? 18.869 -18.219 -26.389 1.00 28.88 559 VAL A O 1
ATOM 4307 N N . PRO A 1 560 ? 20.142 -20.059 -26.724 1.00 30.38 560 PRO A N 1
ATOM 4308 C CA . PRO A 1 560 ? 19.373 -20.552 -27.866 1.00 30.38 560 PRO A CA 1
ATOM 4309 C C . PRO A 1 560 ? 17.962 -21.030 -27.504 1.00 30.38 560 PRO A C 1
ATOM 4311 O O . PRO A 1 560 ? 17.754 -21.492 -26.356 1.00 30.38 560 PRO A O 1
#